Protein AF-A0A6L8HRA7-F1 (afdb_monomer)

Foldseek 3Di:
DAWDADPQRWIWDQDFVFRKIWIAHPLGDTDDIEEGDDDDASHEVGFQDWDAAPQRWIWTDRLVQQKIFIAHNNRHTPDIAHADDPDPQWHWPAWQQDAHQWTKTKTARNVDDFDDPPWTWGGWIWIWIAGNVHNYIGTQDTHTGWTQAALIWGWAWHDEHQWTWIDTQQFQWIFIARRVPRDGPDIAHDPDDFAFDDPVLLVLVLVVQCVVVVDPPLPPPSSVCSVVGHHDRTHGQFDHWYAEHQGKIWTFGDDGRPDDGFFTFIAHNVRHTQEGHDDDPQFPVPCDPPSRHYHQWHDYPFWIWGWGQDPVRFIDIFIFTWDRPPRYTDRPPPRPPSVDRPRPDPDPPPPDPDDDDDDDDDDDDDDDDDDDDDDDDDDDDDDDDDDDDDDDDDDDDDDDDDDDDDDDDDDDDDDDDDDDD

Sequence (421 aa):
MGVVRLSTGDIVIAESTTGELRRYDQSGALVWRAGGQGQGPGEHKYLGFLRSLPGDSLVTADSDRLRLNVFGPDGKVLRTIRLEMPEPGLVPRGFVGVSERDLVMTFEDRREEPARPGVGRWPGLRIAMLSLDDGRIRTWIDVPGSESLVFGKGPEYPVSGGSLALVDTEQFSVRFIDLDGRSTQRILRRDEPARQVTSDHVEAWVEWAISVTRDPRGTDPVIRAARETPMASTLPVLESLYLDAVGNLWVEPYSVFGTPMPPFQVYAPDGSWLGSVAVPPGLGTERRLRFGFGRTFEIGNDYILGVWHDELGVEHVRLYGLEKAGGWARATARPGRWTGGLQVSSSSRLRGRVVRPHHCRCSQLRQRHSQKRMGCTRHLFVPVEFPWRLAKPSRADPTSLRPTDRSTPSRRRHPCRNPRR

Solvent-accessible surface area (backbone atoms only — not comparable to full-atom values): 25170 Å² total; per-residue (Å²): 95,26,39,43,73,40,91,89,59,25,40,38,36,36,40,36,89,59,19,27,38,39,35,24,44,80,78,59,50,78,73,49,75,25,60,20,70,50,81,58,86,44,34,14,82,39,41,46,42,58,46,71,39,85,86,44,23,33,41,35,32,20,72,88,72,49,31,37,29,32,25,40,75,86,50,47,70,75,45,68,39,59,57,47,77,80,53,93,54,59,40,84,72,45,73,61,35,54,34,86,61,27,38,35,31,35,25,38,43,70,79,50,71,62,44,61,94,90,64,36,32,42,39,48,31,35,35,24,40,30,35,73,86,79,20,49,49,43,84,71,47,81,40,71,31,36,40,68,32,47,57,40,37,35,58,46,60,31,35,26,81,49,32,32,37,40,32,48,19,66,41,50,46,39,36,33,27,35,67,88,76,72,40,77,77,48,71,51,72,52,99,59,83,59,46,71,59,52,71,66,59,52,51,36,42,52,54,50,50,41,65,73,68,71,42,93,83,55,75,46,67,67,54,44,49,58,75,70,42,56,66,41,70,38,37,38,44,42,66,50,60,42,41,22,73,80,42,31,41,39,36,32,56,45,66,60,61,95,53,76,81,60,46,29,40,35,24,41,70,90,62,50,74,29,39,54,40,72,72,73,86,44,41,67,77,62,84,64,68,91,82,64,67,56,68,29,47,41,52,49,81,48,30,42,38,32,40,28,43,51,99,85,65,51,62,37,81,48,62,37,49,38,45,74,43,95,78,53,31,45,57,56,83,53,71,66,81,67,87,53,84,61,78,76,74,85,75,80,78,81,75,81,78,84,79,82,80,87,84,83,90,81,80,90,84,87,89,85,89,84,92,85,88,86,83,90,82,89,83,85,90,80,92,83,89,82,87,85,79,86,84,79,84,82,83,82,82,90,81,90,83,84,90,85,88,89,82,85,88,85,90,82,83,86,83,90,82,84,86,88,134

Structure (mmCIF, N/CA/C/O backbone):
data_AF-A0A6L8HRA7-F1
#
_entry.id   AF-A0A6L8HRA7-F1
#
loop_
_atom_site.group_PDB
_atom_site.id
_atom_site.type_symbol
_atom_site.label_atom_id
_atom_site.label_alt_id
_atom_site.label_comp_id
_atom_site.label_asym_id
_atom_site.label_entity_id
_atom_site.label_seq_id
_atom_site.pdbx_PDB_ins_code
_atom_site.Cartn_x
_atom_site.Cartn_y
_atom_site.Cartn_z
_atom_site.occupancy
_atom_site.B_iso_or_equiv
_atom_site.auth_seq_id
_atom_site.auth_comp_id
_atom_site.auth_asym_id
_atom_site.auth_atom_id
_atom_site.pdbx_PDB_model_num
ATOM 1 N N . MET A 1 1 ? -3.895 9.990 0.419 1.00 72.69 1 MET A N 1
ATOM 2 C CA . MET A 1 1 ? -5.142 9.424 0.973 1.00 72.69 1 MET A CA 1
ATOM 3 C C . MET A 1 1 ? -5.014 7.909 1.069 1.00 72.69 1 MET A C 1
ATOM 5 O O . MET A 1 1 ? -4.536 7.299 0.121 1.00 72.69 1 MET A O 1
ATOM 9 N N . GLY A 1 2 ? -5.390 7.316 2.204 1.00 84.81 2 GLY A N 1
ATOM 10 C CA . GLY A 1 2 ? -5.491 5.859 2.380 1.00 84.81 2 GLY A CA 1
ATOM 11 C C . GLY A 1 2 ? -6.953 5.431 2.496 1.00 84.81 2 GLY A C 1
ATOM 12 O O . GLY A 1 2 ? -7.782 6.232 2.923 1.00 84.81 2 GLY A O 1
ATOM 13 N N . VAL A 1 3 ? -7.282 4.195 2.127 1.00 91.25 3 VAL A N 1
ATOM 14 C CA . VAL A 1 3 ? -8.655 3.678 2.194 1.00 91.25 3 VAL A CA 1
ATOM 15 C C . VAL A 1 3 ? -8.655 2.220 2.634 1.00 91.25 3 VAL A C 1
ATOM 17 O O . VAL A 1 3 ? -7.787 1.458 2.207 1.00 91.25 3 VAL A O 1
ATOM 20 N N . VAL A 1 4 ? -9.610 1.853 3.490 1.00 94.00 4 VAL A N 1
ATOM 21 C CA . VAL A 1 4 ? -9.833 0.467 3.915 1.00 94.00 4 VAL A CA 1
ATOM 22 C C . VAL A 1 4 ? -11.313 0.127 4.017 1.00 94.00 4 VAL A C 1
ATOM 24 O O . VAL A 1 4 ? -12.141 1.015 4.248 1.00 94.00 4 VAL A O 1
ATOM 27 N N . ARG A 1 5 ? -11.642 -1.159 3.879 1.00 94.69 5 ARG A N 1
ATOM 28 C CA . ARG A 1 5 ? -12.991 -1.682 4.127 1.00 94.69 5 ARG A CA 1
ATOM 29 C C . ARG A 1 5 ? -13.038 -2.441 5.452 1.00 94.69 5 ARG A C 1
ATOM 31 O O . ARG A 1 5 ? -12.156 -3.242 5.743 1.00 94.69 5 ARG A O 1
ATOM 38 N N . LEU A 1 6 ? -14.076 -2.194 6.243 1.00 95.19 6 LEU A N 1
ATOM 39 C CA . LEU A 1 6 ? -14.363 -2.943 7.468 1.00 95.19 6 LEU A CA 1
ATOM 40 C C . LEU A 1 6 ? -15.186 -4.199 7.152 1.00 95.19 6 LEU A C 1
ATOM 42 O O . LEU A 1 6 ? -15.879 -4.253 6.134 1.00 95.19 6 LEU A O 1
ATOM 46 N N . SER A 1 7 ? -15.194 -5.182 8.052 1.00 93.44 7 SER A N 1
ATOM 47 C CA . SER A 1 7 ? -16.003 -6.405 7.921 1.00 93.44 7 SER A CA 1
ATOM 48 C C . SER A 1 7 ? -17.507 -6.125 7.810 1.00 93.44 7 SER A C 1
ATOM 50 O O . SER A 1 7 ? -18.234 -6.838 7.121 1.00 93.44 7 SER A O 1
ATOM 52 N N . THR A 1 8 ? -17.964 -5.022 8.413 1.00 93.88 8 THR A N 1
ATOM 53 C CA . THR A 1 8 ? -19.337 -4.501 8.286 1.00 93.88 8 THR A CA 1
ATOM 54 C C . THR A 1 8 ? -19.678 -3.988 6.885 1.00 93.88 8 THR A C 1
ATOM 56 O O . THR A 1 8 ? -20.840 -3.719 6.605 1.00 93.88 8 THR A O 1
ATOM 59 N N . GLY A 1 9 ? -18.693 -3.844 5.996 1.00 94.38 9 GLY A N 1
ATOM 60 C CA . GLY A 1 9 ? -18.830 -3.280 4.655 1.00 94.38 9 GLY A CA 1
ATOM 61 C C . GLY A 1 9 ? -18.639 -1.766 4.578 1.00 94.38 9 GLY A C 1
ATOM 62 O O . GLY A 1 9 ? -18.541 -1.238 3.470 1.00 94.38 9 GLY A O 1
ATOM 63 N N . ASP A 1 10 ? -18.542 -1.098 5.726 1.00 96.38 10 ASP A N 1
ATOM 64 C CA . ASP A 1 10 ? -18.237 0.325 5.836 1.00 96.38 10 ASP A CA 1
ATOM 65 C C . ASP A 1 10 ? -16.828 0.642 5.332 1.00 96.38 10 ASP A C 1
ATOM 67 O O . ASP A 1 10 ? -15.921 -0.196 5.360 1.00 96.38 10 ASP A O 1
ATOM 71 N N . ILE A 1 11 ? -16.633 1.883 4.896 1.00 96.69 11 ILE A N 1
ATOM 72 C CA . ILE A 1 11 ? -15.372 2.357 4.327 1.00 96.69 11 ILE A CA 1
ATOM 73 C C . ILE A 1 11 ? -14.759 3.389 5.262 1.00 96.69 11 ILE A C 1
ATOM 75 O O . ILE A 1 11 ? -15.423 4.341 5.672 1.00 96.69 11 ILE A O 1
ATOM 79 N N . VAL A 1 12 ? -13.468 3.239 5.558 1.00 96.81 12 VAL A N 1
ATOM 80 C CA . VAL A 1 12 ? -12.700 4.244 6.295 1.00 96.81 12 VAL A CA 1
ATOM 81 C C . VAL A 1 12 ? -11.655 4.866 5.387 1.00 96.81 12 VAL A C 1
ATOM 83 O O . VAL A 1 12 ? -10.882 4.174 4.728 1.00 96.81 12 VAL A O 1
ATOM 86 N N . ILE A 1 13 ? -11.630 6.195 5.375 1.00 94.06 13 ILE A N 1
ATOM 87 C CA . ILE A 1 13 ? -10.702 7.002 4.589 1.00 94.06 13 ILE A CA 1
ATOM 88 C C . ILE A 1 13 ? -9.757 7.734 5.539 1.00 94.06 13 ILE A C 1
ATOM 90 O O . ILE A 1 13 ? -10.204 8.369 6.495 1.00 94.06 13 ILE A O 1
ATOM 94 N N . ALA A 1 14 ? -8.461 7.680 5.240 1.00 91.94 14 ALA A N 1
ATOM 95 C CA . ALA A 1 14 ? -7.430 8.521 5.833 1.00 91.94 14 ALA A CA 1
ATOM 96 C C . ALA A 1 14 ? -7.173 9.743 4.948 1.00 91.94 14 ALA A C 1
ATOM 98 O O . ALA A 1 14 ? -6.576 9.634 3.870 1.00 91.94 14 ALA A O 1
ATOM 99 N N . GLU A 1 15 ? -7.594 10.907 5.434 1.00 89.06 15 GLU A N 1
ATOM 100 C CA . GLU A 1 15 ? -7.359 12.194 4.793 1.00 89.06 15 GLU A CA 1
ATOM 101 C C . GLU A 1 15 ? -5.988 12.738 5.205 1.00 89.06 15 GLU A C 1
ATOM 103 O O . GLU A 1 15 ? -5.783 13.204 6.328 1.00 89.06 15 GLU A O 1
ATOM 108 N N . SER A 1 16 ? -5.034 12.688 4.278 1.00 82.12 16 SER A N 1
ATOM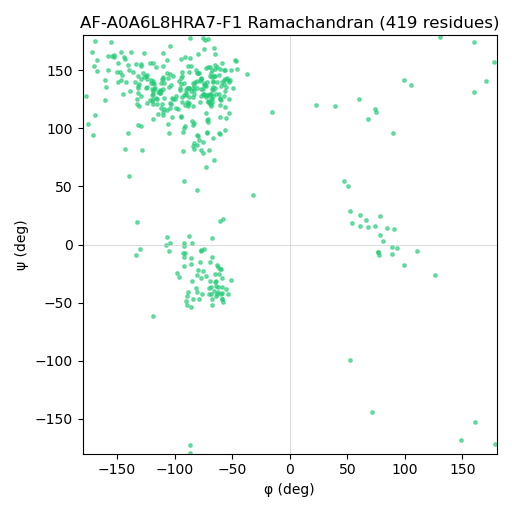 109 C CA . SER A 1 16 ? -3.648 13.083 4.531 1.00 82.12 16 SER A CA 1
ATOM 110 C C . SER A 1 16 ? -3.502 14.570 4.859 1.00 82.12 16 SER A C 1
ATOM 112 O O . SER A 1 16 ? -2.631 14.929 5.647 1.00 82.12 16 SER A O 1
ATOM 114 N N . THR A 1 17 ? -4.345 15.445 4.295 1.00 83.25 17 THR A N 1
ATOM 115 C CA . THR A 1 17 ? -4.214 16.896 4.511 1.00 83.25 17 THR A CA 1
ATOM 116 C C . THR A 1 17 ? -4.710 17.324 5.889 1.00 83.25 17 THR A C 1
ATOM 118 O O . THR A 1 17 ? -4.069 18.138 6.550 1.00 83.25 17 THR A O 1
ATOM 121 N N . THR A 1 18 ? -5.840 16.783 6.347 1.00 89.94 18 THR A N 1
ATOM 122 C CA . THR A 1 18 ? -6.409 17.125 7.662 1.00 89.94 18 THR A CA 1
ATOM 123 C C . THR A 1 18 ? -5.940 16.193 8.775 1.00 89.94 18 THR A C 1
ATOM 125 O O . THR A 1 18 ? -6.167 16.494 9.943 1.00 89.94 18 THR A O 1
ATOM 128 N N . GLY A 1 19 ? -5.279 15.079 8.443 1.00 90.00 19 GLY A N 1
ATOM 129 C CA . GLY A 1 19 ? -4.863 14.064 9.413 1.00 90.00 19 GLY A CA 1
ATOM 130 C C . GLY A 1 19 ? -6.033 13.299 10.041 1.00 90.00 19 GLY A C 1
ATOM 131 O O . GLY A 1 19 ? -5.852 12.667 11.083 1.00 90.00 19 GLY A O 1
ATOM 132 N N . GLU A 1 20 ? -7.225 13.389 9.444 1.00 94.44 20 GLU A N 1
ATOM 133 C CA . GLU A 1 20 ? -8.455 12.780 9.950 1.00 94.44 20 GLU A CA 1
ATOM 134 C C . GLU A 1 20 ? -8.697 11.399 9.339 1.00 94.44 20 GLU A C 1
ATOM 136 O O . GLU A 1 20 ? -8.480 11.166 8.148 1.00 94.44 20 GLU A O 1
ATOM 141 N N . LEU A 1 21 ? -9.266 10.518 10.152 1.00 96.75 21 LEU A N 1
ATOM 142 C CA . LEU A 1 21 ? -9.965 9.325 9.709 1.00 96.75 21 LEU A CA 1
ATOM 143 C C . LEU A 1 21 ? -11.456 9.630 9.599 1.00 96.75 21 LEU A C 1
ATOM 145 O O . LEU A 1 21 ? -12.031 10.283 10.473 1.00 96.75 21 LEU A O 1
ATOM 149 N N . ARG A 1 22 ? -12.096 9.140 8.540 1.00 96.69 22 ARG A N 1
ATOM 150 C CA . ARG A 1 22 ? -13.535 9.306 8.315 1.00 96.69 22 ARG A CA 1
ATOM 151 C C . ARG A 1 22 ? -14.152 7.969 7.937 1.00 96.69 22 ARG A C 1
ATOM 153 O O . ARG A 1 22 ? -13.749 7.394 6.927 1.00 96.69 22 ARG A O 1
ATOM 160 N N . ARG A 1 23 ? -15.121 7.497 8.724 1.00 97.62 23 ARG A N 1
ATOM 161 C CA . ARG A 1 23 ? -15.901 6.290 8.418 1.00 97.62 23 ARG A CA 1
ATOM 162 C C . ARG A 1 23 ? -17.196 6.666 7.728 1.00 97.62 23 ARG A C 1
ATOM 164 O O . ARG A 1 23 ? -17.920 7.537 8.210 1.00 97.62 23 ARG A O 1
ATOM 171 N N . TYR A 1 24 ? -17.495 5.962 6.652 1.00 97.12 24 TYR A N 1
ATOM 172 C CA . TYR A 1 24 ? -18.736 6.061 5.910 1.00 97.12 24 TYR A CA 1
ATOM 173 C C . TYR A 1 24 ? -19.425 4.707 5.911 1.00 97.12 24 TYR A C 1
ATOM 175 O O . TYR A 1 24 ? -18.763 3.676 5.766 1.00 97.12 24 TYR A O 1
ATOM 183 N N . ASP A 1 25 ? -20.741 4.721 6.075 1.00 95.19 25 ASP A N 1
ATOM 184 C CA . ASP A 1 25 ? -21.535 3.511 5.926 1.00 95.19 25 ASP A CA 1
ATOM 185 C C . ASP A 1 25 ? -21.660 3.106 4.449 1.00 95.19 25 ASP A C 1
ATOM 187 O O . ASP A 1 25 ? -21.218 3.812 3.539 1.00 95.19 25 ASP A O 1
ATOM 191 N N . GLN A 1 26 ? -22.291 1.963 4.194 1.00 92.62 26 GLN A N 1
ATOM 192 C CA . GLN A 1 26 ? -22.496 1.448 2.837 1.00 92.62 26 GLN A CA 1
ATOM 193 C C . GLN A 1 26 ? -23.382 2.340 1.944 1.00 92.62 26 GLN A C 1
ATOM 195 O O . GLN A 1 26 ? -23.359 2.171 0.724 1.00 92.62 26 GLN A O 1
ATOM 200 N N . SER A 1 27 ? -24.162 3.264 2.519 1.00 92.50 27 SER A N 1
ATOM 201 C CA . SER A 1 27 ? -24.959 4.254 1.775 1.00 92.50 27 SER A CA 1
ATOM 202 C C . SER A 1 27 ? -24.157 5.510 1.418 1.00 92.50 27 SER A C 1
ATOM 204 O O . SER A 1 27 ? -24.554 6.285 0.546 1.00 92.50 27 SER A O 1
ATOM 206 N N . GLY A 1 28 ? -23.027 5.698 2.095 1.00 90.88 28 GLY A N 1
ATOM 207 C CA . GLY A 1 28 ? -22.160 6.857 2.002 1.00 90.88 28 GLY A CA 1
ATOM 208 C C . GLY A 1 28 ? -22.444 7.980 2.965 1.00 90.88 28 GLY A C 1
ATOM 209 O O . GLY A 1 28 ? -21.864 9.062 2.832 1.00 90.88 28 GLY A O 1
ATOM 210 N N . ALA A 1 29 ? -23.265 7.723 3.978 1.00 96.00 29 ALA A N 1
ATOM 211 C CA . ALA A 1 29 ? -23.396 8.643 5.084 1.00 96.00 29 ALA A CA 1
ATOM 212 C C . ALA A 1 29 ? -22.136 8.591 5.956 1.00 96.00 29 ALA A C 1
ATOM 214 O O . ALA A 1 29 ? -21.600 7.528 6.270 1.00 96.00 29 ALA A O 1
ATOM 215 N N . LEU A 1 30 ? -21.655 9.769 6.352 1.00 97.44 30 LEU A N 1
ATOM 216 C CA . LEU A 1 30 ? -20.566 9.892 7.314 1.00 97.44 30 LEU A CA 1
ATOM 217 C C . LEU A 1 30 ? -21.053 9.420 8.691 1.00 97.44 30 LEU A C 1
ATOM 219 O O . LEU A 1 30 ? -21.967 10.016 9.256 1.00 97.44 30 LEU A O 1
ATOM 223 N N . VAL A 1 31 ? -20.391 8.406 9.244 1.00 97.88 31 VAL A N 1
ATOM 224 C CA . VAL A 1 31 ? -20.699 7.832 10.561 1.00 97.88 31 VAL A CA 1
ATOM 225 C C . VAL A 1 31 ? -19.917 8.551 11.655 1.00 97.88 31 VAL A C 1
ATOM 227 O O . VAL A 1 31 ? -20.492 9.012 12.637 1.00 97.88 31 VAL A O 1
ATOM 230 N N . TRP A 1 32 ? -18.596 8.671 11.488 1.00 97.75 32 TRP A N 1
ATOM 231 C CA . TRP A 1 32 ? -17.740 9.357 12.454 1.00 97.75 32 TRP A CA 1
ATOM 232 C C . TRP A 1 32 ? -16.489 9.958 11.818 1.00 97.75 32 TRP A C 1
ATOM 234 O O . TRP A 1 32 ? -16.076 9.602 10.710 1.00 97.75 32 TRP A O 1
ATOM 244 N N . ARG A 1 33 ? -15.871 10.879 12.566 1.00 97.75 33 ARG A N 1
ATOM 245 C CA . ARG A 1 33 ? -14.532 11.422 12.311 1.00 97.75 33 ARG A CA 1
ATOM 246 C C . ARG A 1 33 ? -13.657 11.209 13.538 1.00 97.75 33 ARG A C 1
ATOM 248 O O . ARG A 1 33 ? -14.144 11.353 14.656 1.00 97.75 33 ARG A O 1
ATOM 255 N N . ALA A 1 34 ? -12.389 10.893 13.318 1.00 96.81 34 ALA A N 1
ATOM 256 C CA . ALA A 1 34 ? -11.411 10.687 14.378 1.00 96.81 34 ALA A CA 1
ATOM 257 C C . ALA A 1 34 ? -10.028 11.208 13.973 1.00 96.81 34 ALA A C 1
ATOM 259 O O . ALA A 1 34 ? -9.733 11.378 12.789 1.00 96.81 34 ALA A O 1
ATOM 260 N N . GLY A 1 35 ? -9.170 11.436 14.965 1.00 94.56 35 GLY A N 1
ATOM 261 C CA . GLY A 1 35 ? -7.834 11.992 14.767 1.00 94.56 35 GLY A CA 1
ATOM 262 C C . GLY A 1 35 ? -7.858 13.472 14.391 1.00 94.56 35 GLY A C 1
ATOM 263 O O . GLY A 1 35 ? -8.691 14.229 14.885 1.00 94.56 35 GLY A O 1
ATOM 264 N N . GLY A 1 36 ? -6.928 13.883 13.532 1.00 93.75 36 GLY A N 1
ATOM 265 C CA . GLY A 1 36 ? -6.720 15.275 13.141 1.00 93.75 36 GLY A CA 1
ATOM 266 C C . GLY A 1 36 ? -5.257 15.701 13.242 1.00 93.75 36 GLY A C 1
ATOM 267 O O . GLY A 1 36 ? -4.385 14.924 13.638 1.00 93.75 36 GLY A O 1
ATOM 268 N N . GLN A 1 37 ? -4.989 16.950 12.865 1.00 93.00 37 GLN A N 1
ATOM 269 C CA . GLN A 1 37 ? -3.659 17.547 12.963 1.00 93.00 37 GLN A CA 1
ATOM 270 C C . GLN A 1 37 ? -3.275 17.830 14.417 1.00 93.00 37 GLN A C 1
ATOM 272 O O . GLN A 1 37 ? -4.006 18.527 15.117 1.00 93.00 37 GLN A O 1
ATOM 277 N N . GLY A 1 38 ? -2.098 17.365 14.843 1.00 90.62 38 GLY A N 1
ATOM 278 C CA . GLY A 1 38 ? -1.588 17.685 16.175 1.00 90.62 38 GLY A CA 1
ATOM 279 C C . GLY A 1 38 ? -0.501 16.750 16.708 1.00 90.62 38 GLY A C 1
ATOM 280 O O . GLY A 1 38 ? 0.319 16.213 15.959 1.00 90.62 38 GLY A O 1
ATOM 281 N N . GLN A 1 39 ? -0.426 16.638 18.034 1.00 88.62 39 GLN A N 1
ATOM 282 C CA . GLN A 1 39 ? 0.613 15.888 18.753 1.00 88.62 39 GLN A CA 1
ATOM 283 C C . GLN A 1 39 ? 0.064 14.981 19.861 1.00 88.62 39 GLN A C 1
ATOM 285 O O . GLN A 1 39 ? 0.820 14.166 20.392 1.00 88.62 39 GLN A O 1
ATOM 290 N N . GLY A 1 40 ? -1.218 15.076 20.202 1.00 90.00 40 GLY A N 1
ATOM 291 C CA . GLY A 1 40 ? -1.878 14.210 21.171 1.00 90.00 40 GLY A CA 1
ATOM 292 C C . GLY A 1 40 ? -2.085 12.774 20.667 1.00 90.00 40 GLY A C 1
ATOM 293 O O . GLY A 1 40 ? -1.730 12.449 19.526 1.00 90.00 40 GLY A O 1
ATOM 294 N N . PRO A 1 41 ? -2.633 11.890 21.520 1.00 90.88 41 PRO A N 1
ATOM 295 C CA . PRO A 1 41 ? -3.065 10.551 21.123 1.00 90.88 41 PRO A CA 1
ATOM 296 C C . PRO A 1 41 ? -4.081 10.608 19.976 1.00 90.88 41 PRO A C 1
ATOM 298 O O . PRO A 1 41 ? -5.034 11.380 20.031 1.00 90.88 41 PRO A O 1
ATOM 301 N N . GLY A 1 42 ? -3.877 9.806 18.929 1.00 91.44 42 GLY A N 1
ATOM 302 C CA . GLY A 1 42 ? -4.736 9.795 17.738 1.00 91.44 42 GLY A CA 1
ATOM 303 C C . GLY A 1 42 ? -4.517 10.945 16.750 1.00 91.44 42 GLY A C 1
ATOM 304 O O . GLY A 1 42 ? -5.054 10.896 15.647 1.00 91.44 42 GLY A O 1
ATOM 305 N N . GLU A 1 43 ? -3.720 11.956 17.097 1.00 93.31 43 GLU A N 1
ATOM 306 C CA . GLU A 1 43 ? -3.387 13.057 16.192 1.00 93.31 43 GLU A CA 1
ATOM 307 C C . GLU A 1 43 ? -2.146 12.730 15.345 1.00 93.31 43 GLU A C 1
ATOM 309 O O . GLU A 1 43 ? -1.265 11.957 15.750 1.00 93.31 43 GLU A O 1
ATOM 314 N N . HIS A 1 44 ? -2.061 13.354 14.172 1.00 91.44 44 HIS A N 1
ATOM 315 C CA . HIS A 1 44 ? -1.002 13.144 13.187 1.00 91.44 44 HIS A CA 1
ATOM 316 C C . HIS A 1 44 ? -0.416 14.484 12.755 1.00 91.44 44 HIS A C 1
ATOM 318 O O . HIS A 1 44 ? -1.151 15.446 12.555 1.00 91.44 44 HIS A O 1
ATOM 324 N N . LYS A 1 45 ? 0.896 14.546 12.536 1.00 87.94 45 LYS A N 1
ATOM 325 C CA . LYS A 1 45 ? 1.499 15.612 11.729 1.00 87.94 45 LYS A CA 1
ATOM 326 C C . LYS A 1 45 ? 1.417 15.254 10.248 1.00 87.94 45 LYS A C 1
ATOM 328 O O . LYS A 1 45 ? 0.983 16.068 9.434 1.00 87.94 45 LYS A O 1
ATOM 333 N N . TYR A 1 46 ? 1.784 14.019 9.908 1.00 83.69 46 TYR A N 1
ATOM 334 C CA . TYR A 1 46 ? 1.653 13.494 8.555 1.00 83.69 46 TYR A CA 1
ATOM 335 C C . TYR A 1 46 ? 1.004 12.110 8.569 1.00 83.69 46 TYR A C 1
ATOM 337 O O . TYR A 1 46 ? 1.649 11.112 8.881 1.00 83.69 46 TYR A O 1
ATOM 345 N N . LEU A 1 47 ? -0.282 12.044 8.217 1.00 86.19 47 LEU A N 1
ATOM 346 C CA . LEU A 1 47 ? -0.999 10.777 8.081 1.00 86.19 47 LEU A CA 1
ATOM 347 C C . LEU A 1 47 ? -0.655 10.132 6.731 1.00 86.19 47 LEU A C 1
ATOM 349 O O . LEU A 1 47 ? -1.268 10.442 5.708 1.00 86.19 47 LEU A O 1
ATOM 353 N N . GLY A 1 48 ? 0.351 9.256 6.743 1.00 76.50 48 GLY A N 1
ATOM 354 C CA . GLY A 1 48 ? 0.883 8.598 5.543 1.00 76.50 48 GLY A CA 1
ATOM 355 C C . GLY A 1 48 ? 0.481 7.131 5.381 1.00 76.50 48 GLY A C 1
ATOM 356 O O . GLY A 1 48 ? 0.811 6.513 4.374 1.00 76.50 48 GLY A O 1
ATOM 357 N N . PHE A 1 49 ? -0.204 6.546 6.365 1.00 85.75 49 PHE A N 1
ATOM 358 C CA . PHE A 1 49 ? -0.514 5.118 6.375 1.00 85.75 49 PHE A CA 1
ATOM 359 C C . PHE A 1 49 ? -1.831 4.833 7.093 1.00 85.75 49 PHE A C 1
ATOM 361 O O . PHE A 1 49 ? -2.104 5.415 8.144 1.00 85.75 49 PHE A O 1
ATOM 368 N N . LEU A 1 50 ? -2.612 3.912 6.528 1.00 90.31 50 LEU A N 1
ATOM 369 C CA . LEU A 1 50 ? -3.820 3.342 7.116 1.00 90.31 50 LEU A CA 1
ATOM 370 C C . LEU A 1 50 ? -3.923 1.868 6.710 1.00 90.31 50 LEU A C 1
ATOM 372 O O . LEU A 1 50 ? -3.861 1.553 5.519 1.00 90.31 50 LEU A O 1
ATOM 376 N N . ARG A 1 51 ? -4.127 0.983 7.688 1.00 90.44 51 ARG A N 1
ATOM 377 C CA . ARG A 1 51 ? -4.522 -0.416 7.471 1.00 90.44 51 ARG A CA 1
ATOM 378 C C . ARG A 1 51 ? -5.552 -0.867 8.494 1.00 90.44 51 ARG A C 1
ATOM 380 O O . ARG A 1 51 ? -5.554 -0.380 9.622 1.00 90.44 51 ARG A O 1
ATOM 387 N N . SER A 1 52 ? -6.406 -1.800 8.091 1.00 91.56 52 SER A N 1
ATOM 388 C CA . SER A 1 52 ? -7.223 -2.581 9.012 1.00 91.56 52 SER A CA 1
ATOM 389 C C . SER A 1 52 ? -6.383 -3.695 9.641 1.00 91.56 52 SER A C 1
ATOM 391 O O . SER A 1 52 ? -5.440 -4.217 9.043 1.00 91.56 52 SER A O 1
ATOM 393 N N . LEU A 1 53 ? -6.720 -4.013 10.881 1.00 90.88 53 LEU A N 1
ATOM 394 C CA . LEU A 1 53 ? -6.221 -5.131 11.668 1.00 90.88 53 LEU A CA 1
ATOM 395 C C . LEU A 1 53 ? -7.358 -6.153 11.838 1.00 90.88 53 LEU A C 1
ATOM 397 O O . LEU A 1 53 ? -8.529 -5.796 11.642 1.00 90.88 53 LEU A O 1
ATOM 401 N N . PRO A 1 54 ? -7.059 -7.394 12.263 1.00 86.44 54 PRO A N 1
ATOM 402 C CA . PRO A 1 54 ? -8.094 -8.329 12.688 1.00 86.44 54 PRO A CA 1
ATOM 403 C C . PRO A 1 54 ? -9.071 -7.683 13.688 1.00 86.44 54 PRO A C 1
ATOM 405 O O . PRO A 1 54 ? -8.664 -6.983 14.617 1.00 86.44 54 PRO A O 1
ATOM 408 N N . GLY A 1 55 ? -10.374 -7.898 13.481 1.00 89.44 55 GLY A N 1
ATOM 409 C CA . GLY A 1 55 ? -11.429 -7.311 14.316 1.00 89.44 55 GLY A CA 1
ATOM 410 C C . GLY A 1 55 ? -11.763 -5.841 14.020 1.00 89.44 55 GLY A C 1
ATOM 411 O O . GLY A 1 55 ? -12.250 -5.150 14.911 1.00 89.44 55 GLY A O 1
ATOM 412 N N . ASP A 1 56 ? -11.495 -5.352 12.803 1.00 94.00 56 ASP A N 1
ATOM 413 C CA . ASP A 1 56 ? -11.829 -3.993 12.328 1.00 94.00 56 ASP A CA 1
ATOM 414 C C . ASP A 1 56 ? -11.176 -2.844 13.114 1.00 94.00 56 ASP A C 1
ATOM 416 O O . ASP A 1 56 ? -11.560 -1.678 12.984 1.00 94.00 56 ASP A O 1
ATOM 420 N N . SER A 1 57 ? -10.149 -3.148 13.909 1.00 95.00 57 SER A N 1
ATOM 421 C CA . SER A 1 57 ? -9.275 -2.103 14.435 1.00 95.00 57 SER A CA 1
ATOM 422 C C . SER A 1 57 ? -8.456 -1.507 13.295 1.00 95.00 57 SER A C 1
ATOM 424 O O . SER A 1 57 ? -8.183 -2.160 12.290 1.00 95.00 57 SER A O 1
ATOM 426 N N . LEU A 1 58 ? -8.055 -0.253 13.437 1.00 95.19 58 LEU A N 1
ATOM 427 C CA . LEU A 1 58 ? -7.316 0.477 12.418 1.00 95.19 58 LEU A CA 1
ATOM 428 C C . LEU A 1 58 ? -5.965 0.874 12.969 1.00 95.19 58 LEU A C 1
ATOM 430 O O . LEU A 1 58 ? -5.875 1.343 14.099 1.00 95.19 58 LEU A O 1
ATOM 434 N N . VAL A 1 59 ? -4.928 0.757 12.157 1.00 93.88 59 VAL A N 1
ATOM 435 C CA . VAL A 1 5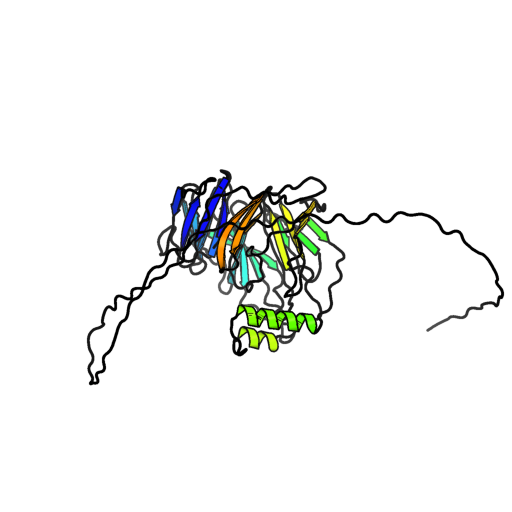9 ? -3.614 1.295 12.477 1.00 93.88 59 VAL A CA 1
ATOM 436 C C . VAL A 1 59 ? -3.255 2.399 11.502 1.00 93.88 59 VAL A C 1
ATOM 438 O O . VAL A 1 59 ? -3.371 2.248 10.284 1.00 93.88 59 VAL A O 1
ATOM 441 N N . THR A 1 60 ? -2.808 3.517 12.056 1.00 92.81 60 THR A N 1
ATOM 442 C CA . THR A 1 60 ? -2.232 4.623 11.301 1.00 92.81 60 THR A CA 1
ATOM 443 C C . THR A 1 60 ? -0.798 4.857 11.720 1.00 92.81 60 THR A C 1
ATOM 445 O O . THR A 1 60 ? -0.404 4.527 12.841 1.00 92.81 60 THR A O 1
ATOM 448 N N . ALA A 1 61 ? -0.024 5.464 10.824 1.00 87.81 61 ALA A N 1
ATOM 449 C CA . ALA A 1 61 ? 1.320 5.913 11.138 1.00 87.81 61 ALA A CA 1
ATOM 450 C C . ALA A 1 61 ? 1.497 7.400 10.846 1.00 87.81 61 ALA A C 1
ATOM 452 O O . ALA A 1 61 ? 1.122 7.891 9.776 1.00 87.81 61 ALA A O 1
ATOM 453 N N . ASP A 1 62 ? 2.114 8.082 11.807 1.00 84.81 62 ASP A N 1
ATOM 454 C CA . ASP A 1 62 ? 2.714 9.396 11.630 1.00 84.81 62 ASP A CA 1
ATOM 455 C C . ASP A 1 62 ? 4.193 9.215 11.269 1.00 84.81 62 ASP A C 1
ATOM 457 O O . ASP A 1 62 ? 5.040 8.988 12.141 1.00 84.81 62 ASP A O 1
ATOM 461 N N . SER A 1 63 ? 4.490 9.259 9.969 1.00 70.50 63 SER A N 1
ATOM 462 C CA . SER A 1 63 ? 5.811 8.908 9.430 1.00 70.50 63 SER A CA 1
ATOM 463 C C . SER A 1 63 ? 6.931 9.847 9.889 1.00 70.50 63 SER A C 1
ATOM 465 O O . SER A 1 63 ? 8.079 9.426 9.948 1.00 70.50 63 SER A O 1
ATOM 467 N N . ASP A 1 64 ? 6.616 11.096 10.246 1.00 70.81 64 ASP A N 1
ATOM 468 C CA . ASP A 1 64 ? 7.616 12.079 10.697 1.00 70.81 64 ASP A CA 1
ATOM 469 C C . ASP A 1 64 ? 8.005 11.879 12.169 1.00 70.81 64 ASP A C 1
ATOM 471 O O . ASP A 1 64 ? 9.099 12.228 12.603 1.00 70.81 64 ASP A O 1
ATOM 475 N N . ARG A 1 65 ? 7.094 11.305 12.961 1.00 73.62 65 ARG A N 1
ATOM 476 C CA . ARG A 1 65 ? 7.267 11.134 14.409 1.00 73.62 65 ARG A CA 1
ATOM 477 C C . ARG A 1 65 ? 7.523 9.702 14.839 1.00 73.62 65 ARG A C 1
ATOM 479 O O . ARG A 1 65 ? 7.655 9.473 16.038 1.00 73.62 65 ARG A O 1
ATOM 486 N N . LEU A 1 66 ? 7.559 8.766 13.888 1.00 79.06 66 LEU A N 1
ATOM 487 C CA . LEU A 1 66 ? 7.706 7.335 14.148 1.00 79.06 66 LEU A CA 1
ATOM 488 C C . LEU A 1 66 ? 6.741 6.892 15.252 1.00 79.06 66 LEU A C 1
ATOM 490 O O . LEU A 1 66 ? 7.128 6.378 16.303 1.00 79.06 66 LEU A O 1
ATOM 494 N N . ARG A 1 67 ? 5.459 7.191 15.031 1.00 88.12 67 ARG A N 1
ATOM 495 C CA . ARG A 1 67 ? 4.385 6.922 15.982 1.00 88.12 67 ARG A CA 1
ATOM 496 C C . ARG A 1 67 ? 3.224 6.249 15.281 1.00 88.12 67 ARG A C 1
ATOM 498 O O . ARG A 1 67 ? 2.784 6.720 14.234 1.00 88.12 67 ARG A O 1
ATOM 505 N N . LEU A 1 68 ? 2.700 5.201 15.900 1.00 92.19 68 LEU A N 1
ATOM 506 C CA . LEU A 1 68 ? 1.469 4.556 15.472 1.00 92.19 68 LEU A CA 1
ATOM 507 C C . LEU A 1 68 ? 0.319 4.942 16.383 1.00 92.19 68 LEU A C 1
ATOM 509 O O . LEU A 1 68 ? 0.492 5.087 17.595 1.00 92.19 68 LEU A O 1
ATOM 513 N N . ASN A 1 69 ? -0.867 5.037 15.801 1.00 93.88 69 ASN A N 1
ATOM 514 C CA . ASN A 1 69 ? -2.108 5.059 16.553 1.00 93.88 69 ASN A CA 1
ATOM 515 C C . ASN A 1 69 ? -2.943 3.847 16.140 1.00 93.88 69 ASN A C 1
ATOM 517 O O . ASN A 1 69 ? -3.116 3.584 14.951 1.00 93.88 69 ASN A O 1
ATOM 521 N N . VAL A 1 70 ? -3.455 3.120 17.129 1.00 95.31 70 VAL A N 1
ATOM 522 C CA . VAL A 1 70 ? -4.436 2.055 16.933 1.00 95.31 70 VAL A CA 1
ATOM 523 C C . VAL A 1 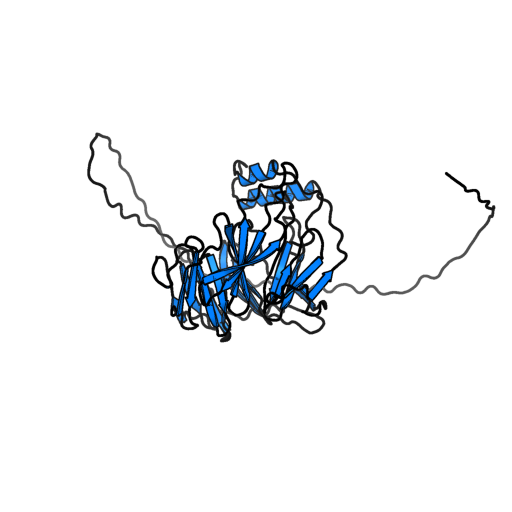70 ? -5.792 2.599 17.347 1.00 95.31 70 VAL A C 1
ATOM 525 O O . VAL A 1 70 ? -5.969 3.011 18.495 1.00 95.31 70 VAL A O 1
ATOM 528 N N . PHE A 1 71 ? -6.738 2.596 16.421 1.00 97.12 71 PHE A N 1
ATOM 529 C CA . PHE A 1 71 ? -8.119 2.990 16.643 1.00 97.12 71 PHE A CA 1
ATOM 530 C C . PHE A 1 71 ? -9.020 1.760 16.665 1.00 97.12 71 PHE A C 1
ATOM 532 O O . PHE A 1 71 ? -8.778 0.787 15.953 1.00 97.12 71 PHE A O 1
ATOM 539 N N . GLY A 1 72 ? -10.077 1.818 17.465 1.00 96.56 72 GLY A N 1
ATOM 540 C CA . GLY A 1 72 ? -11.168 0.861 17.392 1.00 96.56 72 GLY A CA 1
ATOM 541 C C . GLY A 1 72 ? -12.056 1.126 16.173 1.00 96.56 72 GLY A C 1
ATOM 542 O O . GLY A 1 72 ? -11.977 2.199 15.563 1.00 96.56 72 GLY A O 1
ATOM 543 N N . PRO A 1 73 ? -12.961 0.192 15.837 1.00 95.62 73 PRO A N 1
ATOM 544 C CA . PRO A 1 73 ? -13.916 0.372 14.740 1.00 95.62 73 PRO A CA 1
ATOM 545 C C . PRO A 1 73 ? -14.883 1.553 14.961 1.00 95.62 73 PRO A C 1
ATOM 547 O O . PRO A 1 73 ? -15.490 2.064 14.014 1.00 95.62 73 PRO A O 1
ATOM 550 N N . ASP A 1 74 ? -15.037 2.012 16.206 1.00 95.19 74 ASP A N 1
ATOM 551 C CA . ASP A 1 74 ? -15.820 3.190 16.594 1.00 95.19 74 ASP A CA 1
ATOM 552 C C . ASP A 1 74 ? -15.042 4.517 16.476 1.00 95.19 74 ASP A C 1
ATOM 554 O O . ASP A 1 74 ? -15.582 5.574 16.795 1.00 95.19 74 ASP A O 1
ATOM 558 N N . GLY A 1 75 ? -13.787 4.474 16.015 1.00 95.75 75 GLY A N 1
ATOM 559 C CA . GLY A 1 75 ? -12.931 5.646 15.839 1.00 95.75 75 GLY A CA 1
ATOM 560 C C . GLY A 1 75 ? -12.249 6.125 17.123 1.00 95.75 75 GLY A C 1
ATOM 561 O O . GLY A 1 75 ? -11.538 7.129 17.090 1.00 95.75 75 GLY A O 1
ATOM 562 N N . LYS A 1 76 ? -12.415 5.435 18.260 1.00 97.06 76 LYS A N 1
ATOM 563 C CA . LYS A 1 76 ? -11.694 5.787 19.491 1.00 97.06 76 LYS A CA 1
ATOM 564 C C . LYS A 1 76 ? -10.254 5.308 19.433 1.00 97.06 76 LYS A C 1
ATOM 566 O O . LYS A 1 76 ? -9.974 4.210 18.964 1.00 97.06 76 LYS A O 1
ATOM 571 N N . VAL A 1 77 ? -9.339 6.112 19.966 1.00 96.75 77 VAL A N 1
ATOM 572 C CA . VAL A 1 77 ? -7.941 5.706 20.136 1.00 96.75 77 VAL A CA 1
ATOM 573 C C . VAL A 1 77 ? -7.878 4.623 21.208 1.00 96.75 77 VAL A C 1
ATOM 575 O O . VAL A 1 77 ? -8.244 4.864 22.356 1.00 96.75 77 VAL A O 1
ATOM 578 N N . LEU A 1 78 ? -7.408 3.437 20.833 1.00 95.44 78 LEU A N 1
ATOM 579 C CA . LEU A 1 78 ? -7.149 2.332 21.752 1.00 95.44 78 LEU A CA 1
ATOM 580 C C . LEU A 1 78 ? -5.727 2.409 22.299 1.00 95.44 78 LEU A C 1
ATOM 582 O O . LEU A 1 78 ? -5.506 2.202 23.489 1.00 95.44 78 LEU A O 1
ATOM 586 N N . ARG A 1 79 ? -4.752 2.685 21.422 1.00 93.19 79 ARG A N 1
ATOM 587 C CA . ARG A 1 79 ? -3.327 2.730 21.770 1.00 93.19 79 ARG A CA 1
ATOM 588 C C . ARG A 1 79 ? -2.589 3.766 20.934 1.00 93.19 79 ARG A C 1
ATOM 590 O O . ARG A 1 79 ? -2.895 3.963 19.761 1.00 93.19 79 ARG A O 1
ATOM 597 N N . THR A 1 80 ? -1.558 4.355 21.523 1.00 93.12 80 THR A N 1
ATOM 598 C CA . THR A 1 80 ? -0.549 5.139 20.809 1.00 93.12 80 THR A CA 1
ATOM 599 C C . THR A 1 80 ? 0.807 4.529 21.120 1.00 93.12 80 THR A C 1
ATOM 601 O O . THR A 1 80 ? 1.188 4.426 22.284 1.00 93.12 80 THR A O 1
ATOM 604 N N . ILE A 1 81 ? 1.522 4.116 20.081 1.00 91.88 81 ILE A N 1
ATOM 605 C CA . ILE A 1 81 ? 2.752 3.333 20.186 1.00 91.88 81 ILE A CA 1
ATOM 606 C C . ILE A 1 81 ? 3.882 4.177 19.613 1.00 91.88 81 ILE A C 1
ATOM 608 O O . ILE A 1 81 ? 3.790 4.674 18.488 1.00 91.88 81 ILE A O 1
ATOM 612 N N . ARG A 1 82 ? 4.944 4.367 20.392 1.00 88.50 82 ARG A N 1
ATOM 613 C CA . ARG A 1 82 ? 6.186 4.964 19.893 1.00 88.50 82 ARG A CA 1
ATOM 614 C C . ARG A 1 82 ? 7.061 3.844 19.360 1.00 88.50 82 ARG A C 1
ATOM 616 O O . ARG A 1 82 ? 7.178 2.814 20.012 1.00 88.50 82 ARG A O 1
ATOM 623 N N . LEU A 1 83 ? 7.641 4.046 18.185 1.00 86.00 83 LEU A N 1
ATOM 624 C CA . LEU A 1 83 ? 8.580 3.083 17.628 1.00 86.00 83 LEU A CA 1
ATOM 625 C C . LEU A 1 83 ? 9.906 3.187 18.379 1.00 86.00 83 LEU A C 1
ATOM 627 O O . LEU A 1 83 ? 10.486 4.271 18.485 1.00 86.00 83 LEU A O 1
ATOM 631 N N . GLU A 1 84 ? 10.399 2.049 18.849 1.00 85.81 84 GLU A N 1
ATOM 632 C CA . GLU A 1 84 ? 11.748 1.930 19.390 1.00 85.81 84 GLU A CA 1
ATOM 633 C C . GLU A 1 84 ? 12.696 1.542 18.260 1.00 85.81 84 GLU A C 1
ATOM 635 O O . GLU A 1 84 ? 12.730 0.394 17.817 1.00 85.81 84 GLU A O 1
ATOM 640 N N . MET A 1 85 ? 13.441 2.528 17.754 1.00 84.25 85 MET A N 1
ATOM 641 C CA . MET A 1 85 ? 14.406 2.295 16.684 1.00 84.25 85 MET A CA 1
ATOM 642 C C . MET A 1 85 ? 15.470 1.296 17.155 1.00 84.25 85 MET A C 1
ATOM 644 O O . MET A 1 85 ? 16.108 1.551 18.177 1.00 84.25 85 MET A O 1
ATOM 648 N N . PRO A 1 86 ? 15.682 0.186 16.425 1.00 78.69 86 PRO A N 1
ATOM 649 C CA . PRO A 1 86 ? 16.516 -0.905 16.915 1.00 78.69 86 PRO A CA 1
ATOM 650 C C . PRO A 1 86 ? 17.992 -0.503 16.997 1.00 78.69 86 PRO A C 1
ATOM 652 O O . PRO A 1 86 ? 18.680 -0.892 17.935 1.00 78.69 86 PRO A O 1
ATOM 655 N N . GLU A 1 87 ? 18.475 0.299 16.040 1.00 80.69 87 GLU A N 1
ATOM 656 C CA . GLU A 1 87 ? 19.865 0.756 15.977 1.00 80.69 87 GLU A CA 1
ATOM 657 C C . GLU A 1 87 ? 19.983 2.142 15.314 1.00 80.69 87 GLU A C 1
ATOM 659 O O . GLU A 1 87 ? 19.223 2.450 14.386 1.00 80.69 87 GLU A O 1
ATOM 664 N N . PRO A 1 88 ? 20.967 2.972 15.711 1.00 80.00 88 PRO A N 1
ATOM 665 C CA . PRO A 1 88 ? 21.331 4.177 14.969 1.00 80.00 88 PRO A CA 1
ATOM 666 C C . PRO A 1 88 ? 21.777 3.853 13.531 1.00 80.00 88 PRO A C 1
ATOM 668 O O . PRO A 1 88 ? 22.567 2.937 13.310 1.00 80.00 88 PRO A O 1
ATOM 671 N N . GLY A 1 89 ? 21.309 4.637 12.555 1.00 80.06 89 GLY A N 1
ATOM 672 C CA . GLY A 1 89 ? 21.675 4.498 11.135 1.00 80.06 89 GLY A CA 1
ATOM 673 C C . GLY A 1 89 ? 20.648 3.758 10.273 1.00 80.06 89 GLY A C 1
ATOM 674 O O . GLY A 1 89 ? 20.643 3.952 9.057 1.00 80.06 89 GLY A O 1
ATOM 675 N N . LEU A 1 90 ? 19.727 3.006 10.887 1.00 82.50 90 LEU A N 1
ATOM 676 C CA . LEU A 1 90 ? 18.560 2.466 10.193 1.00 82.50 90 LEU A CA 1
ATOM 677 C C . LEU A 1 90 ? 17.502 3.556 10.023 1.00 82.50 90 LEU A C 1
ATOM 679 O O . LEU A 1 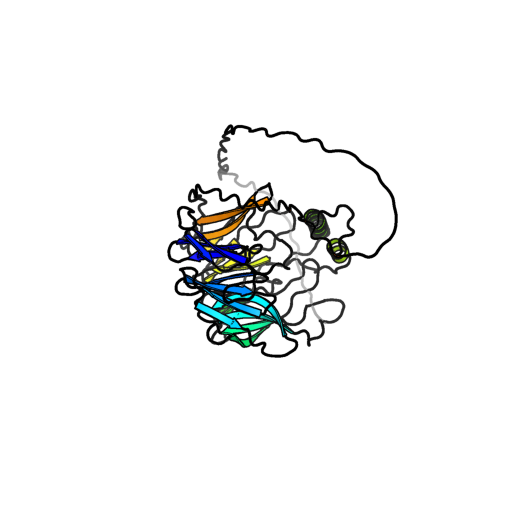90 ? 17.032 4.144 10.996 1.00 82.50 90 LEU A O 1
ATOM 683 N N . VAL A 1 91 ? 17.114 3.822 8.779 1.00 83.31 91 VAL A N 1
ATOM 684 C CA . VAL A 1 91 ? 16.125 4.847 8.438 1.00 83.31 91 VAL A CA 1
ATOM 685 C C . VAL A 1 91 ? 14.849 4.171 7.941 1.00 83.31 91 VAL A C 1
ATOM 687 O O . VAL A 1 91 ? 14.906 3.445 6.947 1.00 83.31 91 VAL A O 1
ATOM 690 N N . PRO A 1 92 ? 13.688 4.397 8.584 1.00 83.38 92 PRO A N 1
ATOM 691 C CA . PRO A 1 92 ? 12.420 3.850 8.117 1.00 83.38 92 PRO A CA 1
ATOM 692 C C . PRO A 1 92 ? 12.105 4.336 6.699 1.00 83.38 92 PRO A C 1
ATOM 694 O O . PRO A 1 92 ? 12.046 5.537 6.436 1.00 83.38 92 PRO A O 1
ATOM 697 N N . ARG A 1 93 ? 11.886 3.391 5.784 1.00 80.06 93 ARG A N 1
ATOM 698 C CA . ARG A 1 93 ? 11.501 3.645 4.390 1.00 80.06 93 ARG A CA 1
ATOM 699 C C . ARG A 1 93 ? 10.009 3.529 4.144 1.00 80.06 93 ARG A C 1
ATOM 701 O O . ARG A 1 93 ? 9.510 4.150 3.214 1.00 80.06 93 ARG A O 1
ATOM 708 N N . GLY A 1 94 ? 9.290 2.770 4.962 1.00 79.88 94 GLY A N 1
ATOM 709 C CA . GLY A 1 94 ? 7.844 2.670 4.832 1.00 79.88 94 GLY A CA 1
ATOM 710 C C . GLY A 1 94 ? 7.248 1.439 5.491 1.00 79.88 94 GLY A C 1
ATOM 711 O O . GLY A 1 94 ? 7.951 0.557 5.985 1.00 79.88 94 GLY A O 1
ATOM 712 N N . PHE A 1 95 ? 5.920 1.412 5.474 1.00 81.94 95 PHE A N 1
ATOM 713 C CA . PHE A 1 95 ? 5.106 0.300 5.942 1.00 81.94 95 PHE A CA 1
ATOM 714 C C . PHE A 1 95 ? 4.663 -0.536 4.748 1.00 81.94 95 PHE A C 1
ATOM 716 O O . PHE A 1 95 ? 4.097 -0.021 3.782 1.00 81.94 95 PHE A O 1
ATOM 723 N N . VAL A 1 96 ? 4.904 -1.835 4.835 1.00 81.06 96 VAL A N 1
ATOM 724 C CA . VAL A 1 96 ? 4.637 -2.795 3.767 1.00 81.06 96 VAL A CA 1
ATOM 725 C C . VAL A 1 96 ? 3.231 -3.361 3.898 1.00 81.06 96 VAL A C 1
ATOM 727 O O . VAL A 1 96 ? 2.461 -3.381 2.935 1.00 81.06 96 VAL A O 1
ATOM 730 N N . GLY A 1 97 ? 2.877 -3.803 5.101 1.00 82.88 97 GLY A N 1
ATOM 731 C CA . GLY A 1 97 ? 1.619 -4.475 5.389 1.00 82.88 97 GLY A CA 1
ATOM 732 C C . GLY A 1 97 ? 1.518 -4.891 6.850 1.00 82.88 97 GLY A C 1
ATOM 733 O O . GLY A 1 97 ? 2.350 -4.510 7.672 1.00 82.88 97 GLY A O 1
ATOM 734 N N . VAL A 1 98 ? 0.480 -5.663 7.149 1.00 85.44 98 VAL A N 1
ATOM 735 C CA . VAL A 1 98 ? 0.179 -6.177 8.488 1.00 85.44 98 VAL A CA 1
ATOM 736 C C . VAL A 1 98 ? 0.221 -7.699 8.440 1.00 85.44 98 VAL A C 1
ATOM 738 O O . VAL A 1 98 ? -0.254 -8.297 7.474 1.00 85.44 98 VAL A O 1
ATOM 741 N N . SER A 1 99 ? 0.760 -8.307 9.486 1.00 85.38 99 SER A N 1
ATOM 742 C CA . SER A 1 99 ? 0.700 -9.736 9.755 1.00 85.38 99 SER A CA 1
ATOM 743 C C . SER A 1 99 ? 0.219 -9.936 11.187 1.00 85.38 99 SER A C 1
ATOM 745 O O . SER A 1 99 ? 0.995 -9.750 12.118 1.00 85.38 99 SER A O 1
ATOM 747 N N . GLU A 1 100 ? -1.056 -10.283 11.372 1.00 82.50 100 GLU A N 1
ATOM 748 C CA . GLU A 1 100 ? -1.683 -10.440 12.693 1.00 82.50 100 GLU A CA 1
ATOM 749 C C . GLU A 1 100 ? -1.483 -9.213 13.605 1.00 82.50 100 GLU A C 1
ATOM 751 O O . GLU A 1 100 ? -2.189 -8.210 13.474 1.00 82.50 100 GLU A O 1
ATOM 756 N N . ARG A 1 101 ? -0.511 -9.284 14.523 1.00 84.31 101 ARG A N 1
ATOM 757 C CA . ARG A 1 101 ? -0.163 -8.231 15.489 1.00 84.31 101 ARG A CA 1
ATOM 758 C C . ARG A 1 101 ? 1.105 -7.461 15.141 1.00 84.31 101 ARG A C 1
ATOM 760 O O . ARG A 1 101 ? 1.473 -6.552 15.880 1.00 84.31 101 ARG A O 1
ATOM 767 N N . ASP A 1 102 ? 1.736 -7.781 14.022 1.00 89.31 102 ASP A N 1
ATOM 768 C CA . ASP A 1 102 ? 2.967 -7.148 13.582 1.00 89.31 102 ASP A CA 1
ATOM 769 C C . ASP A 1 102 ? 2.738 -6.303 12.330 1.00 89.31 102 ASP A C 1
ATOM 771 O O . ASP A 1 102 ? 2.054 -6.695 11.381 1.00 89.31 102 ASP A O 1
ATOM 775 N N . LEU A 1 103 ? 3.359 -5.129 12.297 1.00 89.44 103 LEU A N 1
ATOM 776 C CA . LEU A 1 103 ? 3.549 -4.371 11.071 1.00 89.44 103 LEU A CA 1
ATOM 777 C C . LEU A 1 103 ? 4.857 -4.770 10.414 1.00 89.44 103 LEU A C 1
ATOM 779 O O . LEU A 1 103 ? 5.915 -4.738 11.035 1.00 89.44 103 LEU A O 1
ATOM 783 N N . VAL A 1 104 ? 4.798 -5.069 9.122 1.00 89.06 104 VAL A N 1
ATOM 784 C CA . VAL A 1 104 ? 6.003 -5.271 8.324 1.00 89.06 104 VAL A CA 1
ATOM 785 C C . VAL A 1 104 ? 6.460 -3.921 7.792 1.00 89.06 104 VAL A C 1
ATOM 787 O O . VAL A 1 104 ? 5.692 -3.182 7.168 1.00 89.06 104 VAL A O 1
ATOM 790 N N . MET A 1 105 ? 7.721 -3.599 8.044 1.00 87.69 105 MET A N 1
ATOM 791 C CA . MET A 1 105 ? 8.349 -2.334 7.691 1.00 87.69 105 MET A CA 1
ATOM 792 C C . MET A 1 105 ? 9.654 -2.569 6.946 1.00 87.69 105 MET A C 1
ATOM 794 O O . MET A 1 105 ? 10.333 -3.571 7.162 1.00 87.69 105 MET A O 1
ATOM 798 N N . THR A 1 106 ? 10.034 -1.605 6.118 1.00 86.56 106 THR A N 1
ATOM 799 C CA . THR A 1 106 ? 11.353 -1.578 5.483 1.00 86.56 106 THR A CA 1
ATOM 800 C C . THR A 1 106 ? 12.203 -0.454 6.025 1.00 86.56 106 THR A C 1
ATOM 802 O O . THR A 1 106 ? 11.710 0.656 6.239 1.00 86.56 106 THR A O 1
ATOM 805 N N . PHE A 1 107 ? 13.489 -0.731 6.166 1.00 85.75 107 PHE A N 1
ATOM 806 C CA . PHE A 1 107 ? 14.517 0.195 6.597 1.00 85.75 107 PHE A CA 1
ATOM 807 C C . PHE A 1 107 ? 15.620 0.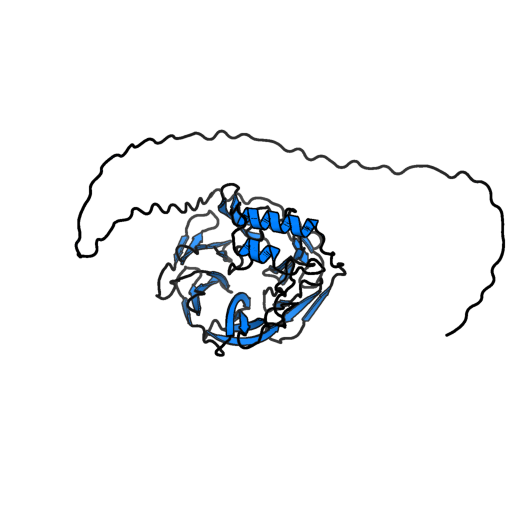237 5.549 1.00 85.75 107 PHE A C 1
ATOM 809 O O . PHE A 1 107 ? 15.943 -0.770 4.927 1.00 85.75 107 PHE A O 1
ATOM 816 N N . GLU A 1 108 ? 16.196 1.412 5.372 1.00 83.38 108 GLU A N 1
ATOM 817 C CA . GLU A 1 108 ? 17.472 1.581 4.690 1.00 83.38 108 GLU A CA 1
ATOM 818 C C . GLU A 1 108 ? 18.578 1.615 5.740 1.00 83.38 108 GLU A C 1
ATOM 820 O O . GLU A 1 108 ? 18.448 2.325 6.742 1.00 83.38 108 GLU A O 1
ATOM 825 N N . ASP A 1 109 ? 19.666 0.888 5.501 1.00 81.12 109 ASP A N 1
ATOM 826 C CA . ASP A 1 109 ? 20.871 1.005 6.313 1.00 81.12 109 ASP A CA 1
ATOM 827 C C . ASP A 1 109 ? 21.825 2.040 5.707 1.00 81.12 109 ASP A C 1
ATOM 829 O O . ASP A 1 109 ? 22.549 1.764 4.756 1.00 81.12 109 ASP A O 1
ATOM 833 N N . ARG A 1 110 ? 21.838 3.259 6.262 1.00 74.69 110 ARG A N 1
ATOM 834 C CA . ARG A 1 110 ? 22.717 4.342 5.775 1.00 74.69 110 ARG A CA 1
ATOM 835 C C . ARG A 1 110 ? 24.184 4.169 6.152 1.00 74.69 110 ARG A C 1
ATOM 837 O O . ARG A 1 110 ? 25.006 5.009 5.792 1.00 74.69 110 ARG A O 1
ATOM 844 N N . ARG A 1 111 ? 24.506 3.139 6.933 1.00 76.12 111 ARG A N 1
ATOM 845 C CA . ARG A 1 111 ? 25.888 2.787 7.269 1.00 76.12 111 ARG A CA 1
ATOM 846 C C . ARG A 1 111 ? 26.541 2.010 6.129 1.00 76.12 111 ARG A C 1
ATOM 848 O O . ARG A 1 111 ? 27.764 1.989 6.044 1.00 76.12 111 ARG A O 1
ATOM 855 N N . GLU A 1 112 ? 25.739 1.381 5.272 1.00 71.12 112 GLU A N 1
ATOM 856 C CA . GLU A 1 112 ? 26.221 0.731 4.062 1.00 71.12 112 GLU A CA 1
ATOM 857 C C . GLU A 1 112 ? 26.553 1.785 3.000 1.00 71.12 112 GLU A C 1
ATOM 859 O O . GLU A 1 112 ? 25.746 2.665 2.690 1.00 71.12 112 GLU A O 1
ATOM 864 N N . GLU A 1 113 ? 27.756 1.701 2.428 1.00 61.59 113 GLU A N 1
ATOM 865 C CA . GLU A 1 113 ? 28.103 2.530 1.278 1.00 61.59 113 GLU A CA 1
ATOM 866 C C . GLU A 1 113 ? 27.249 2.122 0.065 1.00 61.59 113 GLU A C 1
ATOM 868 O O . GLU A 1 113 ? 27.038 0.925 -0.163 1.00 61.59 113 GLU A O 1
ATOM 873 N N . PRO A 1 114 ? 26.774 3.085 -0.749 1.00 60.59 114 PRO A N 1
ATOM 874 C CA . PRO A 1 114 ? 26.123 2.770 -2.014 1.00 60.59 114 PRO A CA 1
ATOM 875 C C . PRO A 1 114 ? 27.003 1.838 -2.849 1.00 60.59 114 PRO A C 1
ATOM 877 O O . PRO A 1 114 ? 28.227 2.006 -2.890 1.00 60.59 114 PRO A O 1
ATOM 880 N N . ALA A 1 115 ? 26.395 0.877 -3.552 1.00 56.78 115 ALA A N 1
ATOM 881 C CA . ALA A 1 115 ? 27.149 0.050 -4.485 1.00 56.78 115 ALA A CA 1
ATOM 882 C C . ALA A 1 115 ? 27.909 0.950 -5.481 1.00 56.78 115 ALA A C 1
ATOM 884 O O . ALA A 1 115 ? 27.414 2.006 -5.882 1.00 56.78 115 ALA A O 1
ATOM 885 N N . ARG A 1 116 ? 29.137 0.532 -5.823 1.00 52.31 116 ARG A N 1
ATOM 886 C CA . ARG A 1 116 ? 30.148 1.292 -6.580 1.00 52.31 116 ARG A CA 1
ATOM 887 C C . ARG A 1 116 ? 29.566 2.167 -7.713 1.00 52.31 116 ARG A C 1
ATOM 889 O O . ARG A 1 116 ? 28.645 1.731 -8.407 1.00 52.31 116 ARG A O 1
ATOM 896 N N . PRO A 1 117 ? 30.170 3.340 -7.998 1.00 39.84 117 PRO A N 1
ATOM 897 C CA . PRO A 1 117 ? 29.769 4.188 -9.120 1.00 39.84 117 PRO A CA 1
ATOM 898 C C . PRO A 1 117 ? 29.743 3.399 -10.440 1.00 39.84 117 PRO A C 1
ATOM 900 O O . PRO A 1 117 ? 30.743 2.784 -10.807 1.00 39.84 117 PRO A O 1
ATOM 903 N N . GLY A 1 118 ? 28.609 3.414 -11.148 1.00 49.59 118 GLY A N 1
ATOM 904 C CA . GLY A 1 118 ? 28.467 2.832 -12.493 1.00 49.59 118 GLY A CA 1
ATOM 905 C C . GLY A 1 118 ? 27.331 1.816 -12.658 1.00 49.59 118 GLY A C 1
ATOM 906 O O . GLY A 1 118 ? 26.780 1.720 -13.747 1.00 49.59 118 GLY A O 1
ATOM 907 N N . VAL A 1 119 ? 26.917 1.128 -11.589 1.00 55.53 119 VAL A N 1
ATOM 908 C CA . VAL A 1 119 ? 25.665 0.345 -11.528 1.00 55.53 119 VAL A CA 1
ATOM 909 C C . VAL A 1 119 ? 25.113 0.527 -10.117 1.00 55.53 119 VAL A C 1
ATOM 911 O O . VAL A 1 119 ? 25.408 -0.242 -9.205 1.00 55.53 119 VAL A O 1
ATOM 914 N N . GLY A 1 120 ? 24.413 1.640 -9.896 1.00 55.12 120 GLY A N 1
ATOM 915 C CA . GLY A 1 120 ? 24.034 2.078 -8.555 1.00 55.12 120 GLY A CA 1
ATOM 916 C C . GLY A 1 120 ? 22.895 1.248 -7.982 1.00 55.12 120 GLY A C 1
ATOM 917 O O . GLY A 1 120 ? 21.760 1.709 -7.989 1.00 55.12 120 GLY A O 1
ATOM 918 N N . ARG A 1 121 ? 23.153 0.044 -7.468 1.00 67.31 121 ARG A N 1
ATOM 919 C CA . ARG A 1 121 ? 22.183 -0.600 -6.576 1.00 67.31 121 ARG A CA 1
ATOM 920 C C . ARG A 1 121 ? 22.183 0.181 -5.262 1.00 67.31 121 ARG A C 1
ATOM 922 O O . ARG A 1 121 ? 23.237 0.359 -4.651 1.00 67.31 121 ARG A O 1
ATOM 929 N N . TRP A 1 122 ? 21.019 0.690 -4.860 1.00 65.44 122 TRP A N 1
ATOM 930 C CA . TRP A 1 122 ? 20.824 1.222 -3.514 1.00 65.44 122 TRP A CA 1
ATOM 931 C C . TRP A 1 122 ? 21.309 0.184 -2.488 1.00 65.44 122 TRP A C 1
ATOM 933 O O . TRP A 1 122 ? 21.235 -1.018 -2.778 1.00 65.44 122 TRP A O 1
ATOM 943 N N . PRO A 1 123 ? 21.794 0.626 -1.313 1.00 67.62 123 PRO A N 1
ATOM 944 C CA . PRO A 1 123 ? 22.087 -0.262 -0.193 1.00 67.62 123 PRO A CA 1
ATOM 945 C C . PRO A 1 123 ? 20.962 -1.262 0.086 1.00 67.62 123 PRO A C 1
ATOM 947 O O . PRO A 1 123 ? 19.807 -1.038 -0.302 1.00 67.62 123 PRO A O 1
ATOM 950 N N . GLY A 1 124 ? 21.304 -2.365 0.758 1.00 74.12 124 GLY A N 1
ATOM 951 C CA . GLY A 1 124 ? 20.327 -3.382 1.126 1.00 74.12 124 GLY A CA 1
ATOM 952 C C . GLY A 1 124 ? 19.140 -2.767 1.870 1.00 74.12 124 GLY A C 1
ATOM 953 O O . GLY A 1 124 ? 19.293 -1.862 2.695 1.00 74.12 124 GLY A O 1
ATOM 954 N N . LEU A 1 125 ? 17.934 -3.246 1.567 1.00 81.56 125 LEU A N 1
ATOM 955 C CA . LEU A 1 125 ? 16.766 -2.931 2.376 1.00 81.56 125 LEU A CA 1
ATOM 956 C C . LEU A 1 125 ? 16.628 -3.990 3.457 1.00 81.56 125 LEU A C 1
ATOM 958 O O . LEU A 1 125 ? 16.650 -5.190 3.197 1.00 81.56 125 LEU A O 1
ATOM 962 N N . ARG A 1 126 ? 16.417 -3.536 4.681 1.00 87.56 126 ARG A N 1
ATOM 963 C CA . ARG A 1 126 ? 16.169 -4.394 5.826 1.00 87.56 126 ARG A CA 1
ATOM 964 C C . ARG A 1 126 ? 14.678 -4.450 6.096 1.00 87.56 126 ARG A C 1
ATOM 966 O O . ARG A 1 126 ? 14.059 -3.434 6.410 1.00 87.56 126 ARG A O 1
ATOM 973 N N . ILE A 1 127 ? 14.087 -5.630 5.980 1.00 88.38 127 ILE A N 1
ATOM 974 C CA . ILE A 1 127 ? 12.700 -5.865 6.377 1.00 88.38 127 ILE A CA 1
ATOM 975 C C . ILE A 1 127 ? 12.695 -6.188 7.869 1.00 88.38 127 ILE A C 1
ATOM 977 O O . ILE A 1 127 ? 13.476 -7.019 8.339 1.00 88.38 127 ILE A O 1
ATOM 981 N N . ALA A 1 128 ? 11.813 -5.538 8.620 1.00 89.75 128 ALA A N 1
ATOM 982 C CA . ALA A 1 128 ? 11.640 -5.758 10.047 1.00 89.75 128 ALA A CA 1
ATOM 983 C C . ALA A 1 128 ? 10.158 -5.880 10.414 1.00 89.75 128 ALA A C 1
ATOM 985 O O . ALA A 1 128 ? 9.278 -5.365 9.721 1.00 89.75 128 ALA A O 1
ATOM 986 N N . MET A 1 129 ? 9.906 -6.566 11.524 1.00 90.75 129 MET A N 1
ATOM 987 C CA . MET A 1 129 ? 8.587 -6.723 12.127 1.00 90.75 129 MET A CA 1
ATOM 988 C C . MET A 1 129 ? 8.484 -5.788 13.329 1.00 90.75 129 MET A C 1
ATOM 990 O O . MET A 1 129 ? 9.348 -5.814 14.204 1.00 90.75 129 MET A O 1
ATOM 994 N N . LEU A 1 130 ? 7.450 -4.957 13.354 1.00 90.88 130 LEU A N 1
ATOM 995 C CA . LEU A 1 130 ? 7.125 -4.047 14.442 1.00 90.88 130 LEU A CA 1
ATOM 996 C C . LEU A 1 130 ? 5.913 -4.581 15.200 1.00 90.88 130 LEU A C 1
ATOM 998 O O . LEU A 1 130 ? 4.811 -4.598 14.653 1.00 90.88 130 LEU A O 1
ATOM 1002 N N . SER A 1 131 ? 6.116 -4.938 16.463 1.00 91.56 131 SER A N 1
ATOM 1003 C CA . SER A 1 131 ? 5.042 -5.371 17.354 1.00 91.56 131 SER A CA 1
ATOM 1004 C C . SER A 1 131 ? 4.096 -4.216 17.664 1.00 91.56 131 SER A C 1
ATOM 1006 O O . SER A 1 131 ? 4.504 -3.156 18.150 1.00 91.56 131 SER A O 1
ATOM 1008 N N . LEU A 1 132 ? 2.803 -4.427 17.411 1.00 90.69 132 LEU A N 1
ATOM 1009 C CA . LEU A 1 132 ? 1.747 -3.483 17.782 1.00 90.69 132 LEU A CA 1
ATOM 1010 C C . LEU A 1 132 ? 1.404 -3.527 19.277 1.00 90.69 132 LEU A C 1
ATOM 1012 O O . LEU A 1 132 ? 0.578 -2.735 19.733 1.00 90.69 132 LEU A O 1
ATOM 1016 N N . ASP A 1 133 ? 1.991 -4.446 20.040 1.00 89.00 133 ASP A N 1
ATOM 1017 C CA . ASP A 1 133 ? 1.725 -4.570 21.470 1.00 89.00 133 ASP A CA 1
ATOM 1018 C C . ASP A 1 133 ? 2.651 -3.685 22.306 1.00 89.00 133 ASP A C 1
ATOM 1020 O O . ASP A 1 133 ? 2.181 -3.022 23.233 1.00 89.00 133 ASP A O 1
ATOM 1024 N N . ASP A 1 134 ? 3.931 -3.614 21.944 1.00 87.88 134 ASP A N 1
ATOM 1025 C CA . ASP A 1 134 ? 4.959 -2.897 22.707 1.00 87.88 134 ASP A CA 1
ATOM 1026 C C . ASP A 1 134 ? 5.825 -1.937 21.874 1.00 87.88 134 ASP A C 1
ATOM 1028 O O . ASP A 1 134 ? 6.623 -1.200 22.442 1.00 87.88 134 ASP A O 1
ATOM 1032 N N . GLY A 1 135 ? 5.656 -1.881 20.548 1.00 89.25 135 GLY A N 1
ATOM 1033 C CA . GLY A 1 135 ? 6.411 -0.966 19.686 1.00 89.25 135 GLY A CA 1
ATOM 1034 C C . GLY A 1 135 ? 7.840 -1.411 19.373 1.00 89.25 135 GLY A C 1
ATOM 1035 O O . GLY A 1 135 ? 8.594 -0.646 18.761 1.00 89.25 135 GLY A O 1
ATOM 1036 N N . ARG A 1 136 ? 8.216 -2.638 19.758 1.00 90.56 136 ARG A N 1
ATOM 1037 C CA . ARG A 1 136 ? 9.539 -3.193 19.470 1.00 90.56 136 ARG A CA 1
ATOM 1038 C C . ARG A 1 136 ? 9.683 -3.575 18.008 1.00 90.56 136 ARG A C 1
ATOM 1040 O O . ARG A 1 136 ? 8.802 -4.208 17.425 1.00 90.56 136 ARG A O 1
ATOM 1047 N N . ILE A 1 137 ? 10.840 -3.245 17.442 1.00 90.38 137 ILE A N 1
ATOM 1048 C CA . ILE A 1 137 ? 11.210 -3.583 16.069 1.00 90.38 137 ILE A CA 1
ATOM 1049 C C . ILE A 1 137 ? 12.211 -4.738 16.091 1.00 90.38 137 ILE A C 1
ATOM 1051 O O . ILE A 1 137 ? 13.297 -4.625 16.657 1.00 90.38 137 ILE A O 1
ATOM 1055 N N . ARG A 1 138 ? 11.869 -5.842 15.424 1.00 88.69 138 ARG A N 1
ATOM 1056 C CA . ARG A 1 138 ? 12.757 -6.984 15.196 1.00 88.69 138 ARG A CA 1
ATOM 1057 C C . ARG A 1 138 ? 13.138 -7.062 13.725 1.00 88.69 138 ARG A C 1
ATOM 1059 O O . ARG A 1 138 ? 12.304 -7.378 12.877 1.00 88.69 138 ARG A O 1
ATOM 1066 N N . THR A 1 139 ? 14.417 -6.849 13.432 1.00 87.06 139 THR A N 1
ATOM 1067 C CA . THR A 1 139 ? 14.990 -7.115 12.108 1.00 87.06 139 THR A CA 1
ATOM 1068 C C . THR A 1 139 ? 14.738 -8.562 11.682 1.00 87.06 139 THR A C 1
ATOM 1070 O O . THR A 1 139 ? 14.901 -9.504 12.469 1.00 87.06 139 THR A O 1
ATOM 1073 N N . TRP A 1 140 ? 14.331 -8.742 10.428 1.00 86.44 140 TRP A N 1
ATOM 1074 C CA . TRP A 1 140 ? 13.859 -10.023 9.925 1.00 86.44 140 TRP A CA 1
ATOM 1075 C C . TRP A 1 140 ? 14.710 -10.575 8.779 1.00 86.44 140 TRP A C 1
ATOM 1077 O O . TRP A 1 140 ? 15.315 -11.634 8.954 1.00 86.44 140 TRP A O 1
ATOM 1087 N N . ILE A 1 141 ? 14.803 -9.871 7.648 1.00 84.94 141 ILE A N 1
ATOM 1088 C CA . ILE A 1 141 ? 15.646 -10.280 6.515 1.00 84.94 141 ILE A CA 1
ATOM 1089 C C . ILE A 1 141 ? 16.233 -9.057 5.814 1.00 84.94 141 ILE A C 1
ATOM 1091 O O . ILE A 1 141 ? 15.570 -8.024 5.706 1.00 84.94 141 ILE A O 1
ATOM 1095 N N . ASP A 1 142 ? 17.449 -9.207 5.302 1.00 84.25 142 ASP A N 1
ATOM 1096 C CA . ASP A 1 142 ? 18.042 -8.258 4.369 1.00 84.25 142 ASP A CA 1
ATOM 1097 C C . ASP A 1 142 ? 17.697 -8.683 2.941 1.00 84.25 142 ASP A C 1
ATOM 1099 O O . ASP A 1 142 ? 17.877 -9.841 2.552 1.00 84.25 142 ASP A O 1
ATOM 1103 N N . VAL A 1 143 ? 17.166 -7.746 2.163 1.00 79.19 143 VAL A N 1
ATOM 1104 C CA . VAL A 1 143 ? 16.889 -7.917 0.739 1.00 79.19 143 VAL A CA 1
ATOM 1105 C C . VAL A 1 143 ? 17.752 -6.949 -0.064 1.00 79.19 143 VAL A C 1
ATOM 1107 O O . VAL A 1 143 ? 18.127 -5.887 0.442 1.00 79.19 143 VAL A O 1
ATOM 1110 N N . PRO A 1 144 ? 18.089 -7.283 -1.318 1.00 75.88 144 PRO A N 1
ATOM 1111 C CA . PRO A 1 144 ? 18.848 -6.362 -2.149 1.00 75.88 144 PRO A CA 1
ATOM 1112 C C . PRO A 1 144 ? 18.141 -5.010 -2.308 1.00 75.88 144 PRO A C 1
ATOM 1114 O O . PRO A 1 144 ? 16.919 -4.942 -2.280 1.00 75.88 144 PRO A O 1
ATOM 1117 N N . GLY A 1 145 ? 18.887 -3.925 -2.493 1.00 76.44 145 GLY A N 1
ATOM 1118 C CA . GLY A 1 145 ? 18.281 -2.643 -2.846 1.00 76.44 145 GLY A CA 1
ATOM 1119 C C . GLY A 1 145 ? 17.832 -2.581 -4.310 1.00 76.44 145 GLY A C 1
ATOM 1120 O O . GLY A 1 145 ? 18.047 -3.502 -5.105 1.00 76.44 145 GLY A O 1
ATOM 1121 N N . SER A 1 146 ? 17.229 -1.456 -4.681 1.00 79.00 146 SER A N 1
ATOM 1122 C CA . SER A 1 146 ? 16.808 -1.178 -6.059 1.00 79.00 146 SER A CA 1
ATOM 1123 C C . SER A 1 146 ? 17.925 -0.535 -6.878 1.00 79.00 146 SER A C 1
ATOM 1125 O O . SER A 1 146 ? 18.731 0.234 -6.361 1.00 79.00 146 SER A O 1
ATOM 1127 N N . GLU A 1 147 ? 17.967 -0.804 -8.174 1.00 79.50 147 GLU A N 1
ATOM 1128 C CA . GLU A 1 147 ? 18.840 -0.121 -9.120 1.00 79.50 147 GLU A CA 1
ATOM 1129 C C . GLU A 1 147 ? 18.443 1.355 -9.275 1.00 79.50 147 GLU A C 1
ATOM 1131 O O . GLU A 1 147 ? 17.276 1.706 -9.439 1.00 79.50 147 GLU A O 1
ATOM 1136 N N . SER A 1 148 ? 19.444 2.229 -9.275 1.00 76.06 148 SER A N 1
ATOM 1137 C CA . SER A 1 148 ? 19.342 3.667 -9.544 1.00 76.06 148 SER A CA 1
ATOM 1138 C C . SER A 1 148 ? 19.577 3.933 -11.029 1.00 76.06 148 SER A C 1
ATOM 1140 O O . SER A 1 148 ? 20.486 4.673 -11.403 1.00 76.06 148 SER A O 1
ATOM 1142 N N . LEU A 1 149 ? 18.803 3.257 -11.874 1.00 77.44 149 LEU A N 1
ATOM 1143 C CA . LEU A 1 149 ? 18.865 3.361 -13.330 1.00 77.44 149 LEU A CA 1
ATOM 1144 C C . LEU A 1 149 ? 17.507 3.805 -13.871 1.00 77.44 149 LEU A C 1
ATOM 1146 O O . LEU A 1 149 ? 16.465 3.548 -13.261 1.00 77.44 149 LEU A O 1
ATOM 1150 N N . VAL A 1 150 ? 17.494 4.405 -15.060 1.00 77.19 150 VAL A N 1
ATOM 1151 C CA . VAL A 1 150 ? 16.253 4.470 -15.840 1.00 77.19 150 VAL A CA 1
ATOM 1152 C C . VAL A 1 150 ? 15.870 3.037 -16.204 1.00 77.19 150 VAL A C 1
ATOM 1154 O O . VAL A 1 150 ? 16.710 2.276 -16.688 1.00 77.19 150 VAL A O 1
ATOM 1157 N N . PHE A 1 151 ? 14.615 2.670 -15.934 1.00 81.44 151 PHE A N 1
ATOM 1158 C CA . PHE A 1 151 ? 14.142 1.278 -15.976 1.00 81.44 151 PHE A CA 1
ATOM 1159 C C . PHE A 1 151 ? 14.866 0.348 -14.991 1.00 81.44 151 PHE A C 1
ATOM 1161 O O . PHE A 1 151 ? 14.914 -0.860 -15.204 1.00 81.44 151 PHE A O 1
ATOM 1168 N N . GLY A 1 152 ? 15.413 0.913 -13.910 1.00 79.31 152 GLY A N 1
ATOM 1169 C CA . GLY A 1 152 ? 16.041 0.151 -12.843 1.00 79.31 152 GLY A CA 1
ATOM 1170 C C . GLY A 1 152 ? 15.076 -0.841 -12.205 1.00 79.31 152 GLY A C 1
ATOM 1171 O O . GLY A 1 152 ? 13.893 -0.554 -11.995 1.00 79.31 152 GLY A O 1
ATOM 1172 N N . LYS A 1 153 ? 15.600 -2.021 -11.904 1.00 85.19 153 LYS A N 1
ATOM 1173 C CA . LYS A 1 153 ? 14.873 -3.110 -11.261 1.00 85.19 153 LYS A CA 1
ATOM 1174 C C . LYS A 1 153 ? 15.094 -3.051 -9.759 1.00 85.19 153 LYS A C 1
ATOM 1176 O O . LYS A 1 153 ? 16.043 -2.450 -9.260 1.00 85.19 153 LYS A O 1
ATOM 1181 N N . GLY A 1 154 ? 14.217 -3.677 -9.005 1.00 78.00 154 GLY A N 1
ATOM 1182 C CA . GLY A 1 154 ? 14.321 -3.700 -7.556 1.00 78.00 154 GLY A CA 1
ATOM 1183 C C . GLY A 1 154 ? 13.305 -4.653 -6.975 1.00 78.00 154 GLY A C 1
ATOM 1184 O O . GLY A 1 154 ? 12.393 -5.081 -7.687 1.00 78.00 154 GLY A O 1
ATOM 1185 N N . PRO A 1 155 ? 13.453 -5.025 -5.702 1.00 80.06 155 PRO A N 1
ATOM 1186 C CA . PRO A 1 155 ? 12.540 -5.987 -5.147 1.00 80.06 155 PRO A CA 1
ATOM 1187 C C . PRO A 1 155 ? 11.186 -5.385 -4.796 1.00 80.06 155 PRO A C 1
ATOM 1189 O O . PRO A 1 155 ? 11.103 -4.289 -4.242 1.00 80.06 155 PRO A O 1
ATOM 1192 N N . GLU A 1 156 ? 10.137 -6.168 -5.036 1.00 84.50 156 GLU A N 1
ATOM 1193 C CA . GLU A 1 156 ? 8.813 -5.952 -4.449 1.00 84.50 156 GLU A CA 1
ATOM 1194 C C . GLU A 1 156 ? 8.577 -6.983 -3.353 1.00 84.50 156 GLU A C 1
ATOM 1196 O O . GLU A 1 156 ? 8.994 -8.141 -3.476 1.00 84.50 156 GLU A O 1
ATOM 1201 N N . TYR A 1 157 ? 7.899 -6.564 -2.285 1.00 85.06 157 TYR A N 1
ATOM 1202 C CA . TYR A 1 157 ? 7.710 -7.403 -1.104 1.00 85.06 157 TYR A CA 1
ATOM 1203 C C . TYR A 1 157 ? 6.307 -7.312 -0.471 1.00 85.06 157 TYR A C 1
ATOM 1205 O O . TYR A 1 157 ? 6.181 -6.917 0.686 1.00 85.06 157 TYR A O 1
ATOM 1213 N N . PRO A 1 158 ? 5.205 -7.616 -1.184 1.00 86.19 158 PRO A N 1
ATOM 1214 C CA . PRO A 1 158 ? 3.869 -7.525 -0.598 1.00 86.19 158 PRO A CA 1
ATOM 1215 C C . PRO A 1 158 ? 3.649 -8.543 0.531 1.00 86.19 158 PRO A C 1
ATOM 1217 O O . PRO A 1 158 ? 4.105 -9.684 0.473 1.00 86.19 158 PRO A O 1
ATOM 1220 N N . VAL A 1 159 ? 2.874 -8.125 1.534 1.00 85.06 159 VAL A N 1
ATOM 1221 C CA . VAL A 1 159 ? 2.524 -8.913 2.727 1.00 85.06 159 VAL A CA 1
ATOM 1222 C C . VAL A 1 159 ? 1.018 -9.134 2.803 1.00 85.06 159 VAL A C 1
ATOM 1224 O O . VAL A 1 159 ? 0.258 -8.190 2.559 1.00 85.06 159 VAL A O 1
ATOM 1227 N N . SER A 1 160 ? 0.612 -10.351 3.169 1.00 84.44 160 SER A N 1
ATOM 1228 C CA . SER A 1 160 ? -0.752 -10.708 3.579 1.00 84.44 160 SER A CA 1
ATOM 1229 C C . SER A 1 160 ? -0.750 -12.018 4.374 1.00 84.44 160 SER A C 1
ATOM 1231 O O . SER A 1 160 ? -0.007 -12.935 4.027 1.00 84.44 160 SER A O 1
ATOM 1233 N N . GLY A 1 161 ? -1.583 -12.113 5.418 1.00 75.19 161 GLY A N 1
ATOM 1234 C CA . GLY A 1 161 ? -1.885 -13.367 6.128 1.00 75.19 161 GLY A CA 1
ATOM 1235 C C . GLY A 1 161 ? -0.659 -14.172 6.575 1.00 75.19 161 GLY A C 1
ATOM 1236 O O . GLY A 1 161 ? -0.546 -15.343 6.226 1.00 75.19 161 GLY A O 1
ATOM 1237 N N . GLY A 1 162 ? 0.305 -13.542 7.256 1.00 81.75 162 GLY A N 1
ATOM 1238 C CA . GLY A 1 162 ? 1.527 -14.228 7.710 1.00 81.75 162 GLY A CA 1
ATOM 1239 C C . GLY A 1 162 ? 2.574 -14.483 6.624 1.00 81.75 162 GLY A C 1
ATOM 1240 O O . GLY A 1 162 ? 3.683 -14.911 6.923 1.00 81.75 162 GLY A O 1
ATOM 1241 N N . SER A 1 163 ? 2.267 -14.195 5.359 1.00 84.75 163 SER A N 1
ATOM 1242 C CA . SER A 1 163 ? 3.162 -14.441 4.230 1.00 84.75 163 SER A CA 1
ATOM 1243 C C . SER A 1 163 ? 3.706 -13.146 3.637 1.00 84.75 163 SER A C 1
ATOM 1245 O O . SER A 1 163 ? 2.989 -12.155 3.474 1.00 84.75 163 SER A O 1
ATOM 1247 N N . LEU A 1 164 ? 4.973 -13.189 3.233 1.00 88.75 164 LEU A N 1
ATOM 1248 C CA . LEU A 1 164 ? 5.634 -12.174 2.422 1.00 88.75 164 LEU A CA 1
ATOM 1249 C C . LEU A 1 164 ? 6.010 -12.788 1.073 1.00 88.75 164 LEU A C 1
ATOM 1251 O O . LEU A 1 164 ? 6.750 -13.768 1.010 1.00 88.75 164 LEU A O 1
ATOM 1255 N N . ALA A 1 165 ? 5.503 -12.225 -0.019 1.00 89.50 165 ALA A N 1
ATOM 1256 C CA . ALA A 1 165 ? 6.041 -12.516 -1.344 1.00 89.50 165 ALA A CA 1
ATOM 1257 C C . ALA A 1 165 ? 7.247 -11.606 -1.578 1.00 89.50 165 ALA A C 1
ATOM 1259 O O . ALA A 1 165 ? 7.189 -10.448 -1.210 1.00 89.50 165 ALA A O 1
ATOM 1260 N N . LEU A 1 166 ? 8.318 -12.120 -2.173 1.00 87.19 166 LEU A N 1
ATOM 1261 C CA . LEU A 1 166 ? 9.536 -11.399 -2.526 1.00 87.19 166 LEU A CA 1
ATOM 1262 C C . LEU A 1 166 ? 9.863 -11.682 -3.989 1.00 87.19 166 LEU A C 1
ATOM 1264 O O . LEU A 1 166 ? 9.965 -12.844 -4.394 1.00 87.19 166 LEU A O 1
ATOM 1268 N N . VAL A 1 167 ? 10.073 -10.632 -4.770 1.00 84.94 167 VAL A N 1
ATOM 1269 C CA . VAL A 1 167 ? 10.534 -10.727 -6.160 1.00 84.94 167 VAL A CA 1
ATOM 1270 C C . VAL A 1 167 ? 11.732 -9.821 -6.369 1.00 84.94 167 VAL A C 1
ATOM 1272 O O . VAL A 1 167 ? 11.865 -8.844 -5.650 1.00 84.94 167 VAL A O 1
ATOM 1275 N N . ASP A 1 168 ? 12.566 -10.132 -7.355 1.00 76.19 168 ASP A N 1
ATOM 1276 C CA . ASP A 1 168 ? 13.495 -9.187 -7.978 1.00 76.19 168 ASP A CA 1
ATOM 1277 C C . ASP A 1 168 ? 12.976 -8.975 -9.405 1.00 76.19 168 ASP A C 1
ATOM 1279 O O . ASP A 1 168 ? 12.834 -9.951 -10.148 1.00 76.19 168 ASP A O 1
ATOM 1283 N N . THR A 1 169 ? 12.586 -7.750 -9.769 1.00 82.38 169 THR A N 1
ATOM 1284 C CA . THR A 1 169 ? 11.794 -7.469 -10.987 1.00 82.38 169 THR A CA 1
ATOM 1285 C C . THR A 1 169 ? 12.538 -7.713 -12.308 1.00 82.38 169 THR A C 1
ATOM 1287 O O . THR A 1 169 ? 11.990 -7.472 -13.385 1.00 82.38 169 THR A O 1
ATOM 1290 N N . GLU A 1 170 ? 13.754 -8.261 -12.247 1.00 82.81 170 GLU A N 1
ATOM 1291 C CA . GLU A 1 170 ? 14.521 -8.765 -13.389 1.00 82.81 170 GLU A CA 1
ATOM 1292 C C . GLU A 1 170 ? 13.865 -9.950 -14.103 1.00 82.81 170 GLU A C 1
ATOM 1294 O O . GLU A 1 170 ? 14.062 -10.136 -15.303 1.00 82.81 170 GLU A O 1
ATOM 1299 N N . GLN A 1 171 ? 13.127 -10.776 -13.362 1.00 87.06 171 GLN A N 1
ATOM 1300 C CA . GLN A 1 171 ? 12.528 -12.008 -13.863 1.00 87.06 171 GLN A CA 1
ATOM 1301 C C . GLN A 1 171 ? 11.228 -12.317 -13.126 1.00 87.06 171 GLN A C 1
ATOM 1303 O O . GLN A 1 171 ? 11.036 -11.939 -11.968 1.00 87.06 171 GLN A O 1
ATOM 1308 N N . PHE A 1 172 ? 10.348 -13.091 -13.761 1.00 90.44 172 PHE A N 1
ATOM 1309 C CA . PHE A 1 172 ? 9.162 -13.606 -13.085 1.00 90.44 172 PHE A CA 1
ATOM 1310 C C . PHE A 1 172 ? 9.552 -14.782 -12.176 1.00 90.44 172 PHE A C 1
ATOM 1312 O O . PHE A 1 172 ? 9.414 -15.952 -12.536 1.00 90.44 172 PHE A O 1
ATOM 1319 N N . SER A 1 173 ? 10.052 -14.476 -10.978 1.00 91.50 173 SER A N 1
ATOM 1320 C CA . SER A 1 173 ? 10.343 -15.462 -9.931 1.00 91.50 173 SER A CA 1
ATOM 1321 C C . SER A 1 173 ? 9.955 -14.917 -8.560 1.00 91.50 173 SER A C 1
ATOM 1323 O O . SER A 1 173 ? 10.742 -14.238 -7.903 1.00 91.50 173 SER A O 1
ATOM 1325 N N . VAL A 1 174 ? 8.755 -15.264 -8.104 1.00 92.00 174 VAL A N 1
ATOM 1326 C CA . VAL A 1 174 ? 8.197 -14.811 -6.827 1.00 92.00 174 VAL A CA 1
ATOM 1327 C C . VAL A 1 174 ? 8.423 -15.877 -5.763 1.00 92.00 174 VAL A C 1
ATOM 1329 O O . VAL A 1 174 ? 7.906 -16.990 -5.858 1.00 92.00 174 VAL A O 1
ATOM 1332 N N . ARG A 1 175 ? 9.196 -15.543 -4.732 1.00 91.56 175 ARG A N 1
ATOM 1333 C CA . ARG A 1 175 ? 9.414 -16.386 -3.552 1.00 91.56 175 ARG A CA 1
ATOM 1334 C C . ARG A 1 175 ? 8.397 -16.024 -2.484 1.00 91.56 175 ARG A C 1
ATOM 1336 O O . ARG A 1 175 ? 8.295 -14.863 -2.123 1.00 91.56 175 ARG A O 1
ATOM 1343 N N . PHE A 1 176 ? 7.693 -17.003 -1.938 1.00 90.75 176 PHE A N 1
ATOM 1344 C CA . PHE A 1 176 ? 6.809 -16.793 -0.797 1.00 90.75 176 PHE A CA 1
ATOM 1345 C C . PHE A 1 176 ? 7.516 -17.272 0.460 1.00 90.75 176 PHE A C 1
ATOM 1347 O O . PHE A 1 176 ? 7.990 -18.410 0.519 1.00 90.75 176 PHE A O 1
ATOM 1354 N N . ILE A 1 177 ? 7.611 -16.386 1.439 1.00 88.75 177 ILE A N 1
ATOM 1355 C CA . ILE A 1 177 ? 8.322 -16.597 2.687 1.00 88.75 177 ILE A CA 1
ATOM 1356 C C . ILE A 1 177 ? 7.313 -16.479 3.823 1.00 88.75 177 ILE A C 1
ATOM 1358 O O . ILE A 1 177 ? 6.550 -15.515 3.887 1.00 88.75 177 ILE A O 1
ATOM 1362 N N . ASP A 1 178 ? 7.320 -17.473 4.701 1.00 87.38 178 ASP A N 1
ATOM 1363 C CA . ASP A 1 178 ? 6.568 -17.437 5.950 1.00 87.38 178 ASP A CA 1
ATOM 1364 C C . ASP A 1 178 ? 7.239 -16.468 6.938 1.00 87.38 178 ASP A C 1
ATOM 1366 O O . ASP A 1 178 ? 8.448 -16.571 7.179 1.00 87.38 178 ASP A O 1
ATOM 1370 N N . LEU A 1 179 ? 6.482 -15.511 7.482 1.00 82.62 179 LEU A N 1
ATOM 1371 C CA . LEU A 1 179 ? 7.021 -14.469 8.364 1.00 82.62 179 LEU A CA 1
ATOM 1372 C C . LEU A 1 179 ? 7.464 -15.027 9.723 1.00 82.62 179 LEU A C 1
ATOM 1374 O O . LEU A 1 179 ? 8.455 -14.541 10.279 1.00 82.62 179 LEU A O 1
ATOM 1378 N N . ASP A 1 180 ? 6.813 -16.080 10.216 1.00 78.69 180 ASP A N 1
ATOM 1379 C CA . ASP A 1 180 ? 7.127 -16.672 11.518 1.00 78.69 180 ASP A CA 1
ATOM 1380 C C . ASP A 1 180 ? 8.367 -17.575 11.450 1.00 78.69 180 ASP A C 1
ATOM 1382 O O . ASP A 1 180 ? 9.294 -17.437 12.256 1.00 78.69 180 ASP A O 1
ATOM 1386 N N . GLY A 1 181 ? 8.433 -18.456 10.449 1.00 69.62 181 GLY A N 1
ATOM 1387 C CA . GLY A 1 181 ? 9.506 -19.436 10.277 1.00 69.62 181 GLY A CA 1
ATOM 1388 C C . GLY A 1 181 ? 10.678 -18.994 9.397 1.00 69.62 181 GLY A C 1
ATOM 1389 O O . GLY A 1 181 ? 11.665 -19.725 9.300 1.00 69.62 181 GLY A O 1
ATOM 1390 N N . ARG A 1 182 ? 10.592 -17.835 8.726 1.00 76.88 182 ARG A N 1
ATOM 1391 C CA . ARG A 1 182 ? 11.591 -17.313 7.758 1.00 76.88 182 ARG A CA 1
ATOM 1392 C C . ARG A 1 182 ? 11.943 -18.279 6.626 1.00 76.88 182 ARG A C 1
ATOM 1394 O O . ARG A 1 182 ? 12.978 -18.146 5.971 1.00 76.88 182 ARG A O 1
ATOM 1401 N N . SER A 1 183 ? 11.100 -19.276 6.399 1.00 82.81 183 SER A N 1
ATOM 1402 C CA . SER A 1 183 ? 11.342 -20.337 5.435 1.00 82.81 183 SER A CA 1
ATOM 1403 C C . SER A 1 183 ? 10.654 -20.003 4.119 1.00 82.81 183 SER A C 1
ATOM 1405 O O . SER A 1 183 ? 9.549 -19.460 4.076 1.00 82.81 183 SER A O 1
ATOM 1407 N N . THR A 1 184 ? 11.335 -20.303 3.013 1.00 87.31 184 THR A N 1
ATOM 1408 C CA . THR A 1 184 ? 10.706 -20.210 1.694 1.00 87.31 184 THR A CA 1
ATOM 1409 C C . THR A 1 184 ? 9.719 -21.362 1.564 1.00 87.31 184 THR A C 1
ATOM 1411 O O . THR A 1 184 ? 10.130 -22.516 1.515 1.00 87.31 184 THR A O 1
ATOM 1414 N N . GLN A 1 185 ? 8.432 -21.034 1.509 1.00 87.75 185 GLN A N 1
ATOM 1415 C CA . GLN A 1 185 ? 7.342 -22.004 1.410 1.00 87.75 185 GLN A CA 1
ATOM 1416 C C . GLN A 1 185 ? 7.167 -22.492 -0.026 1.00 87.75 185 GLN A C 1
ATOM 1418 O O . GLN A 1 185 ? 6.951 -23.672 -0.281 1.00 87.75 185 GLN A O 1
ATOM 1423 N N . ARG A 1 186 ? 7.273 -21.570 -0.989 1.00 88.88 186 ARG A N 1
ATOM 1424 C CA . ARG A 1 186 ? 7.112 -21.866 -2.416 1.00 88.88 186 ARG A CA 1
ATOM 1425 C C . ARG A 1 186 ? 7.793 -20.817 -3.286 1.00 88.88 186 ARG A C 1
ATOM 1427 O O . ARG A 1 186 ? 8.069 -19.701 -2.840 1.00 88.88 186 ARG A O 1
ATOM 1434 N N . ILE A 1 187 ? 8.028 -21.170 -4.547 1.00 92.31 187 ILE A N 1
ATOM 1435 C CA . ILE A 1 187 ? 8.529 -20.254 -5.574 1.00 92.31 187 ILE A CA 1
ATOM 1436 C C . ILE A 1 187 ? 7.652 -20.403 -6.815 1.00 92.31 187 ILE A C 1
ATOM 1438 O O . ILE A 1 187 ? 7.593 -21.484 -7.395 1.00 92.31 187 ILE A O 1
ATOM 1442 N N . LEU A 1 188 ? 6.995 -19.321 -7.225 1.00 91.88 188 LEU A N 1
ATOM 1443 C CA . LEU A 1 188 ? 6.274 -19.244 -8.491 1.00 91.88 188 LEU A CA 1
ATOM 1444 C C . LEU A 1 188 ? 7.209 -18.662 -9.550 1.00 91.88 188 LEU A C 1
ATOM 1446 O O . LEU A 1 188 ? 7.723 -17.558 -9.374 1.00 91.88 188 LEU A O 1
ATOM 1450 N N . ARG A 1 189 ? 7.425 -19.392 -10.646 1.00 92.56 189 ARG A N 1
ATOM 1451 C CA . ARG A 1 189 ? 8.260 -18.940 -11.764 1.00 92.56 189 ARG A CA 1
ATOM 1452 C C . ARG A 1 189 ? 7.490 -18.976 -13.068 1.00 92.56 189 ARG A C 1
ATOM 1454 O O . ARG A 1 189 ? 6.699 -19.892 -13.288 1.00 92.56 189 ARG A O 1
ATOM 1461 N N . ARG A 1 190 ? 7.786 -18.021 -13.942 1.00 89.88 190 ARG A N 1
ATOM 1462 C CA . ARG A 1 190 ? 7.328 -18.030 -15.327 1.00 89.88 190 ARG A CA 1
ATOM 1463 C C . ARG A 1 190 ? 8.488 -17.683 -16.242 1.00 89.88 190 ARG A C 1
ATOM 1465 O O . ARG A 1 190 ? 9.297 -16.820 -15.914 1.00 89.88 190 ARG A O 1
ATOM 1472 N N . ASP A 1 191 ? 8.559 -18.368 -17.373 1.00 89.12 191 ASP A N 1
ATOM 1473 C CA . ASP A 1 191 ? 9.536 -18.041 -18.403 1.00 89.12 191 ASP A CA 1
ATOM 1474 C C . ASP A 1 191 ? 9.029 -16.824 -19.185 1.00 89.12 191 ASP A C 1
ATOM 1476 O O . ASP A 1 191 ? 8.230 -16.935 -20.116 1.00 89.12 191 ASP A O 1
ATOM 1480 N N . GLU A 1 192 ? 9.398 -15.638 -18.705 1.00 87.38 192 GLU A N 1
ATOM 1481 C CA . GLU A 1 192 ? 9.136 -14.365 -19.368 1.00 87.38 192 GLU A CA 1
ATOM 1482 C C . GLU A 1 192 ? 10.466 -13.735 -19.782 1.00 87.38 192 GLU A C 1
ATOM 1484 O O . GLU A 1 192 ? 11.243 -13.331 -18.911 1.00 87.38 192 GLU A O 1
ATOM 1489 N N . PRO A 1 193 ? 10.753 -13.631 -21.092 1.00 87.44 193 PRO A N 1
ATOM 1490 C CA . PRO A 1 193 ? 12.006 -13.054 -21.541 1.00 87.44 193 PRO A CA 1
ATOM 1491 C C . PRO A 1 193 ? 12.043 -11.557 -21.225 1.00 87.44 193 PRO A C 1
ATOM 1493 O O . PRO A 1 193 ? 11.136 -10.801 -21.587 1.00 87.44 193 PRO A O 1
ATOM 1496 N N . ALA A 1 194 ? 13.131 -11.115 -20.595 1.00 88.06 194 ALA A N 1
ATOM 1497 C CA . ALA A 1 194 ? 13.382 -9.698 -20.382 1.00 88.06 194 ALA A CA 1
ATOM 1498 C C . ALA A 1 194 ? 13.498 -8.975 -21.735 1.00 88.06 194 ALA A C 1
ATOM 1500 O O . ALA A 1 194 ? 14.242 -9.390 -22.630 1.00 88.06 194 ALA A O 1
ATOM 1501 N N . ARG A 1 195 ? 12.755 -7.878 -21.890 1.00 91.88 195 ARG A N 1
ATOM 1502 C CA . ARG A 1 195 ? 12.749 -7.076 -23.121 1.00 91.88 195 ARG A CA 1
ATOM 1503 C C . ARG A 1 195 ? 13.929 -6.112 -23.119 1.00 91.88 195 ARG A C 1
ATOM 1505 O O . ARG A 1 195 ? 14.196 -5.485 -22.100 1.00 91.88 195 ARG A O 1
ATOM 1512 N N . GLN A 1 196 ? 14.612 -5.966 -24.250 1.00 93.56 196 GLN A N 1
ATOM 1513 C CA . GLN A 1 196 ? 15.697 -4.989 -24.389 1.00 93.56 196 GLN A CA 1
ATOM 1514 C C . GLN A 1 196 ? 15.152 -3.556 -24.336 1.00 93.56 196 GLN A C 1
ATOM 1516 O O . GLN A 1 196 ? 14.057 -3.277 -24.836 1.00 93.56 196 GLN A O 1
ATOM 1521 N N . VAL A 1 197 ? 15.919 -2.649 -23.734 1.00 90.75 197 VAL A N 1
ATOM 1522 C CA . VAL A 1 197 ? 15.627 -1.213 -23.791 1.00 90.75 197 VAL A CA 1
ATOM 1523 C C . VAL A 1 197 ? 15.933 -0.689 -25.196 1.00 90.75 197 VAL A C 1
ATOM 1525 O O . VAL A 1 197 ? 16.912 -1.085 -25.821 1.00 90.75 197 VAL A O 1
ATOM 1528 N N . THR A 1 198 ? 15.077 0.198 -25.700 1.00 90.00 198 THR A N 1
ATOM 1529 C CA . THR A 1 198 ? 15.198 0.840 -27.015 1.00 90.00 198 THR A CA 1
ATOM 1530 C C . THR A 1 198 ? 15.132 2.357 -26.843 1.00 90.00 198 THR A C 1
ATOM 1532 O O . THR A 1 198 ? 14.705 2.840 -25.792 1.00 90.00 198 THR A O 1
ATOM 1535 N N . SER A 1 199 ? 15.526 3.109 -27.874 1.00 84.50 199 SER A N 1
ATOM 1536 C CA . SER A 1 199 ? 15.367 4.572 -27.921 1.00 84.50 199 SER A CA 1
ATOM 1537 C C . SER A 1 199 ? 13.924 5.002 -27.658 1.00 84.50 199 SER A C 1
ATOM 1539 O O . SER A 1 199 ? 13.687 5.899 -26.857 1.00 84.50 199 SER A O 1
ATOM 1541 N N . ASP A 1 200 ? 12.959 4.297 -28.244 1.00 87.44 200 ASP A N 1
ATOM 1542 C CA . ASP A 1 200 ? 11.538 4.641 -28.157 1.00 87.44 200 ASP A CA 1
ATOM 1543 C C . ASP A 1 200 ? 11.017 4.540 -26.715 1.00 87.44 200 ASP A C 1
ATOM 1545 O O . ASP A 1 200 ? 10.213 5.359 -26.271 1.00 87.44 200 ASP A O 1
ATOM 1549 N N . HIS A 1 201 ? 11.507 3.564 -25.938 1.00 87.94 201 HIS A N 1
ATOM 1550 C CA . HIS A 1 201 ? 11.166 3.453 -24.518 1.00 87.94 201 HIS A CA 1
ATOM 1551 C C . HIS A 1 201 ? 11.643 4.677 -23.727 1.00 87.94 201 HIS A C 1
ATOM 1553 O O . HIS A 1 201 ? 10.932 5.166 -22.847 1.00 87.94 201 HIS A O 1
ATOM 1559 N N . VAL A 1 202 ? 12.847 5.163 -24.035 1.00 81.50 202 VAL A N 1
ATOM 1560 C CA . VAL A 1 202 ? 13.455 6.327 -23.381 1.00 81.50 202 VAL A CA 1
ATOM 1561 C C . VAL A 1 202 ? 12.682 7.591 -23.716 1.00 81.50 202 VAL A C 1
ATOM 1563 O O . VAL A 1 202 ? 12.359 8.361 -22.813 1.00 81.50 202 VAL A O 1
ATOM 1566 N N . GLU A 1 203 ? 12.367 7.796 -24.993 1.00 83.06 203 GLU A N 1
ATOM 1567 C CA . GLU A 1 203 ? 11.595 8.950 -25.453 1.00 83.06 203 GLU A CA 1
ATOM 1568 C C . GLU A 1 203 ? 10.229 8.998 -24.765 1.00 83.06 203 GLU A C 1
ATOM 1570 O O . GLU A 1 203 ? 9.904 10.004 -24.133 1.00 83.06 203 GLU A O 1
ATOM 1575 N N . ALA A 1 204 ? 9.500 7.877 -24.749 1.00 83.94 204 ALA A N 1
ATOM 1576 C CA . ALA A 1 204 ? 8.212 7.773 -24.066 1.00 83.94 204 ALA A CA 1
ATOM 1577 C C . ALA A 1 204 ? 8.307 8.084 -22.562 1.00 83.94 204 ALA A C 1
ATOM 1579 O O . ALA A 1 204 ? 7.407 8.692 -21.976 1.00 83.94 204 ALA A O 1
ATOM 1580 N N . TRP A 1 205 ? 9.400 7.681 -21.911 1.00 81.00 205 TRP A N 1
ATOM 1581 C CA . TRP A 1 205 ? 9.623 7.996 -20.505 1.00 81.00 205 TRP A CA 1
ATOM 1582 C C . TRP A 1 205 ? 9.925 9.481 -20.265 1.00 81.00 205 TRP A C 1
ATOM 1584 O O . TRP A 1 205 ? 9.377 10.068 -19.331 1.00 81.00 205 TRP A O 1
ATOM 1594 N N . VAL A 1 206 ? 10.755 10.103 -21.106 1.00 78.25 206 VAL A N 1
ATOM 1595 C CA . VAL A 1 206 ? 11.071 11.538 -21.021 1.00 78.25 206 VAL A CA 1
ATOM 1596 C C . VAL A 1 206 ? 9.825 12.385 -21.273 1.00 78.25 206 VAL A C 1
ATOM 1598 O O . VAL A 1 206 ? 9.567 13.323 -20.518 1.00 78.25 206 VAL A O 1
ATOM 1601 N N . GLU A 1 207 ? 9.030 12.050 -22.290 1.00 80.31 207 GLU A N 1
ATOM 1602 C CA . GLU A 1 207 ? 7.756 12.720 -22.575 1.00 80.31 207 GLU A CA 1
ATOM 1603 C C . GLU A 1 207 ? 6.798 12.627 -21.388 1.00 80.31 207 GLU A C 1
ATOM 1605 O O . GLU A 1 207 ? 6.243 13.638 -20.944 1.00 80.31 207 GLU A O 1
ATOM 1610 N N . TRP A 1 208 ? 6.657 11.428 -20.815 1.00 77.94 208 TRP A N 1
ATOM 1611 C CA . TRP A 1 208 ? 5.865 11.235 -19.610 1.00 77.94 208 TRP A CA 1
ATOM 1612 C C . TRP A 1 208 ? 6.392 12.089 -18.448 1.00 77.94 208 TRP A C 1
ATOM 1614 O O . TRP A 1 208 ? 5.605 12.797 -17.817 1.00 77.94 208 TRP A O 1
ATOM 1624 N N . ALA A 1 209 ? 7.705 12.096 -18.201 1.00 73.50 209 ALA A N 1
ATOM 1625 C CA . ALA A 1 209 ? 8.323 12.871 -17.126 1.00 73.50 209 ALA A CA 1
ATOM 1626 C C . ALA A 1 209 ? 8.056 14.383 -17.266 1.00 73.50 209 ALA A C 1
ATOM 1628 O O . ALA A 1 209 ? 7.705 15.035 -16.284 1.00 73.50 209 ALA A O 1
ATOM 1629 N N . ILE A 1 210 ? 8.148 14.930 -18.484 1.00 73.38 210 ILE A N 1
ATOM 1630 C CA . ILE A 1 210 ? 7.808 16.333 -18.783 1.00 73.38 210 ILE A CA 1
ATOM 1631 C C . ILE A 1 210 ? 6.321 16.604 -18.517 1.00 73.38 210 ILE A C 1
ATOM 1633 O O . ILE A 1 210 ? 5.962 17.635 -17.940 1.00 73.38 210 ILE A O 1
ATOM 1637 N N . SER A 1 211 ? 5.444 15.676 -18.913 1.00 72.19 211 SER A N 1
ATOM 1638 C CA . SER A 1 211 ? 3.997 15.841 -18.744 1.00 72.19 211 SER A CA 1
ATOM 1639 C C . SER A 1 211 ? 3.580 15.943 -17.271 1.00 72.19 211 SER A C 1
ATOM 1641 O O . SER A 1 211 ? 2.697 16.734 -16.930 1.00 72.19 211 SER A O 1
ATOM 1643 N N . VAL A 1 212 ? 4.238 15.190 -16.379 1.00 66.31 212 VAL A N 1
ATOM 1644 C CA . VAL A 1 212 ? 3.866 15.123 -14.958 1.00 66.31 212 VAL A CA 1
ATOM 1645 C C . VAL A 1 212 ? 4.467 16.243 -14.112 1.00 66.31 212 VAL A C 1
ATOM 1647 O O . VAL A 1 212 ? 3.822 16.678 -13.157 1.00 66.31 212 VAL A O 1
ATOM 1650 N N . THR A 1 213 ? 5.657 16.752 -14.447 1.00 64.25 213 THR A N 1
ATOM 1651 C CA . THR A 1 213 ? 6.289 17.867 -13.711 1.00 64.25 213 THR A CA 1
ATOM 1652 C C . THR A 1 213 ? 5.690 19.225 -14.074 1.00 64.25 213 THR A C 1
ATOM 1654 O O . THR A 1 213 ? 5.870 20.189 -13.332 1.00 64.25 213 THR A O 1
ATOM 1657 N N . ARG A 1 214 ? 4.933 19.313 -15.183 1.00 60.91 214 ARG A N 1
ATOM 1658 C CA . ARG A 1 214 ? 4.387 20.571 -15.726 1.00 60.91 214 ARG A CA 1
ATOM 1659 C C . ARG A 1 214 ? 5.475 21.643 -15.915 1.00 60.91 214 ARG A C 1
ATOM 1661 O O . ARG A 1 214 ? 5.165 22.832 -15.843 1.00 60.91 214 ARG A O 1
ATOM 1668 N N . ASP A 1 215 ? 6.724 21.230 -16.162 1.00 58.50 215 ASP A N 1
ATOM 1669 C CA . ASP A 1 215 ? 7.849 22.106 -16.511 1.00 58.50 215 ASP A CA 1
ATOM 1670 C C . ASP A 1 215 ? 8.176 21.984 -18.013 1.00 58.50 215 ASP A C 1
ATOM 1672 O O . ASP A 1 215 ? 8.937 21.099 -18.417 1.00 58.50 215 ASP A O 1
ATOM 1676 N N . PRO A 1 216 ? 7.659 22.889 -18.867 1.00 55.97 216 PRO A N 1
ATOM 1677 C CA . PRO A 1 216 ? 7.904 22.849 -20.306 1.00 55.97 216 PRO A CA 1
ATOM 1678 C C . PRO A 1 216 ? 9.351 23.194 -20.680 1.00 55.97 216 PRO A C 1
ATOM 1680 O O . PRO A 1 216 ? 9.747 22.984 -21.823 1.00 55.97 216 PRO A O 1
ATOM 1683 N N . ARG A 1 217 ? 10.132 23.781 -19.759 1.00 59.03 217 ARG A N 1
ATOM 1684 C CA . ARG A 1 217 ? 11.510 24.225 -20.020 1.00 59.03 217 ARG A CA 1
ATOM 1685 C C . ARG A 1 217 ? 12.548 23.148 -19.707 1.00 59.03 217 ARG A C 1
ATOM 1687 O O . ARG A 1 217 ? 13.716 23.348 -20.027 1.00 59.03 217 ARG A O 1
ATOM 1694 N N . GLY A 1 218 ? 12.141 22.022 -19.110 1.00 57.22 218 GLY A N 1
ATOM 1695 C CA . GLY A 1 218 ? 13.034 20.900 -18.809 1.00 57.22 218 GLY A CA 1
ATOM 1696 C C . GLY A 1 218 ? 14.109 21.216 -17.768 1.00 57.22 218 GLY A C 1
ATOM 1697 O O . GLY A 1 218 ? 15.143 20.553 -17.733 1.00 57.22 218 GLY A O 1
ATOM 1698 N N . THR A 1 219 ? 13.885 22.246 -16.953 1.00 58.31 219 THR A N 1
ATOM 1699 C CA . THR A 1 219 ? 14.797 22.692 -15.892 1.00 58.31 219 THR A CA 1
ATOM 1700 C C . THR A 1 219 ? 14.598 21.939 -14.579 1.00 58.31 219 THR A C 1
ATOM 1702 O O . THR A 1 219 ? 15.434 22.049 -13.681 1.00 58.31 219 THR A O 1
ATOM 1705 N N . ASP A 1 220 ? 13.511 21.172 -14.469 1.00 65.75 220 ASP A N 1
ATOM 1706 C CA . ASP A 1 220 ? 13.191 20.348 -13.315 1.00 65.75 220 ASP A CA 1
ATOM 1707 C C . ASP A 1 220 ? 14.338 19.358 -13.025 1.00 65.75 220 ASP A C 1
ATOM 1709 O O . ASP A 1 220 ? 14.761 18.619 -13.926 1.00 65.75 220 ASP A O 1
ATOM 1713 N N . PRO A 1 221 ? 14.847 19.308 -11.779 1.00 61.50 221 PRO A N 1
ATOM 1714 C CA . PRO A 1 221 ? 15.868 18.352 -11.367 1.00 61.50 221 PRO A CA 1
ATOM 1715 C C . PRO A 1 221 ? 15.529 16.899 -11.723 1.00 61.50 221 PRO A C 1
ATOM 1717 O O . PRO A 1 221 ? 16.443 16.131 -12.003 1.00 61.50 221 PRO A O 1
ATOM 1720 N N . VAL A 1 222 ? 14.245 16.528 -11.768 1.00 61.59 222 VAL A N 1
ATOM 1721 C CA . VAL A 1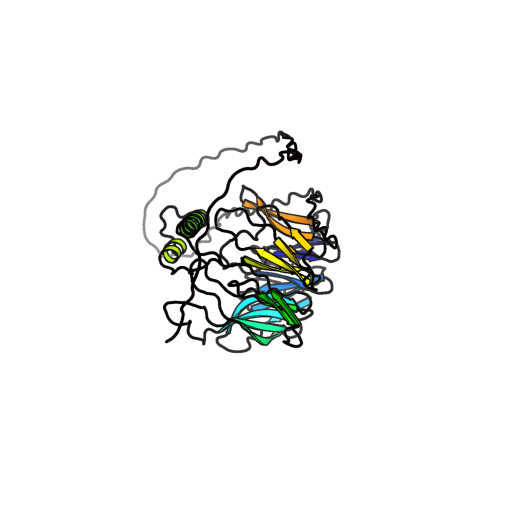 222 ? 13.766 15.205 -12.192 1.00 61.59 222 VAL A CA 1
ATOM 1722 C C . VAL A 1 222 ? 14.007 14.980 -13.683 1.00 61.59 222 VAL A C 1
ATOM 1724 O O . VAL A 1 222 ? 14.481 13.912 -14.053 1.00 61.59 222 VAL A O 1
ATOM 1727 N N . ILE A 1 223 ? 13.747 15.974 -14.540 1.00 65.50 223 ILE A N 1
ATOM 1728 C CA . ILE A 1 223 ? 13.988 15.888 -15.995 1.00 65.50 223 ILE A CA 1
ATOM 1729 C C . ILE A 1 223 ? 15.493 15.874 -16.294 1.00 65.50 223 ILE A C 1
ATOM 1731 O O . ILE A 1 223 ? 15.953 15.164 -17.191 1.00 65.50 223 ILE A O 1
ATOM 1735 N N . ARG A 1 224 ? 16.281 16.640 -15.536 1.00 67.12 224 ARG A N 1
ATOM 1736 C CA . ARG A 1 224 ? 17.740 16.636 -15.665 1.00 67.12 224 ARG A CA 1
ATOM 1737 C C . ARG A 1 224 ? 18.339 15.306 -15.216 1.00 67.12 224 ARG A C 1
ATOM 1739 O O . ARG A 1 224 ? 19.057 14.680 -15.992 1.00 67.12 224 ARG A O 1
ATOM 1746 N N . ALA A 1 225 ? 17.992 14.849 -14.010 1.00 63.56 225 ALA A N 1
ATOM 1747 C CA . ALA A 1 225 ? 18.393 13.539 -13.510 1.00 63.56 225 ALA A CA 1
ATOM 1748 C C . ALA A 1 225 ? 17.962 12.446 -14.488 1.00 63.56 225 ALA A C 1
ATOM 1750 O O . ALA A 1 225 ? 18.732 11.537 -14.765 1.00 63.56 225 ALA A O 1
ATOM 1751 N N . ALA A 1 226 ? 16.784 12.579 -15.094 1.00 63.56 226 ALA A N 1
ATOM 1752 C CA . ALA A 1 226 ? 16.303 11.646 -16.091 1.00 63.56 226 ALA A CA 1
ATOM 1753 C C . ALA A 1 226 ? 17.216 11.498 -17.314 1.00 63.56 226 ALA A C 1
ATOM 1755 O O . ALA A 1 226 ? 17.455 10.383 -17.770 1.00 63.56 226 ALA A O 1
ATOM 1756 N N . ARG A 1 227 ? 17.767 12.600 -17.825 1.00 67.88 227 ARG A N 1
ATOM 1757 C CA . ARG A 1 227 ? 18.682 12.574 -18.977 1.00 67.88 227 ARG A CA 1
ATOM 1758 C C . ARG A 1 227 ? 20.094 12.115 -18.618 1.00 67.88 227 ARG A C 1
ATOM 1760 O O . ARG A 1 227 ? 20.791 11.588 -19.476 1.00 67.88 227 ARG A O 1
ATOM 1767 N N . GLU A 1 228 ? 20.519 12.356 -17.383 1.00 74.00 228 GLU A N 1
ATOM 1768 C CA . GLU A 1 228 ? 21.876 12.060 -16.908 1.00 74.00 228 GLU A CA 1
ATOM 1769 C C . GLU A 1 228 ? 21.994 10.657 -16.274 1.00 74.00 228 GLU A C 1
ATOM 1771 O O . GLU A 1 228 ? 23.100 10.130 -16.146 1.00 74.00 228 GLU A O 1
ATOM 1776 N N . THR A 1 229 ? 20.875 10.034 -15.885 1.00 74.19 229 THR A N 1
ATOM 1777 C CA . THR A 1 229 ? 20.858 8.712 -15.238 1.00 74.19 229 THR A CA 1
ATOM 1778 C C . THR A 1 229 ? 21.135 7.604 -16.261 1.00 74.19 229 THR A C 1
ATOM 1780 O O . THR A 1 229 ? 20.453 7.539 -17.287 1.00 74.19 229 THR A O 1
ATOM 1783 N N . PRO A 1 230 ? 22.085 6.687 -15.991 1.00 78.56 230 PRO A N 1
ATOM 1784 C CA . PRO A 1 230 ? 22.320 5.537 -16.857 1.00 78.56 230 PRO A CA 1
ATOM 1785 C C . PRO A 1 230 ? 21.078 4.645 -16.978 1.00 78.56 230 PRO A C 1
ATOM 1787 O O . PRO A 1 230 ? 20.252 4.555 -16.068 1.00 78.56 230 PRO A O 1
ATOM 1790 N N . MET A 1 231 ? 20.947 3.963 -18.111 1.00 80.75 231 MET A N 1
ATOM 1791 C CA . MET A 1 231 ? 19.786 3.128 -18.417 1.00 80.75 231 MET A CA 1
ATOM 1792 C C . MET A 1 231 ? 20.114 1.657 -18.191 1.00 80.75 231 MET A C 1
ATOM 1794 O O . MET A 1 231 ? 21.229 1.214 -18.473 1.00 80.75 231 MET A O 1
ATOM 1798 N N . ALA A 1 232 ? 19.133 0.891 -17.719 1.00 86.25 232 ALA A N 1
ATOM 1799 C CA . ALA A 1 232 ? 19.232 -0.560 -17.729 1.00 86.25 232 ALA A CA 1
ATOM 1800 C C . ALA A 1 232 ? 19.282 -1.082 -19.178 1.00 86.25 232 ALA A C 1
ATOM 1802 O O . ALA A 1 232 ? 18.716 -0.484 -20.092 1.00 86.25 232 ALA A O 1
ATOM 1803 N N . SER A 1 233 ? 19.943 -2.219 -19.398 1.00 87.75 233 SER A N 1
ATOM 1804 C CA . SER A 1 233 ? 19.955 -2.887 -20.709 1.00 87.75 233 SER A CA 1
ATOM 1805 C C . SER A 1 233 ? 18.615 -3.551 -21.037 1.00 87.75 233 SER A C 1
ATOM 1807 O O . SER A 1 233 ? 18.246 -3.689 -22.203 1.00 87.75 233 SER A O 1
ATOM 1809 N N . THR A 1 234 ? 17.860 -3.937 -20.007 1.00 91.06 234 THR A N 1
ATOM 1810 C CA . THR A 1 234 ? 16.548 -4.569 -20.130 1.00 91.06 234 THR A CA 1
ATOM 1811 C C . THR A 1 234 ? 15.494 -3.847 -19.306 1.00 91.06 234 THR A C 1
ATOM 1813 O O . THR A 1 234 ? 15.779 -3.312 -18.237 1.00 91.06 234 THR A O 1
ATOM 1816 N N . LEU A 1 235 ? 14.261 -3.860 -19.807 1.00 90.31 235 LEU A N 1
ATOM 1817 C CA . LEU A 1 235 ? 13.089 -3.446 -19.048 1.00 90.31 235 LEU A CA 1
ATOM 1818 C C . LEU A 1 235 ? 12.819 -4.444 -17.907 1.00 90.31 235 LEU A C 1
ATOM 1820 O O . LEU A 1 235 ? 13.079 -5.642 -18.083 1.00 90.31 235 LEU A O 1
ATOM 1824 N N . PRO A 1 236 ? 12.233 -3.994 -16.783 1.00 90.44 236 PRO A N 1
ATOM 1825 C CA . PRO A 1 236 ? 11.671 -4.893 -15.786 1.00 90.44 236 PRO A CA 1
ATOM 1826 C C . PRO A 1 236 ? 10.634 -5.829 -16.412 1.00 90.44 236 PRO A C 1
ATOM 1828 O O . PRO A 1 236 ? 9.943 -5.475 -17.372 1.00 90.44 236 PRO A O 1
ATOM 1831 N N . VAL A 1 237 ? 10.505 -7.030 -15.856 1.00 91.12 237 VAL A N 1
ATOM 1832 C CA . VAL A 1 237 ? 9.443 -7.973 -16.241 1.00 91.12 237 VAL A CA 1
ATOM 1833 C C . VAL A 1 237 ? 8.137 -7.610 -15.531 1.00 91.12 237 VAL A C 1
ATOM 1835 O O . VAL A 1 237 ? 7.053 -7.669 -16.114 1.00 91.12 237 VAL A O 1
ATOM 1838 N N . LEU A 1 238 ? 8.247 -7.169 -14.279 1.00 88.75 238 LEU A N 1
ATOM 1839 C CA . LEU A 1 238 ? 7.126 -6.858 -13.399 1.00 88.75 238 LEU A CA 1
ATOM 1840 C C . LEU A 1 238 ? 7.187 -5.399 -12.952 1.00 88.75 238 LEU A C 1
ATOM 1842 O O . LEU A 1 238 ? 8.267 -4.884 -12.672 1.00 88.75 238 LEU A O 1
ATOM 1846 N N . GLU A 1 239 ? 6.028 -4.749 -12.871 1.00 84.88 239 GLU A N 1
ATOM 1847 C CA . GLU A 1 239 ? 5.906 -3.411 -12.289 1.00 84.88 239 GLU A CA 1
ATOM 1848 C C . GLU A 1 239 ? 5.726 -3.506 -10.776 1.00 84.88 239 GLU A C 1
ATOM 1850 O O . GLU A 1 239 ? 6.464 -2.883 -10.019 1.00 84.88 239 GLU A O 1
ATOM 1855 N N . SER A 1 240 ? 4.737 -4.277 -10.328 1.00 84.25 240 SER A N 1
ATOM 1856 C CA . SER A 1 240 ? 4.362 -4.346 -8.921 1.00 84.25 240 SER A CA 1
ATOM 1857 C C . SER A 1 240 ? 3.691 -5.678 -8.583 1.00 84.25 240 SER A C 1
ATOM 1859 O O . SER A 1 240 ? 3.239 -6.424 -9.460 1.00 84.25 240 SER A O 1
ATOM 1861 N N . LEU A 1 241 ? 3.643 -5.993 -7.289 1.00 88.25 241 LEU A N 1
ATOM 1862 C CA . LEU A 1 241 ? 2.979 -7.177 -6.759 1.00 88.25 241 LEU A CA 1
ATOM 1863 C C . LEU A 1 241 ? 2.082 -6.808 -5.582 1.00 88.25 241 LEU A C 1
ATOM 1865 O O . LEU A 1 241 ? 2.440 -5.988 -4.735 1.00 88.25 241 LEU A O 1
ATOM 1869 N N . TYR A 1 242 ? 0.960 -7.509 -5.462 1.00 89.56 242 TYR A N 1
ATOM 1870 C CA . TYR A 1 242 ? 0.058 -7.404 -4.324 1.00 89.56 242 TYR A CA 1
ATOM 1871 C C . TYR A 1 242 ? -0.398 -8.790 -3.869 1.00 89.56 242 TYR A C 1
ATOM 1873 O O . TYR A 1 242 ? -0.545 -9.710 -4.669 1.00 89.56 242 TYR A O 1
ATOM 1881 N N . LEU A 1 243 ? -0.638 -8.926 -2.569 1.00 90.19 243 LEU A N 1
ATOM 1882 C CA . LEU A 1 243 ? -1.357 -10.058 -1.997 1.00 90.19 243 LEU A CA 1
ATOM 1883 C C . LEU A 1 243 ? -2.709 -9.555 -1.504 1.00 90.19 243 LEU A C 1
ATOM 1885 O O . LEU A 1 243 ? -2.766 -8.504 -0.858 1.00 90.19 243 LEU A O 1
ATOM 1889 N N . ASP A 1 244 ? -3.774 -10.284 -1.822 1.00 89.38 244 ASP A N 1
ATOM 1890 C CA . ASP A 1 244 ? -5.099 -10.013 -1.265 1.00 89.38 244 ASP A CA 1
ATOM 1891 C C . ASP A 1 244 ? -5.316 -10.729 0.079 1.00 89.38 244 ASP A C 1
ATOM 1893 O O . ASP A 1 244 ? -4.449 -11.462 0.562 1.00 89.38 244 ASP A O 1
ATOM 1897 N N . ALA A 1 245 ? -6.478 -10.503 0.696 1.00 83.00 245 ALA A N 1
ATOM 1898 C CA . ALA A 1 245 ? -6.810 -11.011 2.030 1.00 83.00 245 ALA A CA 1
ATOM 1899 C C . ALA A 1 245 ? -6.787 -12.547 2.169 1.00 83.00 245 ALA A C 1
ATOM 1901 O O . ALA A 1 245 ? -6.659 -13.044 3.283 1.00 83.00 245 ALA A O 1
ATOM 1902 N N . VAL A 1 246 ? -6.902 -13.301 1.069 1.00 87.00 246 VAL A N 1
ATOM 1903 C CA . VAL A 1 246 ? -6.847 -14.777 1.081 1.00 87.00 246 VAL A CA 1
ATOM 1904 C C . VAL A 1 246 ? -5.530 -15.317 0.510 1.00 87.00 246 VAL A C 1
ATOM 1906 O O . VAL A 1 246 ? -5.367 -16.523 0.347 1.00 87.00 246 VAL A O 1
ATOM 1909 N N . GLY A 1 247 ? -4.578 -14.428 0.210 1.00 88.50 247 GLY A N 1
ATOM 1910 C CA . GLY A 1 247 ? -3.235 -14.779 -0.239 1.00 88.50 247 GLY A CA 1
ATOM 1911 C C . GLY A 1 247 ? -3.099 -15.037 -1.740 1.00 88.50 247 GLY A C 1
ATOM 1912 O O . GLY A 1 247 ? -2.068 -15.580 -2.148 1.00 88.50 247 GLY A O 1
ATOM 1913 N N . ASN A 1 248 ? -4.083 -14.660 -2.572 1.00 92.06 248 ASN A N 1
ATOM 1914 C CA . ASN A 1 248 ? -3.869 -14.685 -4.022 1.00 92.06 248 ASN A CA 1
ATOM 1915 C C . ASN A 1 248 ? -2.812 -13.638 -4.387 1.00 92.06 248 ASN A C 1
ATOM 1917 O O . ASN A 1 248 ? -2.826 -12.514 -3.874 1.00 92.06 248 ASN A O 1
ATOM 1921 N N . LEU A 1 249 ? -1.931 -13.995 -5.316 1.00 92.94 249 LEU A N 1
ATOM 1922 C CA . LEU A 1 249 ? -0.935 -13.097 -5.875 1.00 92.94 249 LEU A CA 1
ATOM 1923 C C . LEU A 1 249 ? -1.522 -12.340 -7.062 1.00 92.94 249 LEU A C 1
ATOM 1925 O O . LEU A 1 249 ? -1.914 -12.936 -8.062 1.00 92.94 249 LEU A O 1
ATOM 1929 N N . TRP A 1 250 ? -1.511 -11.020 -6.958 1.00 93.00 250 TRP A N 1
ATOM 1930 C CA . TRP A 1 250 ? -1.855 -10.090 -8.019 1.00 93.00 250 TRP A CA 1
ATOM 1931 C C . TRP A 1 250 ? -0.574 -9.490 -8.572 1.00 93.00 250 TRP A C 1
ATOM 1933 O O . TRP A 1 250 ? 0.174 -8.826 -7.856 1.00 93.00 250 TRP A O 1
ATOM 1943 N N . VAL A 1 251 ? -0.321 -9.744 -9.846 1.00 92.00 251 VAL A N 1
ATOM 1944 C CA . VAL A 1 251 ? 0.888 -9.321 -10.541 1.00 92.00 251 VAL A CA 1
ATOM 1945 C C . VAL A 1 251 ? 0.533 -8.229 -11.528 1.00 92.00 251 VAL A C 1
ATOM 1947 O O . VAL A 1 251 ? -0.338 -8.436 -12.373 1.00 92.00 251 VAL A O 1
ATOM 1950 N N . GLU A 1 252 ? 1.215 -7.093 -11.440 1.00 89.81 252 GLU A N 1
ATOM 1951 C CA . GLU A 1 252 ? 1.179 -6.053 -12.462 1.00 89.81 252 GLU A CA 1
ATOM 1952 C C . GLU A 1 252 ? 2.352 -6.260 -13.429 1.00 89.81 252 GLU A C 1
ATOM 1954 O O . GLU A 1 252 ? 3.513 -6.087 -13.038 1.00 89.81 252 GLU A O 1
ATOM 1959 N N . PRO A 1 253 ? 2.096 -6.655 -14.687 1.00 89.06 253 PRO A N 1
ATOM 1960 C CA . PRO A 1 253 ? 3.152 -6.758 -15.684 1.00 89.06 253 PRO A CA 1
ATOM 1961 C C . PRO A 1 253 ? 3.744 -5.385 -16.000 1.00 89.06 253 PRO A C 1
ATOM 1963 O O . PRO A 1 253 ? 3.021 -4.390 -16.065 1.00 89.06 253 PRO A O 1
ATOM 1966 N N . TYR A 1 254 ? 5.047 -5.334 -16.274 1.00 87.62 254 TYR A N 1
ATOM 1967 C CA . TYR A 1 254 ? 5.681 -4.080 -16.661 1.00 87.62 254 TYR A CA 1
ATOM 1968 C C . TYR A 1 254 ? 5.189 -3.596 -18.034 1.00 87.62 254 TYR A C 1
ATOM 1970 O O . TYR A 1 254 ? 5.350 -4.281 -19.051 1.00 87.62 254 TYR A O 1
ATOM 1978 N N . SER A 1 255 ? 4.641 -2.381 -18.088 1.00 85.94 255 SER A N 1
ATOM 1979 C CA . SER A 1 255 ? 4.217 -1.717 -19.327 1.00 85.94 255 SER A CA 1
ATOM 1980 C C . SER A 1 255 ? 5.157 -0.579 -19.727 1.00 85.94 255 SER A C 1
ATOM 1982 O O . SER A 1 255 ? 5.912 -0.048 -18.921 1.00 85.94 255 SER A O 1
ATOM 1984 N N . VAL A 1 256 ? 5.169 -0.173 -20.991 1.00 83.12 256 VAL A N 1
ATOM 1985 C CA . VAL A 1 256 ? 5.970 0.996 -21.396 1.00 83.12 256 VAL A CA 1
ATOM 1986 C C . VAL A 1 256 ? 5.186 2.269 -21.069 1.00 83.12 256 VAL A C 1
ATOM 1988 O O . VAL A 1 256 ? 3.954 2.262 -21.048 1.00 83.12 256 VAL A O 1
ATOM 1991 N N . PHE A 1 257 ? 5.877 3.369 -20.780 1.00 78.12 257 PHE A N 1
ATOM 1992 C CA . PHE A 1 257 ? 5.228 4.670 -20.602 1.00 78.12 257 PHE A CA 1
ATOM 1993 C C . PHE A 1 257 ? 4.369 5.035 -21.824 1.00 78.12 257 PHE A C 1
ATOM 1995 O O . PHE A 1 257 ? 4.693 4.672 -22.950 1.00 78.12 257 PHE A O 1
ATOM 2002 N N . GLY A 1 258 ? 3.227 5.683 -21.584 1.00 74.06 258 GLY A N 1
ATOM 2003 C CA . GLY A 1 258 ? 2.258 6.017 -22.635 1.00 74.06 258 GLY A CA 1
ATOM 2004 C C . GLY A 1 258 ? 1.393 4.847 -23.126 1.00 74.06 258 GLY A C 1
ATOM 2005 O O . GLY A 1 258 ? 0.452 5.074 -23.882 1.00 74.06 258 GLY A O 1
ATOM 2006 N N . THR A 1 259 ? 1.647 3.610 -22.681 1.00 78.56 259 THR A N 1
ATOM 2007 C CA . THR A 1 259 ? 0.780 2.463 -22.995 1.00 78.56 259 THR A CA 1
ATOM 2008 C C . THR A 1 259 ? -0.263 2.229 -21.899 1.00 78.56 259 THR A C 1
ATOM 2010 O O . THR A 1 259 ? 0.014 2.500 -20.726 1.00 78.56 259 THR A O 1
ATOM 2013 N N . PRO A 1 260 ? -1.466 1.726 -22.243 1.00 77.94 260 PRO A N 1
ATOM 2014 C CA . PRO A 1 260 ? -2.454 1.342 -21.244 1.00 77.94 260 PRO A CA 1
ATOM 2015 C C . PRO A 1 260 ? -1.883 0.317 -20.263 1.00 77.94 260 PRO A C 1
ATOM 2017 O O . PRO A 1 260 ? -1.144 -0.589 -20.655 1.00 77.94 260 PRO A O 1
ATOM 2020 N N . MET A 1 261 ? -2.261 0.439 -18.991 1.00 77.62 261 MET A N 1
ATOM 2021 C CA . MET A 1 261 ? -1.880 -0.533 -17.972 1.00 77.62 261 MET A CA 1
ATOM 2022 C C . MET A 1 261 ? -2.433 -1.919 -18.352 1.00 77.62 261 MET A C 1
ATOM 2024 O O . MET A 1 261 ? -3.638 -2.045 -18.603 1.00 77.62 261 MET A O 1
ATOM 2028 N N . PRO A 1 262 ? -1.589 -2.961 -18.421 1.00 85.94 262 PRO A N 1
ATOM 2029 C CA . PRO A 1 262 ? -2.056 -4.315 -18.654 1.00 85.94 262 PRO A CA 1
ATOM 2030 C C . PRO A 1 262 ? -2.948 -4.763 -17.491 1.00 85.94 262 PRO A C 1
ATOM 2032 O O . PRO A 1 262 ? -2.788 -4.295 -16.361 1.00 85.94 262 PRO A O 1
ATOM 2035 N N . PRO A 1 263 ? -3.892 -5.685 -17.735 1.00 89.75 263 PRO A N 1
ATOM 2036 C CA . PRO A 1 263 ? -4.676 -6.250 -16.651 1.00 89.75 263 PRO A CA 1
ATOM 2037 C C . PRO A 1 263 ? -3.757 -6.981 -15.667 1.00 89.75 263 PRO A C 1
ATOM 2039 O O . PRO A 1 263 ? -2.788 -7.633 -16.069 1.00 89.75 263 PRO A O 1
ATOM 2042 N N . PHE A 1 264 ? -4.109 -6.929 -14.384 1.00 91.75 264 PHE A N 1
ATOM 2043 C CA . PHE A 1 264 ? -3.448 -7.732 -13.364 1.00 91.75 264 PHE A CA 1
ATOM 2044 C C . PHE A 1 264 ? -3.543 -9.208 -13.723 1.00 91.75 264 PHE A C 1
ATOM 2046 O O . PHE A 1 264 ? -4.607 -9.677 -14.120 1.00 91.75 264 PHE A O 1
ATOM 2053 N N . GLN A 1 265 ? -2.461 -9.955 -13.545 1.00 92.88 265 GLN A N 1
ATOM 2054 C CA . GLN A 1 265 ? -2.494 -11.413 -13.595 1.00 92.88 265 GLN A CA 1
ATOM 2055 C C . GLN A 1 265 ? -2.679 -11.941 -12.175 1.00 92.88 265 GLN A C 1
ATOM 2057 O O . GLN A 1 265 ? -1.926 -11.563 -11.279 1.00 92.88 265 GLN A O 1
ATOM 2062 N N . VAL A 1 266 ? -3.676 -12.798 -11.962 1.00 93.81 266 VAL A N 1
ATOM 2063 C CA . VAL A 1 266 ? -4.039 -13.282 -10.626 1.00 93.81 266 VAL A CA 1
ATOM 2064 C C . VAL A 1 266 ? -3.735 -14.768 -10.512 1.00 93.81 266 VAL A C 1
ATOM 2066 O O . VAL A 1 266 ? -4.148 -15.558 -11.362 1.00 93.81 266 VAL A O 1
ATOM 2069 N N . TYR A 1 267 ? -3.037 -15.144 -9.446 1.00 92.50 267 TYR A N 1
ATOM 2070 C CA . TYR A 1 267 ? -2.671 -16.518 -9.124 1.00 92.50 267 TYR A CA 1
ATOM 2071 C C . TYR A 1 267 ? -3.189 -16.873 -7.732 1.00 92.50 267 TYR A C 1
ATOM 2073 O O . TYR A 1 267 ? -3.049 -16.088 -6.796 1.00 92.50 267 TYR A O 1
ATOM 2081 N N . ALA A 1 268 ? -3.777 -18.053 -7.594 1.00 90.62 268 ALA A N 1
ATOM 2082 C CA . ALA A 1 268 ? -4.204 -18.603 -6.319 1.00 90.62 268 ALA A CA 1
ATOM 2083 C C . ALA A 1 268 ? -3.002 -18.881 -5.394 1.00 90.62 268 ALA A C 1
ATOM 2085 O O . ALA A 1 268 ? -1.857 -18.930 -5.863 1.00 90.62 268 ALA A O 1
ATOM 2086 N N . PRO A 1 269 ? -3.218 -19.080 -4.079 1.00 88.50 269 PRO A N 1
ATOM 2087 C CA . PRO A 1 269 ? -2.129 -19.340 -3.140 1.00 88.50 269 PRO A CA 1
ATOM 2088 C C . PRO A 1 269 ? -1.356 -20.628 -3.454 1.00 88.50 269 PRO A C 1
ATOM 2090 O O . PRO A 1 269 ? -0.187 -20.744 -3.110 1.00 88.50 269 PRO A O 1
ATOM 2093 N N . ASP A 1 270 ? -1.973 -21.594 -4.127 1.00 88.50 270 ASP A N 1
ATOM 2094 C CA . ASP A 1 270 ? -1.313 -22.815 -4.605 1.00 88.50 270 ASP A CA 1
ATOM 2095 C C . ASP A 1 270 ? -0.453 -22.591 -5.870 1.00 88.50 270 ASP A C 1
ATOM 2097 O O . ASP A 1 270 ? 0.270 -23.489 -6.293 1.00 88.50 270 ASP A O 1
ATOM 2101 N N . GLY A 1 271 ? -0.490 -21.388 -6.456 1.00 88.81 271 GLY A N 1
ATOM 2102 C CA . GLY A 1 271 ? 0.197 -21.020 -7.695 1.00 88.81 271 GLY A CA 1
ATOM 2103 C C . GLY A 1 271 ? -0.646 -21.188 -8.962 1.00 88.81 271 GLY A C 1
ATOM 2104 O O . GLY A 1 271 ? -0.185 -20.810 -10.041 1.00 88.81 271 GLY A O 1
ATOM 2105 N N . SER A 1 272 ? -1.874 -21.703 -8.860 1.00 91.12 272 SER A N 1
ATOM 2106 C CA . SER A 1 272 ? -2.774 -21.878 -10.002 1.00 91.12 272 SER A CA 1
ATOM 2107 C C . SER A 1 272 ? -3.166 -20.525 -10.605 1.00 91.12 272 SER A C 1
ATOM 2109 O O . SER A 1 272 ? -3.525 -19.593 -9.889 1.00 91.12 272 SER A O 1
ATOM 2111 N N . TRP A 1 273 ? -3.130 -20.387 -11.932 1.00 91.81 273 TRP A N 1
ATOM 2112 C CA . TRP A 1 273 ? -3.573 -19.159 -12.603 1.00 91.81 273 TRP A CA 1
ATOM 2113 C C . TRP A 1 273 ? -5.100 -19.020 -12.533 1.00 91.81 273 TRP A C 1
ATOM 2115 O O . TRP A 1 273 ? -5.829 -19.906 -12.976 1.00 91.81 273 TRP A O 1
ATOM 2125 N N . LEU A 1 274 ? -5.586 -17.902 -11.989 1.00 91.25 274 LEU A N 1
ATOM 2126 C CA . LEU A 1 274 ? -7.016 -17.618 -11.831 1.00 91.25 274 LEU A CA 1
ATOM 2127 C C . LEU A 1 274 ? -7.584 -16.766 -12.966 1.00 91.25 274 LEU A C 1
ATOM 2129 O O . LEU A 1 274 ? -8.778 -16.848 -13.258 1.00 91.25 274 LEU A O 1
ATOM 2133 N N . GLY A 1 275 ? -6.761 -15.929 -13.598 1.00 90.81 275 GLY A N 1
ATOM 2134 C CA . GLY A 1 275 ? -7.215 -15.076 -14.688 1.00 90.81 275 GLY A CA 1
ATOM 2135 C C . GLY A 1 275 ? -6.477 -13.751 -14.796 1.00 90.81 275 GLY A C 1
ATOM 2136 O O . GLY A 1 275 ? -5.457 -13.510 -14.146 1.00 90.81 275 GLY A O 1
ATOM 2137 N N . SER A 1 276 ? -7.047 -12.872 -15.618 1.00 92.00 276 SER A N 1
ATOM 2138 C CA . SER A 1 276 ? -6.609 -11.488 -15.765 1.00 92.00 276 SER A CA 1
ATOM 2139 C C . SER A 1 276 ? -7.719 -10.526 -15.355 1.00 92.00 276 SER A C 1
ATOM 2141 O O . SER A 1 276 ? -8.866 -10.682 -15.771 1.00 92.00 276 SER A O 1
ATOM 2143 N N . VAL A 1 277 ? -7.377 -9.512 -14.565 1.00 90.44 277 VAL A N 1
ATOM 2144 C CA . VAL A 1 277 ? -8.319 -8.513 -14.057 1.00 90.44 277 VAL A CA 1
ATOM 2145 C C . VAL A 1 277 ? -7.921 -7.133 -14.561 1.00 90.44 277 VAL A C 1
ATOM 2147 O O . VAL A 1 277 ? -6.932 -6.549 -14.122 1.00 90.44 277 VAL A O 1
ATOM 2150 N N . ALA A 1 278 ? -8.707 -6.604 -15.496 1.00 87.88 278 ALA A N 1
ATOM 2151 C CA . ALA A 1 278 ? -8.590 -5.216 -15.919 1.00 87.88 278 ALA A CA 1
ATOM 2152 C C . ALA A 1 278 ? -9.199 -4.302 -14.852 1.00 87.88 278 ALA A C 1
ATOM 2154 O O . ALA A 1 278 ? -10.309 -4.549 -14.376 1.00 87.88 278 ALA A O 1
ATOM 2155 N N . VAL A 1 279 ? -8.482 -3.239 -14.504 1.00 84.00 279 VAL A N 1
ATOM 2156 C CA . VAL A 1 279 ? -8.956 -2.220 -13.568 1.00 84.00 279 VAL A CA 1
ATOM 2157 C C . VAL A 1 279 ? -9.243 -0.938 -14.346 1.00 84.00 279 VAL A C 1
ATOM 2159 O O . VAL A 1 279 ? -8.476 -0.606 -15.252 1.00 84.00 279 VAL A O 1
ATOM 2162 N N . PRO A 1 280 ? -10.342 -0.221 -14.047 1.00 81.56 280 PRO A N 1
ATOM 2163 C CA . PRO A 1 280 ? -10.634 1.039 -14.715 1.00 81.56 280 PRO A CA 1
ATOM 2164 C C . PRO A 1 280 ? -9.489 2.050 -14.552 1.00 81.56 280 PRO A C 1
ATOM 2166 O O . PRO A 1 280 ? -8.930 2.139 -13.451 1.00 81.56 280 PRO A O 1
ATOM 2169 N N . PRO A 1 281 ? -9.180 2.835 -15.602 1.00 77.88 281 PRO A N 1
ATOM 2170 C CA . PRO A 1 281 ? -8.139 3.858 -15.545 1.00 77.88 281 PRO A CA 1
ATOM 2171 C C . PRO A 1 281 ? -8.433 4.887 -14.446 1.00 77.88 281 PRO A C 1
ATOM 2173 O O . PRO A 1 281 ? -9.586 5.067 -14.038 1.00 77.88 281 PRO A O 1
ATOM 2176 N N . GLY A 1 282 ? -7.388 5.550 -13.959 1.00 72.88 282 GLY A N 1
ATOM 2177 C CA . GLY A 1 282 ? -7.456 6.536 -12.888 1.00 72.88 282 GLY A CA 1
ATOM 2178 C C . GLY A 1 282 ? -7.307 5.964 -11.481 1.00 72.88 282 GLY A C 1
ATOM 2179 O O . GLY A 1 282 ? -7.326 6.750 -10.537 1.00 72.88 282 GLY A O 1
ATOM 2180 N N . LEU A 1 283 ? -7.165 4.640 -11.300 1.00 75.88 283 LEU A N 1
ATOM 2181 C CA . LEU A 1 283 ? -6.787 4.092 -9.993 1.00 75.88 283 LEU A CA 1
ATOM 2182 C C . LEU A 1 283 ? -5.388 4.609 -9.649 1.00 75.88 283 LEU A C 1
ATOM 2184 O O . LEU A 1 283 ? -4.506 4.615 -10.504 1.00 75.88 283 LEU A O 1
ATOM 2188 N N . GLY A 1 284 ? -5.155 4.974 -8.388 1.00 59.66 284 GLY A N 1
ATOM 2189 C CA . GLY A 1 284 ? -3.843 5.395 -7.882 1.00 59.66 284 GLY A CA 1
ATOM 2190 C C . GLY A 1 284 ? -2.699 4.364 -7.982 1.00 59.66 284 GLY A C 1
ATOM 2191 O O . GLY A 1 284 ? -1.729 4.498 -7.241 1.00 59.66 284 GLY A O 1
ATOM 2192 N N . THR A 1 285 ? -2.812 3.347 -8.845 1.00 56.41 285 THR A N 1
ATOM 2193 C CA . THR A 1 285 ? -1.715 2.536 -9.398 1.00 56.41 285 THR A CA 1
ATOM 2194 C C . THR A 1 285 ? -0.930 3.288 -10.469 1.00 56.41 285 THR A C 1
ATOM 2196 O O . THR A 1 285 ? 0.227 2.962 -10.716 1.00 56.41 285 THR A O 1
ATOM 2199 N N . GLU A 1 286 ? -1.533 4.298 -11.111 1.00 51.34 286 GLU A N 1
ATOM 2200 C CA . GLU A 1 286 ? -0.859 5.096 -12.132 1.00 51.34 286 GLU A CA 1
ATOM 2201 C C . GLU A 1 286 ? 0.415 5.696 -11.550 1.00 51.34 286 GLU A C 1
ATOM 2203 O O . GLU A 1 286 ? 0.324 6.449 -10.582 1.00 51.34 286 GLU A O 1
ATOM 2208 N N . ARG A 1 287 ? 1.552 5.307 -12.156 1.00 52.16 287 ARG A N 1
ATOM 2209 C CA . ARG A 1 287 ? 2.988 5.598 -11.939 1.00 52.16 287 ARG A CA 1
ATOM 2210 C C . ARG A 1 287 ? 3.368 6.986 -11.400 1.00 52.16 287 ARG A C 1
ATOM 2212 O O . ARG A 1 287 ? 4.347 7.588 -11.831 1.00 52.16 287 ARG A O 1
ATOM 2219 N N . ARG A 1 288 ? 2.656 7.521 -10.418 1.00 43.66 288 ARG A N 1
ATOM 2220 C CA . ARG A 1 288 ? 3.085 8.657 -9.622 1.00 43.66 288 ARG A CA 1
ATOM 2221 C C . ARG A 1 288 ? 4.354 8.200 -8.948 1.00 43.66 288 ARG A C 1
ATOM 2223 O O . ARG A 1 288 ? 4.355 7.182 -8.263 1.00 43.66 288 ARG A O 1
ATOM 2230 N N . LEU A 1 289 ? 5.415 8.945 -9.247 1.00 36.00 289 LEU A N 1
ATOM 2231 C CA . LEU A 1 289 ? 6.739 8.875 -8.652 1.00 36.00 289 LEU A CA 1
ATOM 2232 C C . LEU A 1 289 ? 6.698 8.069 -7.346 1.00 36.00 289 LEU A C 1
ATOM 2234 O O . LEU A 1 289 ? 6.039 8.501 -6.396 1.00 36.00 289 LEU A O 1
ATOM 2238 N N . ARG A 1 290 ? 7.369 6.905 -7.325 1.00 42.81 290 ARG A N 1
ATOM 2239 C CA . ARG A 1 290 ? 7.451 5.914 -6.223 1.00 42.81 290 ARG A CA 1
ATOM 2240 C C . ARG A 1 290 ? 8.007 6.477 -4.893 1.00 42.81 290 ARG A C 1
ATOM 2242 O O . ARG A 1 290 ? 8.523 5.746 -4.059 1.00 42.81 290 ARG A O 1
ATOM 2249 N N . PHE A 1 291 ? 7.935 7.786 -4.693 1.00 31.41 291 PHE A N 1
ATOM 2250 C CA . PHE A 1 291 ? 8.292 8.527 -3.491 1.00 31.41 291 PHE A CA 1
ATOM 2251 C C . PHE A 1 291 ? 7.096 8.720 -2.538 1.00 31.41 291 PHE A C 1
ATOM 2253 O O . PHE A 1 291 ? 7.252 9.327 -1.481 1.00 31.41 291 PHE A O 1
ATOM 2260 N N . GLY A 1 292 ? 5.899 8.237 -2.897 1.00 38.59 292 GLY A N 1
ATOM 2261 C CA . GLY A 1 292 ? 4.694 8.321 -2.069 1.00 38.59 292 GLY A CA 1
ATOM 2262 C C . GLY A 1 292 ? 4.547 7.138 -1.112 1.00 38.59 292 GLY A C 1
ATOM 2263 O O . GLY A 1 292 ? 4.450 5.990 -1.538 1.00 38.59 292 GLY A O 1
ATOM 2264 N N . PHE A 1 293 ? 4.495 7.423 0.188 1.00 45.78 293 PHE A N 1
ATOM 2265 C CA . PHE A 1 293 ? 4.211 6.435 1.226 1.00 45.78 293 PHE A CA 1
ATOM 2266 C C . PHE A 1 293 ? 2.744 5.975 1.140 1.00 45.78 293 PHE A C 1
ATOM 2268 O O . PHE A 1 293 ? 1.830 6.785 1.279 1.00 45.78 293 PHE A O 1
ATOM 2275 N N . GLY A 1 294 ? 2.533 4.668 0.951 1.00 55.44 294 GLY A N 1
ATOM 2276 C CA . GLY A 1 294 ? 1.248 3.994 1.163 1.00 55.44 294 GLY A CA 1
ATOM 2277 C C . GLY A 1 294 ? 0.480 3.611 -0.107 1.00 55.44 294 GLY A C 1
ATOM 2278 O O . GLY A 1 294 ? 0.345 4.387 -1.049 1.00 55.44 294 GLY A O 1
ATOM 2279 N N . ARG A 1 295 ? -0.079 2.393 -0.109 1.00 68.56 295 ARG A N 1
ATOM 2280 C CA . ARG A 1 295 ? -1.028 1.941 -1.139 1.00 68.56 295 ARG A CA 1
ATOM 2281 C C . ARG A 1 295 ? -2.341 2.717 -0.988 1.00 68.56 295 ARG A C 1
ATOM 2283 O O . ARG A 1 295 ? -2.913 2.751 0.098 1.00 68.56 295 ARG A O 1
ATOM 2290 N N . THR A 1 296 ? -2.833 3.291 -2.081 1.00 77.81 296 THR A N 1
ATOM 2291 C CA . THR A 1 296 ? -4.089 4.070 -2.154 1.00 77.81 296 THR A CA 1
ATOM 2292 C C . THR A 1 296 ? -5.323 3.204 -2.419 1.00 77.81 296 THR A C 1
ATOM 2294 O O . THR A 1 296 ? -6.418 3.716 -2.654 1.00 77.81 296 THR A O 1
ATOM 2297 N N . PHE A 1 297 ? -5.142 1.885 -2.396 1.00 87.19 297 PHE A N 1
ATOM 2298 C CA . PHE A 1 297 ? -6.182 0.904 -2.637 1.00 87.19 297 PHE A CA 1
ATOM 2299 C C . PHE A 1 297 ? -5.967 -0.360 -1.793 1.00 87.19 297 PHE A C 1
ATOM 2301 O O . PHE A 1 297 ? -4.898 -0.610 -1.216 1.00 87.19 297 PHE A O 1
ATOM 2308 N N . GLU A 1 298 ? -7.021 -1.155 -1.736 1.00 88.56 298 GLU A N 1
ATOM 2309 C CA . GLU A 1 298 ? -7.143 -2.422 -1.043 1.00 88.56 298 GLU A CA 1
ATOM 2310 C C . GLU A 1 298 ? -7.765 -3.446 -1.998 1.00 88.56 298 GLU A C 1
ATOM 2312 O O . GLU A 1 298 ? -8.724 -3.145 -2.714 1.00 88.56 298 GLU A O 1
ATOM 2317 N N . ILE A 1 299 ? -7.214 -4.659 -2.003 1.00 89.75 299 ILE A N 1
ATOM 2318 C CA . ILE A 1 299 ? -7.774 -5.797 -2.729 1.00 89.75 299 ILE A CA 1
ATOM 2319 C C . ILE A 1 299 ? -8.304 -6.782 -1.692 1.00 89.75 299 ILE A C 1
ATOM 2321 O O . ILE A 1 299 ? -7.535 -7.400 -0.952 1.00 89.75 299 ILE A O 1
ATOM 2325 N N . GLY A 1 300 ? -9.624 -6.911 -1.646 1.00 89.38 300 GLY A N 1
ATOM 2326 C CA . GLY A 1 300 ? -10.308 -7.895 -0.826 1.00 89.38 300 GLY A CA 1
ATOM 2327 C C . GLY A 1 300 ? -10.451 -9.245 -1.522 1.00 89.38 300 GLY A C 1
ATOM 2328 O O . GLY A 1 300 ? -9.945 -9.492 -2.623 1.00 89.38 300 GLY A O 1
ATOM 2329 N N . ASN A 1 301 ? -11.201 -10.139 -0.882 1.00 87.88 301 ASN A N 1
ATOM 2330 C CA . ASN A 1 301 ? -11.525 -11.430 -1.480 1.00 87.88 301 ASN A CA 1
ATOM 2331 C C . ASN A 1 301 ? -12.415 -11.273 -2.728 1.00 87.88 301 ASN A C 1
ATOM 2333 O O . ASN A 1 301 ? -12.184 -11.923 -3.741 1.00 87.88 301 ASN A O 1
ATOM 2337 N N . ASP A 1 302 ? -13.376 -10.361 -2.667 1.00 89.75 302 ASP A N 1
ATOM 2338 C CA . ASP A 1 302 ? -14.446 -10.158 -3.643 1.00 89.75 302 ASP A CA 1
ATOM 2339 C C . ASP A 1 302 ? -14.612 -8.677 -4.025 1.00 89.75 302 ASP A C 1
ATOM 2341 O O . ASP A 1 302 ? -15.650 -8.280 -4.550 1.00 89.75 302 ASP A O 1
ATOM 2345 N N . TYR A 1 303 ? -13.601 -7.835 -3.783 1.00 91.75 303 TYR A N 1
ATOM 2346 C CA . TYR A 1 303 ? -13.633 -6.428 -4.188 1.00 91.75 303 TYR A CA 1
ATOM 2347 C C . TYR A 1 303 ? -12.251 -5.813 -4.430 1.00 91.75 303 TYR A C 1
ATOM 2349 O O . TYR A 1 303 ? -11.233 -6.290 -3.928 1.00 91.75 303 TYR A O 1
ATOM 2357 N N . ILE A 1 304 ? -12.246 -4.693 -5.153 1.00 91.94 304 ILE A N 1
ATOM 2358 C CA . ILE A 1 304 ? -11.169 -3.697 -5.162 1.00 91.94 304 ILE A CA 1
ATOM 2359 C C . ILE A 1 304 ? -11.757 -2.381 -4.667 1.00 91.94 304 ILE A C 1
ATOM 2361 O O . ILE A 1 304 ? -12.745 -1.891 -5.217 1.00 91.94 304 ILE A O 1
ATOM 2365 N N . LEU A 1 305 ? -11.140 -1.809 -3.641 1.00 92.50 305 LEU A N 1
ATOM 2366 C CA . LEU A 1 305 ? -11.478 -0.508 -3.076 1.00 92.50 305 LEU A CA 1
ATOM 2367 C C . LEU A 1 305 ? -10.290 0.422 -3.264 1.00 92.50 305 LEU A C 1
ATOM 2369 O O . LEU A 1 305 ? -9.164 0.035 -2.989 1.00 92.50 305 LEU A O 1
ATOM 2373 N N . GLY A 1 306 ? -10.512 1.650 -3.701 1.00 90.38 306 GLY A N 1
ATOM 2374 C CA . GLY A 1 306 ? -9.411 2.555 -4.008 1.00 90.38 306 GLY A CA 1
ATOM 2375 C C . GLY A 1 306 ? -9.851 3.986 -4.245 1.00 90.38 306 GLY A C 1
ATOM 2376 O O . GLY A 1 306 ? -11.046 4.295 -4.271 1.00 90.38 306 GLY A O 1
ATOM 2377 N N . VAL A 1 307 ? -8.857 4.847 -4.429 1.00 86.56 307 VAL A N 1
ATOM 2378 C CA . VAL A 1 307 ? -9.039 6.245 -4.821 1.00 86.56 307 VAL A CA 1
ATOM 2379 C C . VAL A 1 307 ? -8.787 6.375 -6.323 1.00 86.56 307 VAL A C 1
ATOM 2381 O O . VAL A 1 307 ? -7.728 5.978 -6.813 1.00 86.56 307 VAL A O 1
ATOM 2384 N N . TRP A 1 308 ? -9.770 6.929 -7.032 1.00 85.69 308 TRP A N 1
ATOM 2385 C CA . TRP A 1 308 ? -9.718 7.256 -8.452 1.00 85.69 308 TRP A CA 1
ATOM 2386 C C . TRP A 1 308 ? -9.682 8.760 -8.664 1.00 85.69 308 TRP A C 1
ATOM 2388 O O . TRP A 1 308 ? -10.391 9.492 -7.978 1.00 85.69 308 TRP A O 1
ATOM 2398 N N . HIS A 1 309 ? -8.951 9.206 -9.677 1.00 81.50 309 HIS A N 1
ATOM 2399 C CA . HIS A 1 309 ? -9.030 10.579 -10.169 1.00 81.50 309 HIS A CA 1
ATOM 2400 C C . HIS A 1 309 ? -9.848 10.622 -11.459 1.00 81.50 309 HIS A C 1
ATOM 2402 O O . HIS A 1 309 ? -9.717 9.747 -12.313 1.00 81.50 309 HIS A O 1
ATOM 2408 N N . ASP A 1 310 ? -10.724 11.616 -11.590 1.00 80.75 310 ASP A N 1
ATOM 2409 C CA . ASP A 1 310 ? -11.373 11.911 -12.870 1.00 80.75 310 ASP A CA 1
ATOM 2410 C C . ASP A 1 310 ? -10.523 12.855 -13.740 1.00 80.75 310 ASP A C 1
ATOM 2412 O O . ASP A 1 310 ? -9.431 13.277 -13.357 1.00 80.75 310 ASP A O 1
ATOM 2416 N N . GLU A 1 311 ? -11.028 13.198 -14.927 1.00 79.44 311 GLU A N 1
ATOM 2417 C CA . GLU A 1 311 ? -10.349 14.076 -15.893 1.00 79.44 311 GLU A CA 1
ATOM 2418 C C . GLU A 1 311 ? -10.062 15.486 -15.346 1.00 79.44 311 GLU A C 1
ATOM 2420 O O . GLU A 1 311 ? -9.168 16.176 -15.834 1.00 79.44 311 GLU A O 1
ATOM 2425 N N . LEU A 1 312 ? -10.792 15.918 -14.312 1.00 81.69 312 LEU A N 1
ATOM 2426 C CA . LEU A 1 312 ? -10.587 17.198 -13.632 1.00 81.69 312 LEU A CA 1
ATOM 2427 C C . LEU A 1 312 ? -9.633 17.072 -12.433 1.00 81.69 312 LEU A C 1
ATOM 2429 O O . LEU A 1 312 ? -9.367 18.061 -11.746 1.00 81.69 312 LEU A O 1
ATOM 2433 N N . GLY A 1 313 ? -9.110 15.871 -12.176 1.00 74.94 313 GLY A N 1
ATOM 2434 C CA . GLY A 1 313 ? -8.251 15.561 -11.040 1.00 74.94 313 GLY A CA 1
ATOM 2435 C C . GLY A 1 313 ? -8.996 15.489 -9.708 1.00 74.94 313 GLY A C 1
ATOM 2436 O O . GLY A 1 313 ? -8.350 15.558 -8.661 1.00 74.94 313 GLY A O 1
ATOM 2437 N N . VAL A 1 314 ? -10.329 15.374 -9.715 1.00 83.00 314 VAL A N 1
ATOM 2438 C CA . VAL A 1 314 ? -11.120 15.215 -8.488 1.00 83.00 314 VAL A CA 1
ATOM 2439 C C . VAL A 1 314 ? -10.998 13.776 -8.000 1.00 83.00 314 VAL A C 1
ATOM 2441 O O . VAL A 1 314 ? -11.112 12.836 -8.785 1.00 83.00 314 VAL A O 1
ATOM 2444 N N . GLU A 1 315 ? -10.759 13.611 -6.699 1.00 84.75 315 GLU A N 1
ATOM 2445 C CA . GLU A 1 315 ? -10.638 12.297 -6.068 1.00 84.75 315 GLU A CA 1
ATOM 2446 C C . GLU A 1 315 ? -12.016 11.697 -5.774 1.00 84.75 315 GLU A C 1
ATOM 2448 O O . GLU A 1 315 ? -12.888 12.355 -5.206 1.00 84.75 315 GLU A O 1
ATOM 2453 N N . HIS A 1 316 ? -12.184 10.421 -6.106 1.00 86.81 316 HIS A N 1
ATOM 2454 C CA . HIS A 1 316 ? -13.379 9.627 -5.853 1.00 86.81 316 HIS A CA 1
ATOM 2455 C C . HIS A 1 316 ? -12.979 8.302 -5.225 1.00 86.81 316 HIS A C 1
ATOM 2457 O O . HIS A 1 316 ? -12.141 7.586 -5.769 1.00 86.81 316 HIS A O 1
ATOM 2463 N N . VAL A 1 317 ? -13.621 7.916 -4.128 1.00 90.00 317 VAL A N 1
ATOM 2464 C CA . VAL A 1 317 ? -13.486 6.548 -3.618 1.00 90.00 317 VAL A CA 1
ATOM 2465 C C . VAL A 1 317 ? -14.460 5.649 -4.362 1.00 90.00 317 VAL A C 1
ATOM 2467 O O . VAL A 1 317 ? -15.651 5.949 -4.437 1.00 90.00 317 VAL A O 1
ATOM 2470 N N . ARG A 1 318 ? -13.957 4.553 -4.935 1.00 91.25 318 ARG A N 1
ATOM 2471 C CA . ARG A 1 318 ? -14.783 3.575 -5.652 1.00 91.25 318 ARG A CA 1
ATOM 2472 C C . ARG A 1 318 ? -14.540 2.178 -5.111 1.00 91.25 318 ARG A C 1
ATOM 2474 O O . ARG A 1 318 ? -13.415 1.820 -4.771 1.00 91.25 318 ARG A O 1
ATOM 2481 N N . LEU A 1 319 ? -15.611 1.393 -5.075 1.00 92.25 319 LEU A N 1
ATOM 2482 C CA . LEU A 1 319 ? -15.587 -0.022 -4.744 1.00 92.25 319 LEU A CA 1
ATOM 2483 C C . LEU A 1 319 ? -16.129 -0.812 -5.934 1.00 92.25 319 LEU A C 1
ATOM 2485 O O . LEU A 1 319 ? -17.250 -0.578 -6.388 1.00 92.25 319 LEU A O 1
ATOM 2489 N N . TYR A 1 320 ? -15.327 -1.744 -6.432 1.00 90.75 320 TYR A N 1
ATOM 2490 C CA . TYR A 1 320 ? -15.700 -2.664 -7.499 1.00 90.75 320 TYR A CA 1
ATOM 2491 C C . TYR A 1 320 ? -15.791 -4.072 -6.937 1.00 90.75 320 TYR A C 1
ATOM 2493 O O . TYR A 1 320 ? -14.865 -4.509 -6.261 1.00 90.75 320 TYR A O 1
ATOM 2501 N N . GLY A 1 321 ? -16.875 -4.783 -7.242 1.00 90.44 321 GLY A N 1
ATOM 2502 C CA . GLY A 1 321 ? -16.973 -6.211 -6.953 1.00 90.44 321 GLY A CA 1
ATOM 2503 C C . GLY A 1 321 ? -16.024 -7.026 -7.836 1.00 90.44 321 GLY A C 1
ATOM 2504 O O . GLY A 1 321 ? -15.797 -6.692 -9.001 1.00 90.44 321 GLY A O 1
ATOM 2505 N N . LEU A 1 322 ? -15.482 -8.101 -7.277 1.00 88.69 322 LEU A N 1
ATOM 2506 C CA . LEU A 1 322 ? -14.651 -9.083 -7.957 1.00 88.69 322 LEU A CA 1
ATOM 2507 C C . LEU A 1 322 ? -15.309 -10.454 -7.885 1.00 88.69 322 LEU A C 1
ATOM 2509 O O . LEU A 1 322 ? -15.594 -10.960 -6.803 1.00 88.69 322 LEU A O 1
ATOM 2513 N N . GLU A 1 323 ? -15.441 -11.097 -9.038 1.00 83.69 323 GLU A N 1
ATOM 2514 C CA . GLU A 1 323 ? -15.820 -12.501 -9.121 1.00 83.69 323 GLU A CA 1
ATOM 2515 C C . GLU A 1 323 ? -14.580 -13.316 -9.500 1.00 83.69 323 GLU A C 1
ATOM 2517 O O . GLU A 1 323 ? -14.111 -13.321 -10.643 1.00 83.69 323 GLU A O 1
ATOM 2522 N N . LYS A 1 324 ? -14.015 -14.005 -8.507 1.00 75.00 324 LYS A N 1
ATOM 2523 C CA . LYS A 1 324 ? -12.922 -14.962 -8.699 1.00 75.00 324 LYS A CA 1
ATOM 2524 C C . LYS A 1 324 ? -13.545 -16.342 -8.890 1.00 75.00 324 LYS A C 1
ATOM 2526 O O . LYS A 1 324 ? -13.669 -17.104 -7.937 1.00 75.00 324 LYS A O 1
ATOM 2531 N N . ALA A 1 325 ? -14.015 -16.653 -10.098 1.00 59.09 325 ALA A N 1
ATOM 2532 C CA . ALA A 1 325 ? -14.465 -18.014 -10.372 1.00 59.09 325 ALA A CA 1
ATOM 2533 C C . ALA A 1 325 ? -13.246 -18.944 -10.337 1.00 59.09 325 ALA A C 1
ATOM 2535 O O . ALA A 1 325 ? -12.219 -18.633 -10.946 1.00 59.09 325 ALA A O 1
ATOM 2536 N N . GLY A 1 326 ? -13.359 -20.085 -9.654 1.00 48.97 326 GLY A N 1
ATOM 2537 C CA . GLY A 1 326 ? -12.388 -21.169 -9.787 1.00 48.97 326 GLY A CA 1
ATOM 2538 C C . GLY A 1 326 ? -12.293 -21.579 -11.258 1.00 48.97 326 GLY A C 1
ATOM 2539 O O . GLY A 1 326 ? -13.165 -22.281 -11.762 1.00 48.97 326 GLY A O 1
ATOM 2540 N N . GLY A 1 327 ? -11.274 -21.067 -11.954 1.00 35.69 327 GLY A N 1
ATOM 2541 C CA . GLY A 1 327 ? -10.967 -21.352 -13.357 1.00 35.69 327 GLY A CA 1
ATOM 2542 C C . GLY A 1 327 ? -11.183 -20.221 -14.375 1.00 35.69 327 GLY A C 1
ATOM 2543 O O . GLY A 1 327 ? -10.850 -20.436 -15.535 1.00 35.69 327 GLY A O 1
ATOM 2544 N N . TRP A 1 328 ? -11.741 -19.056 -14.012 1.00 28.16 328 TRP A N 1
ATOM 2545 C CA . TRP A 1 328 ? -11.843 -17.883 -14.909 1.00 28.16 328 TRP A CA 1
ATOM 2546 C C . TRP A 1 328 ? -12.325 -16.629 -14.160 1.00 28.16 328 TRP A C 1
ATOM 2548 O O . TRP A 1 328 ? -13.521 -16.381 -14.024 1.00 28.16 328 TRP A O 1
ATOM 2558 N N . ALA A 1 329 ? -11.404 -15.792 -13.686 1.00 35.19 329 ALA A N 1
ATOM 2559 C CA . ALA A 1 329 ? -11.761 -14.515 -13.073 1.00 35.19 329 ALA A CA 1
ATOM 2560 C C . ALA A 1 329 ? -12.328 -13.534 -14.118 1.00 35.19 329 ALA A C 1
ATOM 2562 O O . ALA A 1 329 ? -11.683 -13.221 -15.122 1.00 35.19 329 ALA A O 1
ATOM 2563 N N . ARG A 1 330 ? -13.523 -12.998 -13.855 1.00 34.75 330 ARG A N 1
ATOM 2564 C CA . ARG A 1 330 ? -14.046 -11.786 -14.496 1.00 34.75 330 ARG A CA 1
ATOM 2565 C C . ARG A 1 330 ? -14.277 -10.766 -13.393 1.00 34.75 330 ARG A C 1
ATOM 2567 O O . ARG A 1 330 ? -15.097 -10.977 -12.511 1.00 34.75 330 ARG A O 1
ATOM 2574 N N . ALA A 1 331 ? -13.624 -9.612 -13.475 1.00 34.72 331 ALA A N 1
ATOM 2575 C CA . ALA A 1 331 ? -14.160 -8.443 -12.795 1.00 34.72 331 ALA A CA 1
ATOM 2576 C C . ALA A 1 331 ? -15.395 -7.995 -13.580 1.00 34.72 331 ALA A C 1
ATOM 2578 O O . ALA A 1 331 ? -15.292 -7.330 -14.612 1.00 34.72 331 ALA A O 1
ATOM 2579 N N . THR A 1 332 ? -16.584 -8.401 -13.143 1.00 30.75 332 THR A N 1
ATOM 2580 C CA . THR A 1 332 ? -17.794 -7.736 -13.608 1.00 30.75 332 THR A CA 1
ATOM 2581 C C . THR A 1 332 ? -17.814 -6.356 -12.976 1.00 30.75 332 THR A C 1
ATOM 2583 O O . THR A 1 332 ? -18.109 -6.210 -11.791 1.00 30.75 332 THR A O 1
ATOM 2586 N N . ALA A 1 333 ? -17.525 -5.333 -13.779 1.00 32.34 333 ALA A N 1
ATOM 2587 C CA . ALA A 1 333 ? -17.838 -3.954 -13.446 1.00 32.34 333 ALA A CA 1
ATOM 2588 C C . ALA A 1 333 ? -19.366 -3.792 -13.409 1.00 32.34 333 ALA A C 1
ATOM 2590 O O . ALA A 1 333 ? -19.981 -3.224 -14.306 1.00 32.34 333 ALA A O 1
ATOM 2591 N N . ARG A 1 334 ? -20.009 -4.327 -12.373 1.00 28.47 334 ARG A N 1
ATOM 2592 C CA . ARG A 1 334 ? -21.249 -3.747 -11.890 1.00 28.47 334 ARG A CA 1
ATOM 2593 C C . ARG A 1 334 ? -20.800 -2.622 -10.977 1.00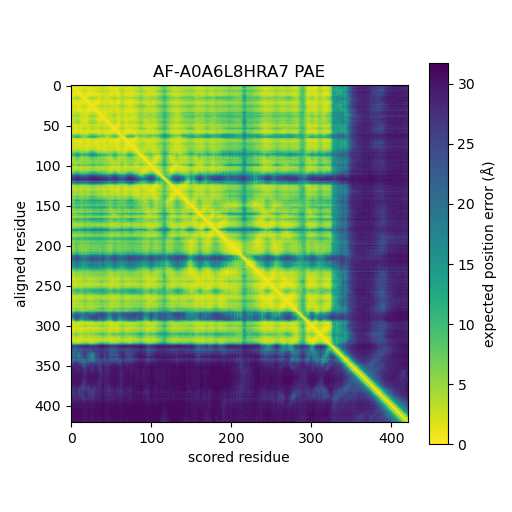 28.47 334 ARG A C 1
ATOM 2595 O O . ARG A 1 334 ? -20.314 -2.923 -9.888 1.00 28.47 334 ARG A O 1
ATOM 2602 N N . PRO A 1 335 ? -20.887 -1.346 -11.394 1.00 32.69 335 PRO A N 1
ATOM 2603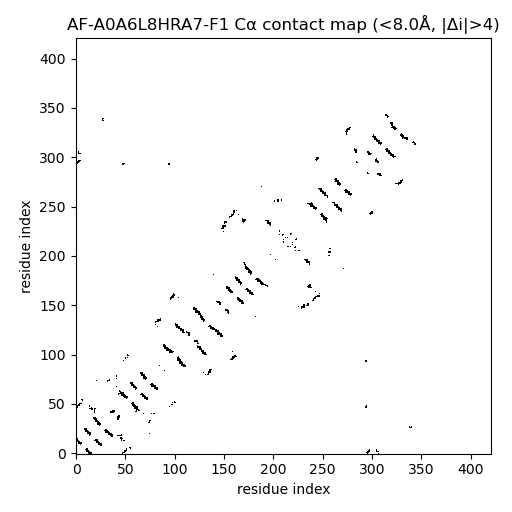 C CA . PRO A 1 335 ? -20.854 -0.289 -10.408 1.00 32.69 335 PRO A CA 1
ATOM 2604 C C . PRO A 1 335 ? -21.984 -0.618 -9.436 1.00 32.69 335 PRO A C 1
ATOM 2606 O O . PRO A 1 335 ? -23.162 -0.531 -9.789 1.00 32.69 335 PRO A O 1
ATOM 2609 N N . GLY A 1 336 ? -21.638 -1.044 -8.221 1.00 31.05 336 GLY A N 1
ATOM 2610 C CA . GLY A 1 336 ? -22.527 -0.793 -7.105 1.00 31.05 336 GLY A CA 1
ATOM 2611 C C . GLY A 1 336 ? -22.775 0.701 -7.179 1.00 31.05 336 GLY A C 1
ATOM 2612 O O . GLY A 1 336 ? -21.823 1.481 -7.133 1.00 31.05 336 GLY A O 1
ATOM 2613 N N . ARG A 1 337 ? -24.014 1.096 -7.480 1.00 30.17 337 ARG A N 1
ATOM 2614 C CA . ARG A 1 337 ? -24.376 2.499 -7.632 1.00 30.17 337 ARG A CA 1
ATOM 2615 C C . ARG A 1 337 ? -24.309 3.104 -6.235 1.00 30.17 337 ARG A C 1
ATOM 2617 O O . ARG A 1 337 ? -25.310 3.232 -5.549 1.00 30.17 337 ARG A O 1
ATOM 2624 N N . TRP A 1 338 ? -23.101 3.443 -5.813 1.00 32.62 338 TRP A N 1
ATOM 2625 C CA . TRP A 1 338 ? -22.867 4.416 -4.774 1.00 32.62 338 TRP A CA 1
ATOM 2626 C C . TRP A 1 338 ? -23.323 5.746 -5.366 1.00 32.62 338 TRP A C 1
ATOM 2628 O O . TRP A 1 338 ? -22.595 6.424 -6.086 1.00 32.62 338 TRP A O 1
ATOM 2638 N N . THR A 1 339 ? -24.591 6.092 -5.150 1.00 26.62 339 THR A N 1
ATOM 2639 C CA . THR A 1 339 ? -25.159 7.395 -5.519 1.00 26.62 339 THR A CA 1
ATOM 2640 C C . THR A 1 339 ? -24.807 8.443 -4.468 1.00 26.62 339 THR A C 1
ATOM 2642 O O . THR A 1 339 ? -25.657 9.202 -4.017 1.00 26.62 339 THR A O 1
ATOM 2645 N N . GLY A 1 340 ? -23.539 8.470 -4.076 1.00 27.22 340 GLY A N 1
ATOM 2646 C CA . GLY A 1 340 ? -22.930 9.510 -3.270 1.00 27.22 340 GLY A CA 1
ATOM 2647 C C . GLY A 1 340 ? -21.677 9.953 -4.000 1.00 27.22 340 GLY A C 1
ATOM 2648 O O . GLY A 1 340 ? -20.591 9.465 -3.709 1.00 27.22 340 GLY A O 1
ATOM 2649 N N . GLY A 1 341 ? -21.827 10.830 -4.996 1.00 24.59 341 GLY A N 1
ATOM 2650 C CA . GLY A 1 341 ? -20.684 11.547 -5.550 1.00 24.59 341 GLY A CA 1
ATOM 2651 C C . GLY A 1 341 ? -20.085 12.388 -4.430 1.00 24.59 341 GLY A C 1
ATOM 2652 O O . GLY A 1 341 ? -20.598 13.463 -4.123 1.00 24.59 341 GLY A O 1
ATOM 2653 N N . LEU A 1 342 ? -19.054 11.874 -3.762 1.00 31.45 342 LEU A N 1
ATOM 2654 C CA . LEU A 1 342 ? -18.381 12.601 -2.700 1.00 31.45 342 LEU A CA 1
ATOM 2655 C C . LEU A 1 342 ? -17.370 13.544 -3.350 1.00 31.45 342 LEU A C 1
ATOM 2657 O O . LEU A 1 342 ? -16.207 13.209 -3.538 1.00 31.45 342 LEU A O 1
ATOM 2661 N N . GLN A 1 343 ? -17.826 14.740 -3.711 1.00 26.05 343 GLN A N 1
ATOM 2662 C CA . GLN A 1 343 ? -16.930 15.811 -4.122 1.00 26.05 343 GLN A CA 1
ATOM 2663 C C . GLN A 1 343 ? -16.184 16.316 -2.879 1.00 26.05 343 GLN A C 1
ATOM 2665 O O . GLN A 1 343 ? -16.692 17.150 -2.128 1.00 26.05 343 GLN A O 1
ATOM 2670 N N . VAL A 1 344 ? -14.970 15.816 -2.638 1.00 27.98 344 VAL A N 1
ATOM 2671 C CA . VAL A 1 344 ? -14.070 16.418 -1.645 1.00 27.98 344 VAL A CA 1
ATOM 2672 C C . VAL A 1 344 ? -13.500 17.693 -2.264 1.00 27.98 344 VAL A C 1
ATOM 2674 O O . VAL A 1 344 ? -12.471 17.691 -2.932 1.00 27.98 344 VAL A O 1
ATOM 2677 N N . SER A 1 345 ? -14.203 18.814 -2.095 1.00 22.12 345 SER A N 1
ATOM 2678 C CA . SER A 1 345 ? -13.676 20.115 -2.502 1.00 22.12 345 SER A CA 1
ATOM 2679 C C . SER A 1 345 ? -12.561 20.534 -1.541 1.00 22.12 345 SER A C 1
ATOM 2681 O O . SER A 1 345 ? -12.832 20.958 -0.415 1.00 22.12 345 SER A O 1
ATOM 2683 N N . SER A 1 346 ? -11.307 20.480 -1.984 1.00 24.59 346 SER A N 1
ATOM 2684 C CA . SER A 1 346 ? -10.179 21.144 -1.324 1.00 24.59 346 SER A CA 1
ATOM 2685 C C . SER A 1 346 ? -10.255 22.663 -1.551 1.00 24.59 346 SER A C 1
ATOM 2687 O O . SER A 1 346 ? -9.444 23.275 -2.237 1.00 24.59 346 SER A O 1
ATOM 2689 N N . SER A 1 347 ? -11.273 23.325 -0.992 1.00 21.91 347 SER A N 1
ATOM 2690 C CA . SER A 1 347 ? -11.390 24.782 -1.083 1.00 21.91 347 SER A CA 1
ATOM 2691 C C . SER A 1 347 ? -10.558 25.462 0.009 1.00 21.91 347 SER A C 1
ATOM 2693 O O . SER A 1 347 ? -11.081 25.844 1.056 1.00 21.91 347 SER A O 1
ATOM 2695 N N . SER A 1 348 ? -9.265 25.677 -0.228 1.00 22.69 348 SER A N 1
ATOM 2696 C CA . SER A 1 348 ? -8.470 26.611 0.575 1.00 22.69 348 SER A CA 1
ATOM 2697 C C . SER A 1 348 ? -8.668 28.045 0.063 1.00 22.69 348 SER A C 1
ATOM 2699 O O . SER A 1 348 ? -7.858 28.605 -0.669 1.00 22.69 348 SER A O 1
ATOM 2701 N N . ARG A 1 349 ? -9.756 28.711 0.479 1.00 21.20 349 ARG A N 1
ATOM 2702 C CA . ARG A 1 349 ? -9.772 30.187 0.474 1.00 21.20 349 ARG A CA 1
ATOM 2703 C C . ARG A 1 349 ? -9.049 30.676 1.721 1.00 21.20 349 ARG A C 1
ATOM 2705 O O . ARG A 1 349 ? -9.675 30.971 2.736 1.00 21.20 349 ARG A O 1
ATOM 2712 N N . LEU A 1 350 ? -7.727 30.792 1.626 1.00 21.98 350 LEU A N 1
ATOM 2713 C CA . LEU A 1 350 ? -6.924 31.569 2.567 1.00 21.98 350 LEU A CA 1
ATOM 2714 C C . LEU A 1 350 ? -7.383 33.036 2.519 1.00 21.98 350 LEU A C 1
ATOM 2716 O O . LEU A 1 350 ? -6.946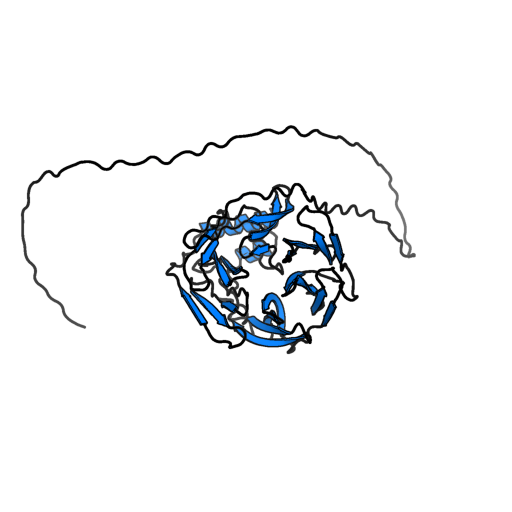 33.823 1.683 1.00 21.98 350 LEU A O 1
ATOM 2720 N N . ARG A 1 351 ? -8.279 33.428 3.432 1.00 21.48 351 ARG A N 1
ATOM 2721 C CA . ARG A 1 351 ? -8.403 34.829 3.845 1.00 21.48 351 ARG A CA 1
ATOM 2722 C C . ARG A 1 351 ? -7.298 35.091 4.861 1.00 21.48 351 ARG A C 1
ATOM 2724 O O . ARG A 1 351 ? -7.463 34.814 6.044 1.00 21.48 351 ARG A O 1
ATOM 2731 N N . GLY A 1 352 ? -6.167 35.607 4.388 1.00 22.22 352 GLY A N 1
ATOM 2732 C CA . GLY A 1 352 ? -5.091 36.070 5.256 1.00 22.22 352 GLY A CA 1
ATOM 2733 C C . GLY A 1 352 ? -5.576 37.204 6.162 1.00 22.22 352 GLY A C 1
ATOM 2734 O O . GLY A 1 352 ? -5.826 38.316 5.699 1.00 22.22 352 GLY A O 1
ATOM 2735 N N . ARG A 1 353 ? -5.704 36.927 7.463 1.00 21.36 353 ARG A N 1
ATOM 2736 C CA . ARG A 1 353 ? -5.687 37.947 8.516 1.00 21.36 353 ARG A CA 1
ATOM 2737 C C . ARG A 1 353 ? -4.215 38.220 8.823 1.00 21.36 353 ARG A C 1
ATOM 2739 O O . ARG A 1 353 ? -3.553 37.409 9.458 1.00 21.36 353 ARG A O 1
ATOM 2746 N N . VAL A 1 354 ? -3.699 39.339 8.323 1.00 22.00 354 VAL A N 1
ATOM 2747 C CA . VAL A 1 354 ? -2.351 39.819 8.650 1.00 22.00 354 VAL A CA 1
ATOM 2748 C C . VAL A 1 354 ? -2.360 40.313 10.097 1.00 22.00 354 VAL A C 1
ATOM 2750 O O . VAL A 1 354 ? -2.947 41.352 10.397 1.00 22.00 354 VAL A O 1
ATOM 2753 N N . VAL A 1 355 ? -1.719 39.563 10.992 1.00 23.00 355 VAL A N 1
ATOM 2754 C CA . VAL A 1 355 ? -1.310 40.043 12.318 1.00 23.00 355 VAL A CA 1
ATOM 2755 C C . VAL A 1 355 ? 0.034 40.751 12.134 1.00 23.00 355 VAL A C 1
ATOM 2757 O O . VAL A 1 355 ? 0.989 40.162 11.635 1.00 23.00 355 VAL A O 1
ATOM 2760 N N . ARG A 1 356 ? 0.080 42.049 12.452 1.00 20.80 356 ARG A N 1
ATOM 2761 C CA . ARG A 1 356 ? 1.276 42.900 12.333 1.00 20.80 356 ARG A CA 1
ATOM 2762 C C . ARG A 1 356 ? 2.280 42.588 13.455 1.00 20.80 356 ARG A C 1
ATOM 2764 O O . ARG A 1 356 ? 1.852 42.558 14.606 1.00 20.80 356 ARG A O 1
ATOM 2771 N N . PRO A 1 357 ? 3.592 42.494 13.179 1.00 24.08 357 PRO A N 1
ATOM 2772 C CA . PRO A 1 357 ? 4.625 42.690 14.190 1.00 24.08 357 PRO A CA 1
ATOM 2773 C C . PRO A 1 357 ? 4.880 44.189 14.426 1.00 24.08 357 PRO A C 1
ATOM 2775 O O . PRO A 1 357 ? 4.760 45.015 13.515 1.00 24.08 357 PRO A O 1
ATOM 2778 N N . HIS A 1 358 ? 5.230 44.537 15.663 1.00 25.14 358 HIS A N 1
ATOM 2779 C CA . HIS A 1 358 ? 5.617 45.883 16.070 1.00 25.14 358 HIS A CA 1
ATOM 2780 C C . HIS A 1 358 ? 6.942 46.337 15.423 1.00 25.14 358 HIS A C 1
ATOM 2782 O O . HIS A 1 358 ? 7.930 45.616 15.406 1.00 25.14 358 HIS A O 1
ATOM 2788 N N . HIS A 1 359 ? 6.885 47.567 14.907 1.00 23.12 359 HIS A N 1
ATOM 2789 C CA . HIS A 1 359 ? 7.919 48.579 14.645 1.00 23.12 359 HIS A CA 1
ATOM 2790 C C . HIS A 1 359 ? 9.403 48.192 14.473 1.00 23.12 359 HIS A C 1
ATOM 2792 O O . HIS A 1 359 ? 10.097 47.913 15.441 1.00 23.12 359 HIS A O 1
ATOM 2798 N N . CYS A 1 360 ? 9.943 48.514 13.289 1.00 21.58 360 CYS A N 1
ATOM 2799 C CA . CYS A 1 360 ? 11.050 49.473 13.182 1.00 21.58 360 CYS A CA 1
ATOM 2800 C C . CYS A 1 360 ? 10.935 50.277 11.866 1.00 21.58 360 CYS A C 1
ATOM 2802 O O . CYS A 1 360 ? 10.438 49.773 10.862 1.00 21.58 360 CYS A O 1
ATOM 2804 N N . ARG A 1 361 ? 11.264 51.573 11.921 1.00 21.39 361 ARG A N 1
ATOM 2805 C CA . ARG A 1 361 ? 10.957 52.620 10.921 1.00 21.39 361 ARG A CA 1
ATOM 2806 C C . ARG A 1 361 ? 11.865 52.552 9.680 1.00 21.39 361 ARG A C 1
ATOM 2808 O O . ARG A 1 361 ? 13.065 52.404 9.853 1.00 21.39 361 ARG A O 1
ATOM 2815 N N . CYS A 1 362 ? 11.324 52.828 8.484 1.00 21.83 362 CYS A N 1
ATOM 2816 C CA . CYS A 1 362 ? 11.694 54.011 7.676 1.00 21.83 362 CYS A CA 1
ATOM 2817 C C . CYS A 1 362 ? 10.877 54.162 6.367 1.00 21.83 362 CYS A C 1
ATOM 2819 O O . CYS A 1 362 ? 10.758 53.237 5.576 1.00 21.83 362 CYS A O 1
ATOM 2821 N N . SER A 1 363 ? 10.318 55.373 6.218 1.00 22.52 363 SER A N 1
ATOM 2822 C CA . SER A 1 363 ? 9.999 56.180 5.017 1.00 22.52 363 SER A CA 1
ATOM 2823 C C . SER A 1 363 ? 9.436 55.574 3.711 1.00 22.52 363 SER A C 1
ATOM 2825 O O . SER A 1 363 ? 10.158 54.909 2.985 1.00 22.52 363 SER A O 1
ATOM 2827 N N . GLN A 1 364 ? 8.218 56.050 3.369 1.00 24.11 364 GLN A N 1
ATOM 2828 C CA . GLN A 1 364 ? 7.738 56.562 2.055 1.00 24.11 364 GLN A CA 1
ATOM 2829 C C . GLN A 1 364 ? 7.781 55.589 0.843 1.00 24.11 364 GLN A C 1
ATOM 2831 O O . GLN A 1 364 ? 8.813 55.039 0.516 1.00 24.11 364 GLN A O 1
ATOM 2836 N N . LEU A 1 365 ? 6.708 55.314 0.086 1.00 25.08 365 LEU A N 1
ATOM 2837 C CA . LEU A 1 365 ? 5.853 56.238 -0.677 1.00 25.08 365 LEU A CA 1
ATOM 2838 C C . LEU A 1 365 ? 4.544 55.544 -1.152 1.00 25.08 365 LEU A C 1
ATOM 2840 O O . LEU A 1 365 ? 4.453 54.324 -1.232 1.00 25.08 365 LEU A O 1
ATOM 2844 N N . ARG A 1 366 ? 3.519 56.352 -1.457 1.00 23.47 366 ARG A N 1
ATOM 2845 C CA . ARG A 1 366 ? 2.140 55.987 -1.864 1.00 23.47 366 ARG A CA 1
ATOM 2846 C C . ARG A 1 366 ? 2.054 55.394 -3.281 1.00 23.47 366 ARG A C 1
ATOM 2848 O O . ARG A 1 366 ? 2.750 55.896 -4.149 1.00 23.47 366 ARG A O 1
ATOM 2855 N N . GLN A 1 367 ? 1.046 54.546 -3.548 1.00 26.97 367 GLN A N 1
ATOM 2856 C CA . GLN A 1 367 ? 0.021 54.770 -4.595 1.00 26.97 367 GLN A CA 1
ATOM 2857 C C . GLN A 1 367 ? -1.159 53.769 -4.519 1.00 26.97 367 GLN A C 1
ATOM 2859 O O . GLN A 1 367 ? -1.051 52.695 -3.937 1.00 26.97 367 GLN A O 1
ATOM 2864 N N . ARG A 1 368 ? -2.327 54.211 -5.012 1.00 23.53 368 ARG A N 1
ATOM 2865 C CA . ARG A 1 368 ? -3.696 53.666 -4.854 1.00 23.53 368 ARG A CA 1
ATOM 2866 C C . ARG A 1 368 ? -4.193 52.922 -6.114 1.00 23.53 368 ARG A C 1
ATOM 2868 O O . ARG A 1 368 ? -3.651 53.151 -7.184 1.00 23.53 368 ARG A O 1
ATOM 2875 N N . HIS A 1 369 ? -5.349 52.244 -5.948 1.00 26.64 369 HIS A N 1
ATOM 2876 C CA . HIS A 1 369 ? -6.379 51.788 -6.925 1.00 26.64 369 HIS A CA 1
ATOM 2877 C C . HIS A 1 369 ? -6.311 50.311 -7.366 1.00 26.64 369 HIS A C 1
ATOM 2879 O O . HIS A 1 369 ? -5.234 49.791 -7.585 1.00 26.64 369 HIS A O 1
ATOM 2885 N N . SER A 1 370 ? -7.403 49.555 -7.568 1.00 25.66 370 SER A N 1
ATOM 2886 C CA . SER A 1 370 ? -8.847 49.669 -7.262 1.00 25.66 370 SER A CA 1
ATOM 2887 C C . SER A 1 370 ? -9.502 48.287 -7.493 1.00 25.66 370 SER A C 1
ATOM 2889 O O . SER A 1 370 ? -9.040 47.526 -8.338 1.00 25.66 370 SER A O 1
ATOM 2891 N N . GLN A 1 371 ? -10.561 47.957 -6.745 1.00 25.19 371 GLN A N 1
ATOM 2892 C CA . GLN A 1 371 ? -11.366 46.731 -6.880 1.00 25.19 371 GLN A CA 1
ATOM 2893 C C . GLN A 1 371 ? -12.381 46.813 -8.034 1.00 25.19 371 GLN A C 1
ATOM 2895 O O . GLN A 1 371 ? -13.021 47.848 -8.206 1.00 25.19 371 GLN A O 1
ATOM 2900 N N . LYS A 1 372 ? -12.672 45.673 -8.683 1.00 24.58 372 LYS A N 1
ATOM 2901 C CA . LYS A 1 372 ? -13.982 45.380 -9.300 1.00 24.58 372 LYS A CA 1
ATOM 2902 C C . LYS A 1 372 ? -14.402 43.925 -9.035 1.00 24.58 372 LYS A C 1
ATOM 2904 O O . LYS A 1 372 ? -13.609 43.004 -9.191 1.00 24.58 372 LYS A O 1
ATOM 2909 N N . ARG A 1 373 ? -15.660 43.752 -8.605 1.00 25.84 373 ARG A N 1
ATOM 2910 C CA . ARG A 1 373 ? -16.404 42.488 -8.424 1.00 25.84 373 ARG A CA 1
ATOM 2911 C C . ARG A 1 373 ? -17.234 42.178 -9.680 1.00 25.84 373 ARG A C 1
ATOM 2913 O O . ARG A 1 373 ? -17.861 43.098 -10.188 1.00 25.84 373 ARG A O 1
ATOM 2920 N N . MET A 1 374 ? -17.347 40.901 -10.046 1.00 24.62 374 MET A N 1
ATOM 2921 C CA . MET A 1 374 ? -18.457 40.227 -10.766 1.00 24.62 374 MET A CA 1
ATOM 2922 C C . MET A 1 374 ? -18.324 38.724 -10.427 1.00 24.62 374 MET A C 1
ATOM 2924 O O . MET A 1 374 ? -17.210 38.290 -10.157 1.00 24.62 374 MET A O 1
ATOM 2928 N N . GLY A 1 375 ? -19.309 37.832 -10.352 1.00 22.48 375 GLY A N 1
ATOM 2929 C CA . GLY A 1 375 ? -20.740 37.762 -10.655 1.00 22.48 375 GLY A CA 1
ATOM 2930 C C . GLY A 1 375 ? -21.036 36.248 -10.760 1.00 22.48 375 GLY A C 1
ATOM 2931 O O . GLY A 1 375 ? -20.234 35.525 -11.339 1.00 22.48 375 GLY A O 1
ATOM 2932 N N . CYS A 1 376 ? -22.082 35.739 -10.102 1.00 20.64 376 CYS A N 1
ATOM 2933 C CA . CYS A 1 376 ? -22.432 34.309 -10.057 1.00 20.64 376 CYS A CA 1
ATOM 2934 C C . CYS A 1 376 ? -23.329 33.928 -11.242 1.00 20.64 376 CYS A C 1
ATOM 2936 O O . CYS A 1 376 ? -24.338 34.597 -11.449 1.00 20.64 376 CYS A O 1
ATOM 2938 N N . THR A 1 377 ? -23.046 32.807 -11.915 1.00 22.83 377 THR A N 1
ATOM 2939 C CA . THR A 1 377 ? -23.952 32.212 -12.913 1.00 22.83 377 THR A CA 1
ATOM 2940 C C . THR A 1 377 ? -24.104 30.710 -12.656 1.00 22.83 377 THR A C 1
ATOM 2942 O O . THR A 1 377 ? -23.115 29.986 -12.557 1.00 22.83 377 THR A O 1
ATOM 2945 N N . ARG A 1 378 ? -25.356 30.258 -12.503 1.00 23.20 378 ARG A N 1
ATOM 2946 C CA . ARG A 1 378 ? -25.785 28.848 -12.459 1.00 23.20 378 ARG A CA 1
ATOM 2947 C C . ARG A 1 378 ? -25.917 28.327 -13.892 1.00 23.20 378 ARG A C 1
ATOM 2949 O O . ARG A 1 378 ? -26.513 29.029 -14.702 1.00 23.20 378 ARG A O 1
ATOM 2956 N N . HIS A 1 379 ? -25.497 27.091 -14.170 1.00 24.31 379 HIS A N 1
ATOM 2957 C CA . HIS A 1 379 ? -25.914 26.381 -15.384 1.00 24.31 379 HIS A CA 1
ATOM 2958 C C . HIS A 1 379 ? -26.405 24.958 -15.099 1.00 24.31 379 HIS A C 1
ATOM 2960 O O . HIS A 1 379 ? -25.865 24.245 -14.256 1.00 24.31 379 HIS A O 1
ATOM 2966 N N . LEU A 1 380 ? -27.498 24.640 -15.799 1.00 21.27 380 LEU A N 1
ATOM 2967 C CA . LEU A 1 380 ? -28.273 23.407 -15.814 1.00 21.27 380 LEU A CA 1
ATOM 2968 C C . LEU A 1 380 ? -27.491 22.242 -16.441 1.00 21.27 380 LEU A C 1
ATOM 2970 O O . LEU A 1 380 ? -26.746 22.435 -17.398 1.00 21.27 380 LEU A O 1
ATOM 2974 N N . PHE A 1 381 ? -27.747 21.030 -15.946 1.00 20.75 381 PHE A N 1
ATOM 2975 C CA . PHE A 1 381 ? -27.340 19.766 -16.563 1.00 20.75 381 PHE A CA 1
ATOM 2976 C C . PHE A 1 381 ? -28.348 19.340 -17.646 1.00 20.75 381 PHE A C 1
ATOM 2978 O O . PHE A 1 381 ? -29.551 19.309 -17.390 1.00 20.75 381 PHE A O 1
ATOM 2985 N N . VAL A 1 382 ? -27.844 18.954 -18.821 1.00 19.94 382 VAL A N 1
ATOM 2986 C CA . VAL A 1 382 ? -28.556 18.190 -19.861 1.00 19.94 382 VAL A CA 1
ATOM 2987 C C . VAL A 1 382 ? -27.838 16.840 -19.984 1.00 19.94 382 VAL A C 1
ATOM 2989 O O . VAL A 1 382 ? -26.622 16.850 -20.182 1.00 19.94 382 VAL A O 1
ATOM 2992 N N . PRO A 1 383 ? -28.509 15.682 -19.855 1.00 21.22 383 PRO A N 1
ATOM 2993 C CA . PRO A 1 383 ? -27.870 14.398 -20.107 1.00 21.22 383 PRO A CA 1
ATOM 2994 C C . PRO A 1 383 ? -27.875 14.083 -21.610 1.00 21.22 383 PRO A C 1
ATOM 2996 O O . PRO A 1 383 ? -28.916 14.146 -22.261 1.00 21.22 383 PRO A O 1
ATOM 2999 N N . VAL A 1 384 ? -26.710 13.721 -22.150 1.00 21.05 384 VAL A N 1
ATOM 3000 C CA . VAL A 1 384 ? -26.559 13.112 -23.479 1.00 21.05 384 VAL A CA 1
ATOM 3001 C C . VAL A 1 384 ? -26.167 11.650 -23.267 1.00 21.05 384 VAL A C 1
ATOM 3003 O O . VAL A 1 384 ? -25.116 11.368 -22.696 1.00 21.05 384 VAL A O 1
ATOM 3006 N N . GLU A 1 385 ? -27.022 10.722 -23.695 1.00 19.61 385 GLU A N 1
ATOM 3007 C CA . GLU A 1 385 ? -26.718 9.290 -23.760 1.00 19.61 385 GLU A CA 1
ATOM 3008 C C . GLU A 1 385 ? -26.062 8.951 -25.108 1.00 19.61 385 GLU A C 1
ATOM 3010 O O . GLU A 1 385 ? -26.558 9.354 -26.160 1.00 19.61 385 GLU A O 1
ATOM 3015 N N . PHE A 1 386 ? -24.987 8.156 -25.092 1.00 20.94 386 PHE A N 1
ATOM 3016 C CA . PHE A 1 386 ? -24.453 7.485 -26.283 1.00 20.94 386 PHE A CA 1
ATOM 3017 C C . PHE A 1 386 ? -24.436 5.961 -26.061 1.00 20.94 386 PHE A C 1
ATOM 3019 O O . PHE A 1 386 ? -23.814 5.501 -25.100 1.00 20.94 386 PHE A O 1
ATOM 3026 N N . PRO A 1 387 ? -25.075 5.153 -26.932 1.00 23.97 387 PRO A N 1
ATOM 3027 C CA . PRO A 1 387 ? -25.037 3.698 -26.841 1.00 23.97 387 PRO A CA 1
ATOM 3028 C C . PRO A 1 387 ? -23.872 3.129 -27.667 1.00 23.97 387 PRO A C 1
ATOM 3030 O O . PRO A 1 387 ? -23.845 3.265 -28.889 1.00 23.97 387 PRO A O 1
ATOM 3033 N N . TRP A 1 388 ? -22.936 2.415 -27.035 1.00 24.55 388 TRP A N 1
ATOM 3034 C CA . TRP A 1 388 ? -21.948 1.610 -27.765 1.00 24.55 388 TRP A CA 1
ATOM 3035 C C . TRP A 1 388 ? -22.491 0.197 -28.023 1.00 24.55 388 TRP A C 1
ATOM 3037 O O . TRP A 1 388 ? -22.797 -0.551 -27.094 1.00 24.55 388 TRP A O 1
ATOM 3047 N N . ARG A 1 389 ? -22.612 -0.171 -29.307 1.00 23.00 389 ARG A N 1
ATOM 3048 C CA . ARG A 1 389 ? -22.897 -1.538 -29.776 1.00 23.00 389 ARG A CA 1
ATOM 3049 C C . ARG A 1 389 ? -21.598 -2.348 -29.848 1.00 23.00 389 ARG A C 1
ATOM 3051 O O . ARG A 1 389 ? -20.609 -1.885 -30.404 1.00 23.00 389 ARG A O 1
ATOM 3058 N N . LEU A 1 390 ? -21.631 -3.582 -29.346 1.00 24.62 390 LEU A N 1
ATOM 3059 C CA . LEU A 1 390 ? -20.565 -4.578 -29.500 1.00 24.62 390 LEU A CA 1
ATOM 3060 C C . LEU A 1 390 ? -20.501 -5.081 -30.954 1.00 24.62 390 LEU A C 1
ATOM 3062 O O . LEU A 1 390 ? -21.476 -5.639 -31.461 1.00 24.62 390 LEU A O 1
ATOM 3066 N N . ALA A 1 391 ? -19.346 -4.934 -31.607 1.00 23.39 391 ALA A N 1
ATOM 3067 C CA . ALA A 1 391 ? -19.033 -5.633 -32.851 1.00 23.39 391 ALA A CA 1
ATOM 3068 C C . ALA A 1 391 ? -18.665 -7.098 -32.543 1.00 23.39 391 ALA A C 1
ATOM 3070 O O . ALA A 1 391 ? -17.823 -7.369 -31.687 1.00 23.39 391 ALA A O 1
ATOM 3071 N N . LYS A 1 392 ? -19.315 -8.053 -33.221 1.00 23.70 392 LYS A N 1
ATOM 3072 C CA . LYS A 1 392 ? -18.990 -9.488 -33.132 1.00 23.70 392 LYS A CA 1
ATOM 3073 C C . LYS A 1 392 ? -17.781 -9.811 -34.025 1.00 23.70 392 LYS A C 1
ATOM 3075 O O . LYS A 1 392 ? -17.748 -9.316 -35.150 1.00 23.70 392 LYS A O 1
ATOM 3080 N N . PRO A 1 393 ? -16.845 -10.676 -33.599 1.00 28.20 393 PRO A N 1
ATOM 3081 C CA . PRO A 1 393 ? -15.773 -11.146 -34.470 1.00 28.20 393 PRO A CA 1
ATOM 3082 C C . PRO A 1 393 ? -16.297 -12.165 -35.497 1.00 28.20 393 PRO A C 1
ATOM 3084 O O . PRO A 1 393 ? -17.118 -13.031 -35.181 1.00 28.20 393 PRO A O 1
ATOM 3087 N N . SER A 1 394 ? -15.816 -12.041 -36.736 1.00 27.03 394 SER A N 1
ATOM 3088 C CA . SER A 1 394 ? -16.110 -12.921 -37.870 1.00 27.03 394 SER A CA 1
ATOM 3089 C C . SER A 1 394 ? -15.542 -14.328 -37.653 1.00 27.03 394 SER A C 1
ATOM 3091 O O . SER A 1 394 ? -14.349 -14.483 -37.395 1.00 27.03 394 SER A O 1
ATOM 3093 N N . ARG A 1 395 ? -16.386 -15.356 -37.795 1.00 26.75 395 ARG A N 1
ATOM 3094 C CA . ARG A 1 395 ? -15.962 -16.760 -37.902 1.00 26.75 395 ARG A CA 1
ATOM 3095 C C . ARG A 1 395 ? -15.300 -16.988 -39.264 1.00 26.75 395 ARG A C 1
ATOM 3097 O O . ARG A 1 395 ? -15.902 -16.656 -40.279 1.00 26.75 395 ARG A O 1
ATOM 3104 N N . ALA A 1 396 ? -14.104 -17.570 -39.277 1.00 28.59 396 ALA A N 1
ATOM 3105 C CA . ALA A 1 396 ? -13.517 -18.160 -40.475 1.00 28.59 396 ALA A CA 1
ATOM 3106 C C . ALA A 1 396 ? -13.948 -19.633 -40.562 1.00 28.59 396 ALA A C 1
ATOM 3108 O O . ALA A 1 396 ? -13.731 -20.396 -39.620 1.00 28.59 396 ALA A O 1
ATOM 3109 N N . ASP A 1 397 ? -14.584 -19.995 -41.676 1.00 26.70 397 ASP A N 1
ATOM 3110 C CA . ASP A 1 397 ? -14.931 -21.369 -42.052 1.00 26.70 397 ASP A CA 1
ATOM 3111 C C . ASP A 1 397 ? -13.699 -22.112 -42.602 1.00 26.70 397 ASP A C 1
ATOM 3113 O O . ASP A 1 397 ? -12.936 -21.522 -43.376 1.00 26.70 397 ASP A O 1
ATOM 3117 N N . PRO A 1 398 ? -13.501 -23.406 -42.291 1.00 32.34 398 PRO A N 1
ATOM 3118 C CA . PRO A 1 398 ? -12.452 -24.213 -42.891 1.00 32.34 398 PRO A CA 1
ATOM 3119 C C . PRO A 1 398 ? -13.037 -25.134 -43.968 1.00 32.34 398 PRO A C 1
ATOM 3121 O O . PRO A 1 398 ? -13.678 -26.122 -43.632 1.00 32.34 398 PRO A O 1
ATOM 3124 N N . THR A 1 399 ? -12.765 -24.899 -45.258 1.00 26.38 399 THR A N 1
ATOM 3125 C CA . THR A 1 399 ? -12.823 -26.002 -46.240 1.00 26.38 399 THR A CA 1
ATOM 3126 C C . THR A 1 399 ? -12.050 -25.754 -47.535 1.00 26.38 399 THR A C 1
ATOM 3128 O O . THR A 1 399 ? -12.221 -24.747 -48.210 1.00 26.38 399 THR A O 1
ATOM 3131 N N . SER A 1 400 ? -11.327 -26.810 -47.922 1.00 25.88 400 SER A N 1
ATOM 3132 C CA . SER A 1 400 ? -10.893 -27.203 -49.269 1.00 25.88 400 SER A CA 1
ATOM 3133 C C . SER A 1 400 ? -9.754 -26.424 -49.935 1.00 25.88 400 SER A C 1
ATOM 3135 O O . SER A 1 400 ? -9.917 -25.288 -50.349 1.00 25.88 400 SER A O 1
ATOM 3137 N N . LEU A 1 401 ? -8.627 -27.117 -50.143 1.00 27.42 401 LEU A N 1
ATOM 3138 C CA . LEU A 1 401 ? -8.023 -27.313 -51.467 1.00 27.42 401 LEU A CA 1
ATOM 3139 C C . LEU A 1 401 ? -7.060 -28.517 -51.412 1.00 27.42 401 LEU A C 1
ATOM 3141 O O . LEU A 1 401 ? -6.185 -28.609 -50.554 1.00 27.42 401 LEU A O 1
ATOM 3145 N N . ARG A 1 402 ? -7.307 -29.484 -52.301 1.00 27.47 402 ARG A N 1
ATOM 3146 C CA . ARG A 1 402 ? -6.525 -30.713 -52.528 1.00 27.47 402 ARG A CA 1
ATOM 3147 C C . ARG A 1 402 ? -5.272 -30.429 -53.383 1.00 27.47 402 ARG A C 1
ATOM 3149 O O . ARG A 1 402 ? -5.223 -29.395 -54.045 1.00 27.47 402 ARG A O 1
ATOM 3156 N N . PRO A 1 403 ? -4.288 -31.351 -53.403 1.00 31.31 403 PRO A N 1
ATOM 3157 C CA . PRO A 1 403 ? -2.968 -31.133 -53.987 1.00 31.31 403 PRO A CA 1
ATOM 3158 C C . PRO A 1 403 ? -2.937 -31.421 -55.493 1.00 31.31 403 PRO A C 1
ATOM 3160 O O . PRO A 1 403 ? -3.677 -32.272 -55.986 1.00 31.31 403 PRO A O 1
ATOM 3163 N N . THR A 1 404 ? -2.018 -30.769 -56.207 1.00 28.88 404 THR A N 1
ATOM 3164 C CA . THR A 1 404 ? -1.545 -31.240 -57.514 1.00 28.88 404 THR A CA 1
ATOM 3165 C C . THR A 1 404 ? -0.049 -31.512 -57.463 1.00 28.88 404 THR A C 1
ATOM 3167 O O . THR A 1 404 ? 0.745 -30.771 -56.892 1.00 28.88 404 THR A O 1
ATOM 3170 N N . ASP A 1 405 ? 0.266 -32.672 -58.012 1.00 27.33 405 ASP A N 1
ATOM 3171 C CA . ASP A 1 405 ? 1.529 -33.382 -58.061 1.00 27.33 405 ASP A CA 1
ATOM 3172 C C . ASP A 1 405 ? 2.286 -32.997 -59.344 1.00 27.33 405 ASP A C 1
ATOM 3174 O O . ASP A 1 405 ? 1.649 -32.901 -60.397 1.00 27.33 405 ASP A O 1
ATOM 3178 N N . ARG A 1 406 ? 3.615 -32.802 -59.274 1.00 27.92 406 ARG A N 1
ATOM 3179 C CA . ARG A 1 406 ? 4.606 -33.462 -60.158 1.00 27.92 406 ARG A CA 1
ATOM 3180 C C . ARG A 1 406 ? 6.036 -32.911 -60.047 1.00 27.92 406 ARG A C 1
ATOM 3182 O O . ARG A 1 406 ? 6.287 -31.714 -60.116 1.00 27.92 406 ARG A O 1
ATOM 3189 N N . SER A 1 407 ? 6.954 -33.881 -60.116 1.00 27.69 407 SER A N 1
ATOM 3190 C CA . SER A 1 407 ? 8.330 -33.870 -60.658 1.00 27.69 407 SER A CA 1
ATOM 3191 C C . SER A 1 407 ? 9.528 -33.491 -59.762 1.00 27.69 407 SER A C 1
ATOM 3193 O O . SER A 1 407 ? 9.948 -32.347 -59.651 1.00 27.69 407 SER A O 1
ATOM 3195 N N . THR A 1 408 ? 10.159 -34.543 -59.223 1.00 28.14 408 THR A N 1
ATOM 3196 C CA . THR A 1 408 ? 11.625 -34.756 -59.098 1.00 28.14 408 THR A CA 1
ATOM 3197 C C . THR A 1 408 ? 12.279 -34.912 -60.498 1.00 28.14 408 THR A C 1
ATOM 3199 O O . THR A 1 408 ? 11.508 -35.098 -61.443 1.00 28.14 408 THR A O 1
ATOM 3202 N N . PRO A 1 409 ? 13.631 -34.909 -60.708 1.00 39.72 409 PRO A N 1
ATOM 3203 C CA . PRO A 1 409 ? 14.715 -35.453 -59.851 1.00 39.72 409 PRO A CA 1
ATOM 3204 C C . PRO A 1 409 ? 15.983 -34.549 -59.727 1.00 39.72 409 PRO A C 1
ATOM 3206 O O . PRO A 1 409 ? 16.185 -33.618 -60.488 1.00 39.72 409 PRO A O 1
ATOM 3209 N N . SER A 1 410 ? 16.926 -34.746 -58.796 1.00 27.50 410 SER A N 1
ATOM 3210 C CA . SER A 1 410 ? 17.920 -35.826 -58.847 1.00 27.50 410 SER A CA 1
ATOM 3211 C C . SER A 1 410 ? 18.926 -35.771 -57.678 1.00 27.50 410 SER A C 1
ATOM 3213 O O . SER A 1 410 ? 19.151 -34.749 -57.039 1.00 27.50 410 SER A O 1
ATOM 3215 N N . ARG A 1 411 ? 19.507 -36.944 -57.409 1.00 29.73 411 ARG A N 1
ATOM 3216 C CA . ARG A 1 411 ? 20.457 -37.312 -56.348 1.00 29.73 411 ARG A CA 1
ATOM 3217 C C . ARG A 1 411 ? 21.874 -36.753 -56.565 1.00 29.73 411 ARG A C 1
ATOM 3219 O O . ARG A 1 411 ? 22.345 -36.787 -57.696 1.00 29.73 411 ARG A O 1
ATOM 3226 N N . ARG A 1 412 ? 22.615 -36.514 -55.468 1.00 29.55 412 ARG A N 1
ATOM 3227 C CA . ARG A 1 412 ? 24.015 -36.973 -55.202 1.00 29.55 412 ARG A CA 1
ATOM 3228 C C . ARG A 1 412 ? 24.414 -36.569 -53.765 1.00 29.55 412 ARG A C 1
ATOM 3230 O O . ARG A 1 412 ? 24.416 -35.398 -53.437 1.00 29.55 412 ARG A O 1
ATOM 3237 N N . ARG A 1 413 ? 24.429 -37.524 -52.825 1.00 29.25 413 ARG A N 1
ATOM 3238 C CA . ARG A 1 413 ? 25.605 -38.214 -52.233 1.00 29.25 413 ARG A CA 1
ATOM 3239 C C . ARG A 1 413 ? 26.519 -37.335 -51.347 1.00 29.25 413 ARG A C 1
ATOM 3241 O O . ARG A 1 413 ? 27.316 -36.556 -51.847 1.00 29.25 413 ARG A O 1
ATOM 3248 N N . HIS A 1 414 ? 26.426 -37.597 -50.038 1.00 31.00 414 HIS A N 1
ATOM 3249 C CA . HIS A 1 414 ? 27.430 -37.411 -48.972 1.00 31.00 414 HIS A CA 1
ATOM 3250 C C . HIS A 1 414 ? 28.828 -37.969 -49.348 1.00 31.00 414 HIS A C 1
ATOM 3252 O O . HIS A 1 414 ? 28.896 -38.858 -50.204 1.00 31.00 414 HIS A O 1
ATOM 3258 N N . PRO A 1 415 ? 29.931 -37.511 -48.708 1.00 42.03 415 PRO A N 1
ATOM 3259 C CA . PRO A 1 415 ? 30.342 -38.072 -47.409 1.00 42.03 415 PRO A CA 1
ATOM 3260 C C . PRO A 1 415 ? 30.940 -37.092 -46.379 1.00 42.03 415 PRO A C 1
ATOM 3262 O O . PRO A 1 415 ? 31.430 -36.010 -46.683 1.00 42.03 415 PRO A O 1
ATOM 3265 N N . CYS A 1 416 ? 30.883 -37.558 -45.131 1.00 28.88 416 CYS A N 1
ATOM 3266 C CA . CYS A 1 416 ? 31.498 -37.061 -43.906 1.00 28.88 416 CYS A CA 1
ATOM 3267 C C . CYS A 1 416 ? 32.981 -36.667 -44.020 1.00 28.88 416 CYS A C 1
ATOM 3269 O O . CYS A 1 416 ? 33.749 -37.364 -44.680 1.00 28.88 416 CYS A O 1
ATOM 3271 N N . ARG A 1 417 ? 33.405 -35.697 -43.193 1.00 28.86 417 ARG A N 1
ATOM 3272 C CA . ARG A 1 417 ? 34.611 -35.800 -42.341 1.00 28.86 417 ARG A CA 1
ATOM 3273 C C . ARG A 1 417 ? 34.680 -34.652 -41.319 1.00 28.86 417 ARG A C 1
ATOM 3275 O O . ARG A 1 417 ? 34.911 -33.507 -41.675 1.00 28.86 417 ARG A O 1
ATOM 3282 N N . ASN A 1 418 ? 34.510 -35.004 -40.048 1.00 35.47 418 ASN A N 1
ATOM 3283 C CA . ASN A 1 418 ? 35.235 -34.421 -38.906 1.00 35.47 418 ASN A CA 1
ATOM 3284 C C . ASN A 1 418 ? 36.494 -35.323 -38.705 1.00 35.47 418 ASN A C 1
ATOM 3286 O O . ASN A 1 418 ? 36.414 -36.462 -39.189 1.00 35.47 418 ASN A O 1
ATOM 3290 N N . PRO A 1 419 ? 37.608 -34.959 -38.011 1.00 49.09 419 PRO A N 1
ATOM 3291 C CA . PRO A 1 419 ? 37.564 -34.334 -36.678 1.00 49.09 419 PRO A CA 1
ATOM 3292 C C . PRO A 1 419 ? 38.772 -33.452 -36.218 1.00 49.09 419 PRO A C 1
ATOM 3294 O O . PRO A 1 419 ? 39.848 -33.473 -36.807 1.00 49.09 419 PRO A O 1
ATOM 3297 N N . ARG A 1 420 ? 38.585 -32.831 -35.034 1.00 39.53 420 ARG A N 1
ATOM 3298 C CA . ARG A 1 420 ? 39.564 -32.441 -33.976 1.00 39.53 420 ARG A CA 1
ATOM 3299 C C . ARG A 1 420 ? 40.503 -31.236 -34.202 1.00 39.53 420 ARG A C 1
ATOM 3301 O O . ARG A 1 420 ? 41.506 -31.358 -34.897 1.00 39.53 420 ARG A O 1
ATOM 3308 N N . ARG A 1 421 ? 40.344 -30.199 -33.370 1.00 40.56 421 ARG A N 1
ATOM 3309 C CA . ARG A 1 421 ? 41.102 -30.011 -32.113 1.00 40.56 421 ARG A CA 1
ATOM 3310 C C . ARG A 1 421 ? 40.378 -29.058 -31.174 1.00 40.56 421 ARG A C 1
ATOM 3312 O O . ARG A 1 421 ? 39.670 -28.177 -31.702 1.00 40.56 421 ARG A O 1
#

Secondary structure (DSSP, 8-state):
-EEEE-TTS-EEEEETTTTEEEEE-TT--EEEEEE-BSSSTT-BSSEEEEEE-GGG-EEEEETTTTEEEEE-TTS-EEEEEE-B-SSTTEEEEEEEEEETTEEEEEEEETTSPPS-TTS-BPPPEEEEEEETTT-BEEEEEEE---B-SBT---EE--EETTEEEEEETTSSEEEEEETTT--EEEEEE---PPPBP-HHHHHHHHHHHHHHHT-TTS-SHHHHHHHHSPBPSB--SEEEEEE-TT--EEEEE---TTSPPPPEEEE-TTS-EEEEE---TTBTTS---TT--S-SEEE-SSEEEEEEE-TT--EEEEEEE-EEETTEEE----B-------------------PPPP----------------------------PPPPPPPPPPP------------------------

Nearest PDB structures (foldseek):
  8j72-assembly1_A  TM=6.026E-01  e=1.138E-10  Mus musculus
  6fpt-assembly1_A  TM=6.035E-01  e=1.484E-09  Danio rerio
  6fpt-assembly2_B  TM=5.822E-01  e=4.016E-09  Danio rerio
  7qrx-assembly2_B  TM=5.633E-01  e=2.506E-09  Homo sapiens
  7qrw-assembly1_A  TM=5.723E-01  e=4.966E-08  Homo sapiens

pLDDT: mean 70.38, std 25.94, range [19.61, 97.88]

Radius of gyration: 28.01 Å; Cα contacts (8 Å, |Δi|>4): 814; chains: 1; bounding box: 70×95×83 Å

Mean predicted aligned error: 14.93 Å